Protein AF-0000000085160149 (afdb_homodimer)

Organism: Gracilinema caldarium (strain ATCC 51460 / DSM 7334 / H1) (NCBI:txid744872)

Foldseek 3Di:
DAEPVPDDPVVVLPQDQLQEAEEEEEEAQDDFFPWFHSCLLVVLLVLLLVLLVVVLCVVPVSHHYYYYPYHREFADQQDDDPGTDYDFLQVLLVVLLVVLQVQLVSPRQHYEYRYSYLDQLRQLSVLVSQVVSCVPRNNRYAYQCLQVPNVVNFDPPFDDDDPVLVVCCVVFVQFRGSAQQSLLLCCQPPVVRGRDDLLPDDAQGDDPVQVVPSVRVNVSCVPGNGHTHSNNHHNVVSVRSSNRSSRSSSVLSVCSSVVHDNPSRSHRPCSVPVVSNVSD/DAEPVPDDPVVVLPQDQLQEAEEEEEEAQDDFFQWFHSCLLVVLLVLLLVLLVVVLCVVPVSHHYYYYPYHREFADQQDDDPGTDYDFLQVLLVVLLVVLQVQLVSPHQHYEYRYSYLDQLRQLSNLVSQVVSCVPRNNRYAYQCLQCPNVVNFDPPFDDDDPVLVVCCVVFVQFRGSAQQSLLLCCQPPVVRGRDDLLPDDAQGDDPVQVVPSVRVNVSCNPGNGHTHSNNHHNVVSVRSSNRSSRRSSVLSVCSSVVHDNPSRSHRPCSVPVVSNVSD

InterPro domains:
  IPR003785 Creatininase/formamide hydrolase [PF02633] (6-249)
  IPR003785 Creatininase/formamide hydrolase [PTHR35005] (4-260)
  IPR024087 Creatininase-like superfamily [G3DSA:3.40.50.10310] (2-260)
  IPR024087 Creatininase-like superfamily [SSF102215] (4-256)

Solvent-accessible surface area (backbone atoms only — not comparable to full-atom values): 28021 Å² total; per-residue (Å²): 128,44,52,49,48,60,36,24,28,61,63,56,64,68,49,56,43,89,38,35,34,39,38,36,31,33,14,29,35,30,61,24,20,64,31,31,18,15,24,49,31,41,52,49,22,50,50,31,50,52,50,14,46,54,54,44,41,71,77,37,72,79,48,43,43,28,41,45,74,57,37,62,52,18,28,69,78,80,74,93,50,52,67,29,32,45,36,58,27,48,58,35,19,54,53,51,32,27,46,52,48,40,44,42,77,70,58,43,42,36,36,39,37,36,50,42,42,86,42,64,59,30,39,46,11,51,32,48,25,29,50,57,49,22,75,74,72,40,87,26,45,46,35,37,40,29,6,37,64,74,53,62,51,57,56,90,86,43,81,79,75,54,70,66,58,52,50,48,51,64,74,54,60,46,47,79,35,48,6,22,67,56,46,4,34,41,39,48,75,42,52,86,40,56,68,46,66,44,79,74,47,70,74,33,81,55,51,77,73,42,66,72,36,61,71,53,48,49,61,68,19,65,86,53,44,31,29,13,38,36,59,71,39,36,40,69,59,8,43,52,51,48,48,50,54,10,49,35,51,30,51,52,49,52,39,50,71,68,67,46,92,54,70,75,32,49,46,34,76,61,61,79,43,62,68,58,58,70,64,53,127,41,51,48,47,60,38,24,28,63,62,56,65,70,48,56,43,88,37,35,34,38,38,37,32,32,16,32,36,30,62,24,20,64,32,31,19,14,24,49,31,40,52,50,21,50,50,31,50,52,51,14,47,53,54,44,40,70,77,37,72,79,48,44,44,30,41,46,73,56,37,62,53,19,27,71,78,81,74,93,51,54,67,30,33,44,36,57,28,49,58,37,20,53,53,50,32,29,47,51,47,40,43,42,78,69,59,42,44,35,37,38,37,37,51,42,43,86,41,64,61,29,38,47,12,52,30,47,24,28,49,59,49,22,76,74,72,40,87,26,46,46,34,38,41,30,6,38,65,75,52,62,50,57,57,90,86,43,80,80,74,53,70,66,57,51,50,47,52,64,73,55,60,48,48,79,33,49,5,21,66,54,45,4,34,40,41,48,76,43,52,86,38,56,68,47,67,46,78,74,47,71,73,33,80,56,52,79,73,42,64,73,37,62,71,53,48,49,60,68,19,65,88,53,43,32,28,13,38,36,59,70,40,38,39,69,58,8,44,52,51,47,49,50,54,9,50,37,50,30,53,52,49,53,38,51,71,69,68,46,93,53,72,76,31,47,45,35,75,62,59,79,42,63,68,57,57,70,66,53

Sequence (560 aa):
MINLLDISWCELEKMPRSETVFFQVIAPVEEHSHHLPLGTDIFLGETWAKKAINILEKNKPNLNCIMMPILPVAAGSMKGFPGCLYQRAKDVRKVLYSVLQNLAQFGFQNIIVVASHGDPMHQICVEKACEMINSKYGDVAISPLGSIVFSGKRPKNGANLSSELEILLKKYKFDFHAGWVETSMIMAEKQELIKSDILSMPDIEVTDREMINPSVYLKKTAEWGHLGYPKLSNPELGNELNNITSSDLAIVVEEFIEKKDCDMYKHHFLWKIPIFRILTMINLLDISWCELEKMPRSETVFFQVIAPVEEHSHHLPLGTDIFLGETWAKKAINILEKNKPNLNCIMMPILPVAAGSMKGFPGCLYQRAKDVRKVLYSVLQNLAQFGFQNIIVVASHGDPMHQICVEKACEMINSKYGDVAISPLGSIVFSGKRPKNGANLSSELEILLKKYKFDFHAGWVETSMIMAEKQELIKSDILSMPDIEVTDREMINPSVYLKKTAEWGHLGYPKLSNPELGNELNNITSSDLAIVVEEFIEKKDCDMYKHHFLWKIPIFRILT

Secondary structure (DSSP, 8-state):
-EEGGGS-HHHHHTS-GGGEEEEEEE--B---TTTS-TTHHHHHHHHHHHHHHHHHHHH-TT-EEEEPPPB--------SSTT-B---HHHHHHHHHHHHHHHHTTT---EEEEE----HHHHHHHHHHHHHHHHHHSS-EE-THHHHTTS----TTSPPPPHHHHHHHHHT----BSSHHHHHHHHHHHGGG--S-GGGSPPB---TTGGG-HHHHHHHHTTT--BB-GGG--HHHHHHHHHHHHHHHHHHHHHHHTT---GGGS--GGGGSHHHHHT-/-EEGGGS-HHHHHHS-GGGEEEEEEE--B--BTTTB-TTHHHHHHHHHHHHHHHHHHHH-TT-EEEEPPPB--------SSTT-B---HHHHHHHHHHHHHHHHTTT---EEEEE----HHHHHHHHHHHHHHHHHHSS-EE-THHHHTTS----TTSPPPPHHHHHHHHHT----BSSHHHHHHHHHHHGGG--S-GGGSPPB---TTGGG-HHHHHHHHTTT--BB-GGG--HHHHHHHHHHHHHHHHHHHHHHHTT---GGGS--GGGGSHHHHHT-

Radius of gyration: 23.59 Å; Cα contacts (8 Å, |Δi|>4): 1223; chains: 2; bounding box: 51×70×54 Å

pLDDT: mean 96.77, std 3.07, range [82.5, 99.0]

Nearest PDB structures (foldseek):
  3a6j-assembly1_D  TM=7.625E-01  e=1.141E-11  Pseudomonas putida
  3a6f-assembly1_D  TM=7.424E-01  e=1.141E-11  Pseudomonas putida
  3a6g-assembly1_C  TM=7.544E-01  e=1.908E-11  Pseudomonas putida
  3a6g-assembly1_B  TM=7.548E-01  e=5.651E-11  Pseudomonas putida
  3a6g-assembly1_E  TM=7.393E-01  e=6.335E-11  Pseudomonas putida

Structure (mmCIF, N/CA/C/O backbone):
data_AF-0000000085160149-model_v1
#
loop_
_entity.id
_entity.type
_entity.pdbx_description
1 polymer Creatininase
#
loop_
_atom_site.group_PDB
_atom_site.id
_atom_site.type_symbol
_atom_site.label_atom_id
_atom_site.label_alt_id
_atom_site.label_comp_id
_atom_site.label_asym_id
_atom_site.label_entity_id
_atom_site.label_seq_id
_atom_site.pdbx_PDB_ins_code
_atom_site.Cartn_x
_atom_site.Cartn_y
_atom_site.Cartn_z
_atom_site.occupancy
_atom_site.B_iso_or_equiv
_atom_site.auth_seq_id
_atom_site.auth_comp_id
_atom_site.auth_asym_id
_atom_site.auth_atom_id
_atom_site.pdbx_PDB_model_num
ATOM 1 N N . MET A 1 1 ? -11.648 -0.242 16.312 1 97.19 1 MET A N 1
ATOM 2 C CA . MET A 1 1 ? -11.141 -0.025 14.953 1 97.19 1 MET A CA 1
ATOM 3 C C . MET A 1 1 ? -11.18 -1.316 14.141 1 97.19 1 MET A C 1
ATOM 5 O O . MET A 1 1 ? -10.727 -2.361 14.609 1 97.19 1 MET A O 1
ATOM 9 N N . ILE A 1 2 ? -11.758 -1.25 13 1 98.44 2 ILE A N 1
ATOM 10 C CA . ILE A 1 2 ? -11.867 -2.387 12.094 1 98.44 2 ILE A CA 1
ATOM 11 C C . ILE A 1 2 ? -10.773 -2.311 11.039 1 98.44 2 ILE A C 1
ATOM 13 O O . ILE A 1 2 ? -10.508 -1.242 10.477 1 98.44 2 ILE A O 1
ATOM 17 N N . ASN A 1 3 ? -10.055 -3.357 10.828 1 98.75 3 ASN A N 1
ATOM 18 C CA . ASN A 1 3 ? -9.141 -3.475 9.695 1 98.75 3 ASN A CA 1
ATOM 19 C C . ASN A 1 3 ? -9.852 -4.012 8.461 1 98.75 3 ASN A C 1
ATOM 21 O O . ASN A 1 3 ? -10.367 -5.133 8.469 1 98.75 3 ASN A O 1
ATOM 25 N N . LEU A 1 4 ? -9.828 -3.246 7.41 1 98.94 4 LEU A N 1
ATOM 26 C CA . LEU A 1 4 ? -10.562 -3.629 6.215 1 98.94 4 LEU A CA 1
ATOM 27 C C . LEU A 1 4 ? -10.133 -5.008 5.727 1 98.94 4 LEU A C 1
ATOM 29 O O . LEU A 1 4 ? -10.969 -5.797 5.273 1 98.94 4 LEU A O 1
ATOM 33 N N . LEU A 1 5 ? -8.875 -5.309 5.824 1 98.88 5 LEU A N 1
ATOM 34 C CA . LEU A 1 5 ? -8.328 -6.551 5.285 1 98.88 5 LEU A CA 1
ATOM 35 C C . LEU A 1 5 ? -8.891 -7.758 6.027 1 98.88 5 LEU A C 1
ATOM 37 O O . LEU A 1 5 ? -8.867 -8.875 5.508 1 98.88 5 LEU A O 1
ATOM 41 N N . ASP A 1 6 ? -9.453 -7.543 7.211 1 98.75 6 ASP A N 1
ATOM 42 C CA . ASP A 1 6 ? -9.789 -8.664 8.086 1 98.75 6 ASP A CA 1
ATOM 43 C C . ASP A 1 6 ? -11.266 -9.023 7.98 1 98.75 6 ASP A C 1
ATOM 45 O O . ASP A 1 6 ? -11.711 -10.016 8.547 1 98.75 6 ASP A O 1
ATOM 49 N N . ILE A 1 7 ? -12.016 -8.234 7.277 1 98.62 7 ILE A N 1
ATOM 50 C CA . ILE A 1 7 ? -13.453 -8.5 7.215 1 98.62 7 ILE A CA 1
ATOM 51 C C . ILE A 1 7 ? -13.828 -8.984 5.816 1 98.62 7 ILE A C 1
ATOM 53 O O . ILE A 1 7 ? -13.031 -8.875 4.883 1 98.62 7 ILE A O 1
ATOM 57 N N . SER A 1 8 ? -14.977 -9.602 5.684 1 98.31 8 SER A N 1
ATOM 58 C CA . SER A 1 8 ? -15.5 -10.023 4.391 1 98.31 8 SER A CA 1
ATOM 59 C C . SER A 1 8 ? -16.344 -8.922 3.75 1 98.31 8 SER A C 1
ATOM 61 O O . SER A 1 8 ? -16.75 -7.969 4.422 1 98.31 8 SER A O 1
ATOM 63 N N . TRP A 1 9 ? -16.578 -9.094 2.49 1 98.12 9 TRP A N 1
ATOM 64 C CA . TRP A 1 9 ? -17.438 -8.125 1.819 1 98.12 9 TRP A CA 1
ATOM 65 C C . TRP A 1 9 ? -18.859 -8.156 2.393 1 98.12 9 TRP A C 1
ATOM 67 O O . TRP A 1 9 ? -19.547 -7.137 2.424 1 98.12 9 TRP A O 1
ATOM 77 N N . CYS A 1 10 ? -19.328 -9.312 2.906 1 97.56 10 CYS A N 1
ATOM 78 C CA . CYS A 1 10 ? -20.656 -9.445 3.521 1 97.56 10 CYS A CA 1
ATOM 79 C C . CYS A 1 10 ? -20.75 -8.594 4.785 1 97.56 10 CYS A C 1
ATOM 81 O O . CYS A 1 10 ? -21.766 -7.93 5.012 1 97.56 10 CYS A O 1
ATOM 83 N N . GLU A 1 11 ? -19.688 -8.664 5.586 1 98.25 11 GLU A N 1
ATOM 84 C CA . GLU A 1 11 ? -19.656 -7.844 6.793 1 98.25 11 GLU A CA 1
ATOM 85 C C . GLU A 1 11 ? -19.703 -6.355 6.453 1 98.25 11 GLU A C 1
ATOM 87 O O . GLU A 1 11 ? -20.422 -5.59 7.09 1 98.25 11 GLU A O 1
ATOM 92 N N . LEU A 1 12 ? -18.922 -5.953 5.453 1 98.62 12 LEU A N 1
ATOM 93 C CA . LEU A 1 12 ? -18.906 -4.555 5.035 1 98.62 12 LEU A CA 1
ATOM 94 C C . LEU A 1 12 ? -20.266 -4.129 4.496 1 98.62 12 LEU A C 1
ATOM 96 O O . LEU A 1 12 ? -20.734 -3.027 4.797 1 98.62 12 LEU A O 1
ATOM 100 N N . GLU A 1 13 ? -20.891 -4.98 3.74 1 97.94 13 GLU A N 1
ATOM 101 C CA . GLU A 1 13 ? -22.172 -4.699 3.125 1 97.94 13 GLU A CA 1
ATOM 102 C C . GLU A 1 13 ? -23.25 -4.406 4.18 1 97.94 13 GLU A C 1
ATOM 104 O O . GLU A 1 13 ? -24.141 -3.584 3.959 1 97.94 13 GLU A O 1
ATOM 109 N N . LYS A 1 14 ? -23.125 -4.98 5.293 1 97.81 14 LYS A N 1
ATOM 110 C CA . LYS A 1 14 ? -24.141 -4.879 6.344 1 97.81 14 LYS A CA 1
ATOM 111 C C . LYS A 1 14 ? -23.969 -3.594 7.148 1 97.81 14 LYS A C 1
ATOM 113 O O . LYS A 1 14 ? -24.859 -3.209 7.91 1 97.81 14 LYS A O 1
ATOM 118 N N . MET A 1 15 ? -22.859 -2.965 7.004 1 98.31 15 MET A N 1
ATOM 119 C CA . MET A 1 15 ? -22.609 -1.769 7.801 1 98.31 15 MET A CA 1
ATOM 120 C C . MET A 1 15 ? -23.406 -0.581 7.277 1 98.31 15 MET A C 1
ATOM 122 O O . MET A 1 15 ? -23.391 -0.301 6.078 1 98.31 15 MET A O 1
ATOM 126 N N . PRO A 1 16 ? -24.047 0.133 8.203 1 98.31 16 PRO A N 1
ATOM 127 C CA . PRO A 1 16 ? -24.75 1.331 7.758 1 98.31 16 PRO A CA 1
ATOM 128 C C . PRO A 1 16 ? -23.828 2.377 7.141 1 98.31 16 PRO A C 1
ATOM 130 O O . PRO A 1 16 ? -22.812 2.738 7.742 1 98.31 16 PRO A O 1
ATOM 133 N N . ARG A 1 17 ? -24.141 2.842 6.008 1 97.75 17 ARG A N 1
ATOM 134 C CA . ARG A 1 17 ? -23.297 3.76 5.254 1 97.75 17 ARG A CA 1
ATOM 135 C C . ARG A 1 17 ? -23.047 5.043 6.039 1 97.75 17 ARG A C 1
ATOM 137 O O . ARG A 1 17 ? -21.922 5.551 6.059 1 97.75 17 ARG A O 1
ATOM 144 N N . SER A 1 18 ? -24.016 5.512 6.758 1 96.12 18 SER A N 1
ATOM 145 C CA . SER A 1 18 ? -23.922 6.773 7.484 1 96.12 18 SER A CA 1
ATOM 146 C C . SER A 1 18 ? -23.031 6.637 8.711 1 96.12 18 SER A C 1
ATOM 148 O O . SER A 1 18 ? -22.531 7.637 9.242 1 96.12 18 SER A O 1
ATOM 150 N N . GLU A 1 19 ? -22.781 5.398 9.125 1 97.62 19 GLU A N 1
ATOM 151 C CA . GLU A 1 19 ? -22.016 5.156 10.352 1 97.62 19 GLU A CA 1
ATOM 152 C C . GLU A 1 19 ? -20.688 4.488 10.047 1 97.62 19 GLU A C 1
ATOM 154 O O . GLU A 1 19 ? -20 4.016 10.953 1 97.62 19 GLU A O 1
ATOM 159 N N . THR A 1 20 ? -20.359 4.367 8.805 1 98.75 20 THR A N 1
ATOM 160 C CA . THR A 1 20 ? -19.109 3.744 8.398 1 98.75 20 THR A CA 1
ATOM 161 C C . THR A 1 20 ? -18.125 4.793 7.879 1 98.75 20 THR A C 1
ATOM 163 O O . THR A 1 20 ? -18.453 5.562 6.973 1 98.75 20 THR A O 1
ATOM 166 N N . VAL A 1 21 ? -16.969 4.898 8.492 1 98.94 21 VAL A N 1
ATOM 167 C CA . VAL A 1 21 ? -15.945 5.879 8.133 1 98.94 21 VAL A CA 1
ATOM 168 C C . VAL A 1 21 ? -14.648 5.168 7.77 1 98.94 21 VAL A C 1
ATOM 170 O O . VAL A 1 21 ? -14.148 4.34 8.539 1 98.94 21 VAL A O 1
ATOM 173 N N . PHE A 1 22 ? -14.156 5.438 6.605 1 98.94 22 PHE A N 1
ATOM 174 C CA . PHE A 1 22 ? -12.898 4.848 6.148 1 98.94 22 PHE A CA 1
ATOM 175 C C . PHE A 1 22 ? -11.742 5.805 6.379 1 98.94 22 PHE A C 1
ATOM 177 O O . PHE A 1 22 ? -11.875 7.016 6.168 1 98.94 22 PHE A O 1
ATOM 184 N N . PHE A 1 23 ? -10.617 5.289 6.785 1 98.94 23 PHE A N 1
ATOM 185 C CA . PHE A 1 23 ? -9.367 6.031 6.914 1 98.94 23 PHE A CA 1
ATOM 186 C C . PHE A 1 23 ? -8.305 5.469 5.973 1 98.94 23 PHE A C 1
ATOM 188 O O . PHE A 1 23 ? -7.848 4.336 6.145 1 98.94 23 PHE A O 1
ATOM 195 N N . GLN A 1 24 ? -7.914 6.238 4.988 1 98.94 24 GLN A N 1
ATOM 196 C CA . GLN A 1 24 ? -6.891 5.871 4.016 1 98.94 24 GLN A CA 1
ATOM 197 C C . GLN A 1 24 ? -5.613 6.672 4.238 1 98.94 24 GLN A C 1
ATOM 199 O O . GLN A 1 24 ? -5.523 7.836 3.836 1 98.94 24 GLN A O 1
ATOM 204 N N . VAL A 1 25 ? -4.66 6.043 4.828 1 98.94 25 VAL A N 1
ATOM 205 C CA . VAL A 1 25 ? -3.34 6.656 4.918 1 98.94 25 VAL A CA 1
ATOM 206 C C . VAL A 1 25 ? -2.625 6.555 3.574 1 98.94 25 VAL A C 1
ATOM 208 O O . VAL A 1 25 ? -2.609 5.488 2.953 1 98.94 25 VAL A O 1
ATOM 211 N N . ILE A 1 26 ? -2.1 7.637 3.059 1 98.94 26 ILE A N 1
ATOM 212 C CA . ILE A 1 26 ? -1.335 7.684 1.817 1 98.94 26 ILE A CA 1
ATOM 213 C C . ILE A 1 26 ? -0.066 8.508 2.023 1 98.94 26 ILE A C 1
ATOM 215 O O . ILE A 1 26 ? -0.135 9.688 2.383 1 98.94 26 ILE A O 1
ATOM 219 N N . ALA A 1 27 ? 1.054 7.891 1.924 1 98.88 27 ALA A N 1
ATOM 220 C CA . ALA A 1 27 ? 2.348 8.5 2.227 1 98.88 27 ALA A CA 1
ATOM 221 C C . ALA A 1 27 ? 3.482 7.742 1.544 1 98.88 27 ALA A C 1
ATOM 223 O O . ALA A 1 27 ? 3.334 6.57 1.195 1 98.88 27 ALA A O 1
ATOM 224 N N . PRO A 1 28 ? 4.629 8.383 1.339 1 98.75 28 PRO A N 1
ATOM 225 C CA . PRO A 1 28 ? 5.754 7.738 0.667 1 98.75 28 PRO A CA 1
ATOM 226 C C . PRO A 1 28 ? 6.645 6.953 1.631 1 98.75 28 PRO A C 1
ATOM 228 O O . PRO A 1 28 ? 6.566 7.152 2.846 1 98.75 28 PRO A O 1
ATOM 231 N N . VAL A 1 29 ? 7.363 6.016 1.061 1 98.81 29 VAL A N 1
ATOM 232 C CA . VAL A 1 29 ? 8.664 5.637 1.614 1 98.81 29 VAL A CA 1
ATOM 233 C C . VAL A 1 29 ? 9.703 6.699 1.268 1 98.81 29 VAL A C 1
ATOM 235 O O . VAL A 1 29 ? 9.93 6.988 0.092 1 98.81 29 VAL A O 1
ATOM 238 N N . GLU A 1 30 ? 10.32 7.297 2.285 1 98.75 30 GLU A N 1
ATOM 239 C CA . GLU A 1 30 ? 11.172 8.453 2.014 1 98.75 30 GLU A CA 1
ATOM 240 C C . GLU A 1 30 ? 12.273 8.586 3.059 1 98.75 30 GLU A C 1
ATOM 242 O O . GLU A 1 30 ? 12.07 8.266 4.23 1 98.75 30 GLU A O 1
ATOM 247 N N . GLU A 1 31 ? 13.359 9.102 2.586 1 98.25 31 GLU A N 1
ATOM 248 C CA . GLU A 1 31 ? 14.461 9.391 3.502 1 98.25 31 GLU A CA 1
ATOM 249 C C . GLU A 1 31 ? 14.078 10.484 4.496 1 98.25 31 GLU A C 1
ATOM 251 O O . GLU A 1 31 ? 13.336 11.414 4.152 1 98.25 31 GLU A O 1
ATOM 256 N N . HIS A 1 32 ? 14.547 10.406 5.707 1 98.19 32 HIS A N 1
ATOM 257 C CA . HIS A 1 32 ? 14.383 11.406 6.75 1 98.19 32 HIS A CA 1
ATOM 258 C C . HIS A 1 32 ? 15.648 11.547 7.594 1 98.19 32 HIS A C 1
ATOM 260 O O . HIS A 1 32 ? 15.617 11.305 8.805 1 98.19 32 HIS A O 1
ATOM 266 N N . SER A 1 33 ? 16.688 12.016 6.926 1 97.81 33 SER A N 1
ATOM 267 C CA . SER A 1 33 ? 17.984 12.211 7.547 1 97.81 33 SER A CA 1
ATOM 268 C C . SER A 1 33 ? 18.609 10.883 7.953 1 97.81 33 SER A C 1
ATOM 270 O O . SER A 1 33 ? 18.156 9.82 7.531 1 97.81 33 SER A O 1
ATOM 272 N N . HIS A 1 34 ? 19.719 10.93 8.688 1 97.81 34 HIS A N 1
ATOM 273 C CA . HIS A 1 34 ? 20.453 9.734 9.086 1 97.81 34 HIS A CA 1
ATOM 274 C C . HIS A 1 34 ? 19.734 9 10.219 1 97.81 34 HIS A C 1
ATOM 276 O O . HIS A 1 34 ? 19.938 7.801 10.406 1 97.81 34 HIS A O 1
ATOM 282 N N . HIS A 1 35 ? 18.859 9.711 10.898 1 98.25 35 HIS A N 1
ATOM 283 C CA . HIS A 1 35 ? 18.438 9.188 12.195 1 98.25 35 HIS A CA 1
ATOM 284 C C . HIS A 1 35 ? 17.016 8.648 12.141 1 98.25 35 HIS A C 1
ATOM 286 O O . HIS A 1 35 ? 16.578 7.949 13.055 1 98.25 35 HIS A O 1
ATOM 292 N N . LEU A 1 36 ? 16.266 8.914 11.156 1 98.62 36 LEU A N 1
ATOM 293 C CA . LEU A 1 36 ? 14.891 8.43 11.086 1 98.62 36 LEU A CA 1
ATOM 294 C C . LEU A 1 36 ? 14.75 7.352 10.016 1 98.62 36 LEU A C 1
ATOM 296 O O . LEU A 1 36 ? 15.516 7.324 9.055 1 98.62 36 LEU A O 1
ATOM 300 N N . PRO A 1 37 ? 13.812 6.516 10.164 1 98.75 37 PRO A N 1
ATOM 301 C CA . PRO A 1 37 ? 13.609 5.438 9.195 1 98.75 37 PRO A CA 1
ATOM 302 C C . PRO A 1 37 ? 12.898 5.91 7.93 1 98.75 37 PRO A C 1
ATOM 304 O O . PRO A 1 37 ? 12.258 6.965 7.934 1 98.75 37 PRO A O 1
ATOM 307 N N . LEU A 1 38 ? 12.93 5.086 6.914 1 98.81 38 LEU A N 1
ATOM 308 C CA . LEU A 1 38 ? 12.32 5.355 5.621 1 98.81 38 LEU A CA 1
ATOM 309 C C . LEU A 1 38 ? 10.797 5.383 5.734 1 98.81 38 LEU A C 1
ATOM 311 O O . LEU A 1 38 ? 10.117 5.941 4.871 1 98.81 38 LEU A O 1
ATOM 315 N N . GLY A 1 39 ? 10.219 4.82 6.766 1 98.88 39 GLY A N 1
ATOM 316 C CA . GLY A 1 39 ? 8.781 4.719 6.93 1 98.88 39 GLY A CA 1
ATOM 317 C C . GLY A 1 39 ? 8.188 5.875 7.719 1 98.88 39 GLY A C 1
ATOM 318 O O . GLY A 1 39 ? 7.016 5.832 8.102 1 98.88 39 GLY A O 1
ATOM 319 N N . THR A 1 40 ? 8.914 6.965 7.957 1 98.88 40 THR A N 1
ATOM 320 C CA . THR A 1 40 ? 8.539 8.039 8.867 1 98.88 40 THR A CA 1
ATOM 321 C C . THR A 1 40 ? 7.156 8.586 8.523 1 98.88 40 THR A C 1
ATOM 323 O O . THR A 1 40 ? 6.262 8.609 9.367 1 98.88 40 THR A O 1
ATOM 326 N N . ASP A 1 41 ? 6.938 8.953 7.289 1 98.88 41 ASP A N 1
ATOM 327 C CA . ASP A 1 41 ? 5.66 9.539 6.895 1 98.88 41 ASP A CA 1
ATOM 328 C C . ASP A 1 41 ? 4.516 8.547 7.09 1 98.88 41 ASP A C 1
ATOM 330 O O . ASP A 1 41 ? 3.428 8.93 7.527 1 98.88 41 ASP A O 1
ATOM 334 N N . ILE A 1 42 ? 4.773 7.332 6.773 1 98.94 42 ILE A N 1
ATOM 335 C CA . ILE A 1 42 ? 3.764 6.285 6.891 1 98.94 42 ILE A CA 1
ATOM 336 C C . ILE A 1 42 ? 3.43 6.051 8.359 1 98.94 42 ILE A C 1
ATOM 338 O O . ILE A 1 42 ? 2.256 5.988 8.734 1 98.94 42 ILE A O 1
ATOM 342 N N . PHE A 1 43 ? 4.453 5.984 9.195 1 98.88 43 PHE A N 1
ATOM 343 C CA . PHE A 1 43 ? 4.254 5.754 10.625 1 98.88 43 PHE A CA 1
ATOM 344 C C . PHE A 1 43 ? 3.445 6.887 11.242 1 98.88 43 PHE A C 1
ATOM 346 O O . PHE A 1 43 ? 2.557 6.645 12.062 1 98.88 43 PHE A O 1
ATOM 353 N N . LEU A 1 44 ? 3.762 8.047 10.852 1 98.88 44 LEU A N 1
ATOM 354 C CA . LEU A 1 44 ? 3.031 9.195 11.391 1 98.88 44 LEU A CA 1
ATOM 355 C C . LEU A 1 44 ? 1.566 9.148 10.969 1 98.88 44 LEU A C 1
ATOM 357 O O . LEU A 1 44 ? 0.673 9.344 11.797 1 98.88 44 LEU A O 1
ATOM 361 N N . GLY A 1 45 ? 1.328 8.906 9.688 1 98.94 45 GLY A N 1
ATOM 362 C CA . GLY A 1 45 ? -0.042 8.789 9.219 1 98.94 45 GLY A CA 1
ATOM 363 C C . GLY A 1 45 ? -0.84 7.73 9.953 1 98.94 45 GLY A C 1
ATOM 364 O O . GLY A 1 45 ? -1.99 7.965 10.328 1 98.94 45 GLY A O 1
ATOM 365 N N . GLU A 1 46 ? -0.246 6.59 10.156 1 98.88 46 GLU A N 1
ATOM 366 C CA . GLU A 1 46 ? -0.905 5.512 10.883 1 98.88 46 GLU A CA 1
ATOM 367 C C . GLU A 1 46 ? -1.206 5.926 12.32 1 98.88 46 GLU A C 1
ATOM 369 O O . GLU A 1 46 ? -2.295 5.66 12.836 1 98.88 46 GLU A O 1
ATOM 374 N N . THR A 1 47 ? -0.226 6.535 12.922 1 98.88 47 THR A N 1
ATOM 375 C CA . THR A 1 47 ? -0.391 6.992 14.297 1 98.88 47 THR A CA 1
ATOM 376 C C . THR A 1 47 ? -1.564 7.961 14.414 1 98.88 47 THR A C 1
ATOM 378 O O . THR A 1 47 ? -2.438 7.789 15.266 1 98.88 47 THR A O 1
ATOM 381 N N . TRP A 1 48 ? -1.603 8.922 13.555 1 98.94 48 TRP A N 1
ATOM 382 C CA . TRP A 1 48 ? -2.639 9.953 13.609 1 98.94 48 TRP A CA 1
ATOM 383 C C . TRP A 1 48 ? -4.012 9.352 13.328 1 98.94 48 TRP A C 1
ATOM 385 O O . TRP A 1 48 ? -4.988 9.672 14.008 1 98.94 48 TRP A O 1
ATOM 395 N N . ALA A 1 49 ? -4.09 8.5 12.344 1 98.94 49 ALA A N 1
ATOM 396 C CA . ALA A 1 49 ? -5.355 7.855 12.008 1 98.94 49 ALA A CA 1
ATOM 397 C C . ALA A 1 49 ? -5.863 7.004 13.172 1 98.94 49 ALA A C 1
ATOM 399 O O . ALA A 1 49 ? -7.023 7.113 13.57 1 98.94 49 ALA A O 1
ATOM 400 N N . LYS A 1 50 ? -4.992 6.176 13.734 1 98.88 50 LYS A N 1
ATOM 401 C CA . LYS A 1 50 ? -5.387 5.273 14.812 1 98.88 50 LYS A CA 1
ATOM 402 C C . LYS A 1 50 ? -5.832 6.047 16.047 1 98.88 50 LYS A C 1
ATOM 404 O O . LYS A 1 50 ? -6.852 5.715 16.656 1 98.88 50 LYS A O 1
ATOM 409 N N . LYS A 1 51 ? -5.078 7.059 16.391 1 98.81 51 LYS A N 1
ATOM 410 C CA . LYS A 1 51 ? -5.449 7.871 17.547 1 98.81 51 LYS A CA 1
ATOM 411 C C . LYS A 1 51 ? -6.758 8.617 17.312 1 98.81 51 LYS A C 1
ATOM 413 O O . LYS A 1 51 ? -7.594 8.727 18.203 1 98.81 51 LYS A O 1
ATOM 418 N N . ALA A 1 52 ? -6.934 9.133 16.078 1 98.94 52 ALA A N 1
ATOM 419 C CA . ALA A 1 52 ? -8.188 9.805 15.742 1 98.94 52 ALA A CA 1
ATOM 420 C C . ALA A 1 52 ? -9.367 8.836 15.828 1 98.94 52 ALA A C 1
ATOM 422 O O . ALA A 1 52 ? -10.43 9.18 16.344 1 98.94 52 ALA A O 1
ATOM 423 N N . ILE A 1 53 ? -9.188 7.641 15.336 1 98.88 53 ILE A N 1
ATOM 424 C CA . ILE A 1 53 ? -10.227 6.613 15.367 1 98.88 53 ILE A CA 1
ATOM 425 C C . ILE A 1 53 ? -10.609 6.312 16.812 1 98.88 53 ILE A C 1
ATOM 427 O O . ILE A 1 53 ? -11.789 6.219 17.141 1 98.88 53 ILE A O 1
ATOM 431 N N . ASN A 1 54 ? -9.617 6.188 17.656 1 98.69 54 ASN A N 1
ATOM 432 C CA . ASN A 1 54 ? -9.883 5.934 19.078 1 98.69 54 ASN A CA 1
ATOM 433 C C . ASN A 1 54 ? -10.742 7.031 19.688 1 98.69 54 ASN A C 1
ATOM 435 O O . ASN A 1 54 ? -11.664 6.746 20.453 1 98.69 54 ASN A O 1
ATOM 439 N N . ILE A 1 55 ? -10.43 8.234 19.375 1 98.56 55 ILE A N 1
ATOM 440 C CA . ILE A 1 55 ? -11.188 9.375 19.875 1 98.56 55 ILE A CA 1
ATOM 441 C C . ILE A 1 55 ? -12.617 9.312 19.359 1 98.56 55 ILE A C 1
ATOM 443 O O . ILE A 1 55 ? -13.57 9.477 20.125 1 98.56 55 ILE A O 1
ATOM 447 N N . LEU A 1 56 ? -12.773 9.047 18.078 1 98.75 56 LEU A N 1
ATOM 448 C CA . LEU A 1 56 ? -14.078 9.031 17.438 1 98.75 56 LEU A CA 1
ATOM 449 C C . LEU A 1 56 ? -14.953 7.926 18.016 1 98.75 56 LEU A C 1
ATOM 451 O O . LEU A 1 56 ? -16.141 8.148 18.297 1 98.75 56 LEU A O 1
ATOM 455 N N . GLU A 1 57 ? -14.375 6.77 18.219 1 98 57 GLU A N 1
ATOM 456 C CA . GLU A 1 57 ? -15.141 5.629 18.703 1 98 57 GLU A CA 1
ATOM 457 C C . GLU A 1 57 ? -15.555 5.824 20.156 1 98 57 GLU A C 1
ATOM 459 O O . GLU A 1 57 ? -16.594 5.328 20.594 1 98 57 GLU A O 1
ATOM 464 N N . LYS A 1 58 ? -14.773 6.555 20.922 1 98 58 LYS A N 1
ATOM 465 C CA . LYS A 1 58 ? -15.156 6.922 22.281 1 98 58 LYS A CA 1
ATOM 466 C C . LYS A 1 58 ? -16.328 7.906 22.281 1 98 58 LYS A C 1
ATOM 468 O O . LYS A 1 58 ? -17.25 7.777 23.078 1 98 58 LYS A O 1
ATOM 473 N N . ASN A 1 59 ? -16.266 8.844 21.375 1 97.5 59 ASN A N 1
ATOM 474 C CA . ASN A 1 59 ? -17.281 9.898 21.297 1 97.5 59 ASN A CA 1
ATOM 475 C C . ASN A 1 59 ? -18.562 9.383 20.656 1 97.5 59 ASN A C 1
ATOM 477 O O . ASN A 1 59 ? -19.656 9.844 21 1 97.5 59 ASN A O 1
ATOM 481 N N . LYS A 1 60 ? -18.438 8.492 19.703 1 97.31 60 LYS A N 1
ATOM 482 C CA . LYS A 1 60 ? -19.562 7.922 18.953 1 97.31 60 LYS A CA 1
ATOM 483 C C . LYS A 1 60 ? -19.406 6.41 18.812 1 97.31 60 LYS A C 1
ATOM 485 O O . LYS A 1 60 ? -19.047 5.914 17.75 1 97.31 60 LYS A O 1
ATOM 490 N N . PRO A 1 61 ? -19.922 5.68 19.75 1 96.06 61 PRO A N 1
ATOM 491 C CA . PRO A 1 61 ? -19.672 4.242 19.828 1 96.06 61 PRO A CA 1
ATOM 492 C C . PRO A 1 61 ? -20.328 3.465 18.688 1 96.06 61 PRO A C 1
ATOM 494 O O . PRO A 1 61 ? -19.953 2.32 18.422 1 96.06 61 PRO A O 1
ATOM 497 N N . ASN A 1 62 ? -21.266 4.062 17.953 1 96.06 62 ASN A N 1
ATOM 498 C CA . ASN A 1 62 ? -21.953 3.367 16.875 1 96.06 62 ASN A CA 1
ATOM 499 C C . ASN A 1 62 ? -21.203 3.471 15.555 1 96.06 62 ASN A C 1
ATOM 501 O O . ASN A 1 62 ? -21.562 2.818 14.578 1 96.06 62 ASN A O 1
ATOM 505 N N . LEU A 1 63 ? -20.125 4.238 15.555 1 97.62 63 LEU A N 1
ATOM 506 C CA . LEU A 1 63 ? -19.359 4.434 14.328 1 97.62 63 LEU A CA 1
ATOM 507 C C . LEU A 1 63 ? -18.516 3.207 14.008 1 97.62 63 LEU A C 1
ATOM 509 O O . LEU A 1 63 ? -17.875 2.645 14.906 1 97.62 63 LEU A O 1
ATOM 513 N N . ASN A 1 64 ? -18.562 2.73 12.805 1 98.25 64 ASN A N 1
ATOM 514 C CA . ASN A 1 64 ? -17.609 1.769 12.266 1 98.25 64 ASN A CA 1
ATOM 515 C C . ASN A 1 64 ? -16.422 2.467 11.594 1 98.25 64 ASN A C 1
ATOM 517 O O . ASN A 1 64 ? -16.516 2.881 10.438 1 98.25 64 ASN A O 1
ATOM 521 N N . CYS A 1 65 ? -15.398 2.629 12.328 1 98.88 65 CYS A N 1
ATOM 522 C CA . CYS A 1 65 ? -14.188 3.201 11.742 1 98.88 65 CYS A CA 1
ATOM 523 C C . CYS A 1 65 ? -13.305 2.115 11.141 1 98.88 65 CYS A C 1
ATOM 525 O O . CYS A 1 65 ? -12.875 1.196 11.844 1 98.88 65 CYS A O 1
ATOM 527 N N . ILE A 1 66 ? -13.047 2.195 9.867 1 98.94 66 ILE A N 1
ATOM 528 C CA . ILE A 1 66 ? -12.328 1.169 9.117 1 98.94 66 ILE A CA 1
ATOM 529 C C . ILE A 1 66 ? -10.969 1.71 8.68 1 98.94 66 ILE A C 1
ATOM 531 O O . ILE A 1 66 ? -10.891 2.732 7.992 1 98.94 66 ILE A O 1
ATOM 535 N N . MET A 1 67 ? -9.938 1.081 9.109 1 98.94 67 MET A N 1
ATOM 536 C CA . MET A 1 67 ? -8.602 1.357 8.602 1 98.94 67 MET A CA 1
ATOM 537 C C . MET A 1 67 ? -8.352 0.625 7.289 1 98.94 67 MET A C 1
ATOM 539 O O . MET A 1 67 ? -8.406 -0.605 7.238 1 98.94 67 MET A O 1
ATOM 543 N N . MET A 1 68 ? -8.094 1.386 6.285 1 98.81 68 MET A N 1
ATOM 544 C CA . MET A 1 68 ? -7.703 0.846 4.984 1 98.81 68 MET A CA 1
ATOM 545 C C . MET A 1 68 ? -6.23 0.45 4.977 1 98.81 68 MET A C 1
ATOM 547 O O . MET A 1 68 ? -5.449 0.928 5.801 1 98.81 68 MET A O 1
ATOM 551 N N . PRO A 1 69 ? -5.84 -0.526 4.094 1 98.81 69 PRO A N 1
ATOM 552 C CA . PRO A 1 69 ? -4.391 -0.71 3.971 1 98.81 69 PRO A CA 1
ATOM 553 C C . PRO A 1 69 ? -3.666 0.571 3.564 1 98.81 69 PRO A C 1
ATOM 555 O O . PRO A 1 69 ? -4.191 1.356 2.77 1 98.81 69 PRO A O 1
ATOM 558 N N . ILE A 1 70 ? -2.473 0.755 4.086 1 98.75 70 ILE A N 1
ATOM 559 C CA . ILE A 1 70 ? -1.667 1.916 3.727 1 98.75 70 ILE A CA 1
ATOM 560 C C . ILE A 1 70 ? -1.447 1.944 2.217 1 98.75 70 ILE A C 1
ATOM 562 O O . ILE A 1 70 ? -1.237 0.901 1.594 1 98.75 70 ILE A O 1
ATOM 566 N N . LEU A 1 71 ? -1.586 3.055 1.672 1 98.81 71 LEU A N 1
ATOM 567 C CA . LEU A 1 71 ? -1.22 3.27 0.276 1 98.81 71 LEU A CA 1
ATOM 568 C C . LEU A 1 71 ? 0.14 3.951 0.17 1 98.81 71 LEU A C 1
ATOM 570 O O . LEU A 1 71 ? 0.232 5.18 0.243 1 98.81 71 LEU A O 1
ATOM 574 N N . PRO A 1 72 ? 1.239 3.16 -0.018 1 98.81 72 PRO A N 1
ATOM 575 C CA . PRO A 1 72 ? 2.582 3.744 -0.069 1 98.81 72 PRO A CA 1
ATOM 576 C C . PRO A 1 72 ? 2.918 4.332 -1.438 1 98.81 72 PRO A C 1
ATOM 578 O O . PRO A 1 72 ? 3.941 3.98 -2.029 1 98.81 72 PRO A O 1
ATOM 581 N N . VAL A 1 73 ? 2.084 5.246 -1.915 1 98.69 73 VAL A N 1
ATOM 582 C CA . VAL A 1 73 ? 2.184 5.945 -3.193 1 98.69 73 VAL A CA 1
ATOM 583 C C . VAL A 1 73 ? 2.137 7.453 -2.967 1 98.69 73 VAL A C 1
ATOM 585 O O . VAL A 1 73 ? 1.222 7.961 -2.312 1 98.69 73 VAL A O 1
ATOM 588 N N . ALA A 1 74 ? 3.127 8.117 -3.477 1 98.75 74 ALA A N 1
ATOM 589 C CA . ALA A 1 74 ? 3.168 9.555 -3.197 1 98.75 74 ALA A CA 1
ATOM 590 C C . ALA A 1 74 ? 4.062 10.281 -4.195 1 98.75 74 ALA A C 1
ATOM 592 O O . ALA A 1 74 ? 5.004 9.695 -4.738 1 98.75 74 ALA A O 1
ATOM 593 N N . ALA A 1 75 ? 3.734 11.531 -4.383 1 97.81 75 ALA A N 1
ATOM 594 C CA . ALA A 1 75 ? 4.672 12.445 -5.023 1 97.81 75 ALA A CA 1
ATOM 595 C C . ALA A 1 75 ? 5.688 12.984 -4.02 1 97.81 75 ALA A C 1
ATOM 597 O O . ALA A 1 75 ? 5.391 13.086 -2.826 1 97.81 75 ALA A O 1
ATOM 598 N N . GLY A 1 76 ? 6.855 13.227 -4.465 1 94.56 76 GLY A N 1
ATOM 599 C CA . GLY A 1 76 ? 7.898 13.75 -3.598 1 94.56 76 GLY A CA 1
ATOM 600 C C . GLY A 1 76 ? 9.023 14.438 -4.359 1 94.56 76 GLY A C 1
ATOM 601 O O . GLY A 1 76 ? 9.109 14.32 -5.586 1 94.56 76 GLY A O 1
ATOM 602 N N . SER A 1 77 ? 9.852 15.094 -3.59 1 89.69 77 SER A N 1
ATOM 603 C CA . SER A 1 77 ? 10.859 15.93 -4.242 1 89.69 77 SER A CA 1
ATOM 604 C C . SER A 1 77 ? 12.234 15.711 -3.629 1 89.69 77 SER A C 1
ATOM 606 O O . SER A 1 77 ? 13.227 16.281 -4.09 1 89.69 77 SER A O 1
ATOM 608 N N . MET A 1 78 ? 12.289 14.945 -2.584 1 89.06 78 MET A N 1
ATOM 609 C CA . MET A 1 78 ? 13.586 14.695 -1.958 1 89.06 78 MET A CA 1
ATOM 610 C C . MET A 1 78 ? 14.359 13.625 -2.719 1 89.06 78 MET A C 1
ATOM 612 O O . MET A 1 78 ? 14.391 12.469 -2.307 1 89.06 78 MET A O 1
ATOM 616 N N . LYS A 1 79 ? 15.07 14.07 -3.697 1 87.31 79 LYS A N 1
ATOM 617 C CA . LYS A 1 79 ? 15.742 13.148 -4.605 1 87.31 79 LYS A CA 1
ATOM 618 C C . LYS A 1 79 ? 17.203 12.93 -4.191 1 87.31 79 LYS A C 1
ATOM 620 O O . LYS A 1 79 ? 17.75 13.711 -3.416 1 87.31 79 LYS A O 1
ATOM 625 N N . GLY A 1 80 ? 17.719 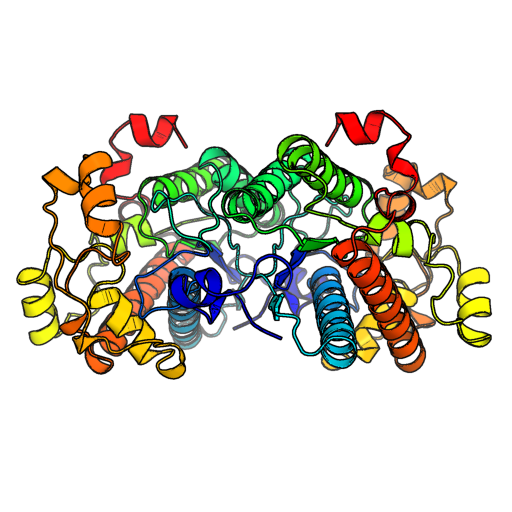11.82 -4.645 1 91.62 80 GLY A N 1
ATOM 626 C CA . GLY A 1 80 ? 19.156 11.586 -4.48 1 91.62 80 GLY A CA 1
ATOM 627 C C . GLY A 1 80 ? 19.469 10.648 -3.328 1 91.62 80 GLY A C 1
ATOM 628 O O . GLY A 1 80 ? 20.641 10.461 -2.979 1 91.62 80 GLY A O 1
ATOM 629 N N . PHE A 1 81 ? 18.469 10.102 -2.748 1 96 81 PHE A N 1
ATOM 630 C CA . PHE A 1 81 ? 18.672 9.188 -1.623 1 96 81 PHE A CA 1
ATOM 631 C C . PHE A 1 81 ? 18.062 7.824 -1.922 1 96 81 PHE A C 1
ATOM 633 O O . PHE A 1 81 ? 16.922 7.727 -2.369 1 96 81 PHE A O 1
ATOM 640 N N . PRO A 1 82 ? 18.859 6.754 -1.703 1 97.19 82 PRO A N 1
ATOM 641 C CA . PRO A 1 82 ? 18.25 5.438 -1.898 1 97.19 82 PRO A CA 1
ATOM 642 C C . PRO A 1 82 ? 17.094 5.176 -0.93 1 97.19 82 PRO A C 1
ATOM 644 O O . PRO A 1 82 ? 17.156 5.578 0.235 1 97.19 82 PRO A O 1
ATOM 647 N N . GLY A 1 83 ? 16.062 4.566 -1.429 1 96.94 83 GLY A N 1
ATOM 648 C CA . GLY A 1 83 ? 14.945 4.168 -0.587 1 96.94 83 GLY A CA 1
ATOM 649 C C . GLY A 1 83 ? 13.727 5.059 -0.744 1 96.94 83 GLY A C 1
ATOM 650 O O . GLY A 1 83 ? 12.625 4.691 -0.335 1 96.94 83 GLY A O 1
ATOM 651 N N . CYS A 1 84 ? 13.953 6.25 -1.298 1 98.06 84 CYS A N 1
ATOM 652 C CA . CYS A 1 84 ? 12.797 7.082 -1.616 1 98.06 84 CYS A CA 1
ATOM 653 C C . CYS A 1 84 ? 12.008 6.492 -2.779 1 98.06 84 CYS A C 1
ATOM 655 O O . CYS A 1 84 ? 12.57 6.242 -3.85 1 98.06 84 CYS A O 1
ATOM 657 N N . LEU A 1 85 ? 10.781 6.285 -2.568 1 98.44 85 LEU A N 1
ATOM 658 C CA . LEU A 1 85 ? 9.898 5.75 -3.596 1 98.44 85 LEU A CA 1
ATOM 659 C C . LEU A 1 85 ? 8.789 6.746 -3.926 1 98.44 85 LEU A C 1
ATOM 661 O O . LEU A 1 85 ? 7.812 6.859 -3.182 1 98.44 85 LEU A O 1
ATOM 665 N N . TYR A 1 86 ? 8.953 7.441 -5.105 1 98.06 86 TYR A N 1
ATOM 666 C CA . TYR A 1 86 ? 7.98 8.453 -5.512 1 98.06 86 TYR A CA 1
ATOM 667 C C . TYR A 1 86 ? 7.305 8.062 -6.824 1 98.06 86 TYR A C 1
ATOM 669 O O . TYR A 1 86 ? 7.875 7.312 -7.621 1 98.06 86 TYR A O 1
ATOM 677 N N . GLN A 1 87 ? 6.148 8.492 -6.996 1 98.12 87 GLN A N 1
ATOM 678 C CA . GLN A 1 87 ? 5.402 8.43 -8.25 1 98.12 87 GLN A CA 1
ATOM 679 C C . GLN A 1 87 ? 5.078 9.828 -8.766 1 98.12 87 GLN A C 1
ATOM 681 O O . GLN A 1 87 ? 5.188 10.805 -8.031 1 98.12 87 GLN A O 1
ATOM 686 N N . ARG A 1 88 ? 4.766 9.859 -10.062 1 97.69 88 ARG A N 1
ATOM 687 C CA . ARG A 1 88 ? 4.246 11.117 -10.586 1 97.69 88 ARG A CA 1
ATOM 688 C C . ARG A 1 88 ? 2.936 11.5 -9.898 1 97.69 88 ARG A C 1
ATOM 690 O O . ARG A 1 88 ? 2.096 10.633 -9.641 1 97.69 88 ARG A O 1
ATOM 697 N N . ALA A 1 89 ? 2.752 12.852 -9.641 1 98.31 89 ALA A N 1
ATOM 698 C CA . ALA A 1 89 ? 1.566 13.344 -8.945 1 98.31 89 ALA A CA 1
ATOM 699 C C . ALA A 1 89 ? 0.29 12.883 -9.648 1 98.31 89 ALA A C 1
ATOM 701 O O . ALA A 1 89 ? -0.669 12.469 -8.992 1 98.31 89 ALA A O 1
ATOM 702 N N . LYS A 1 90 ? 0.245 12.93 -10.961 1 98.12 90 LYS A N 1
ATOM 703 C CA . LYS A 1 90 ? -0.935 12.531 -11.727 1 98.12 90 LYS A CA 1
ATOM 704 C C . LYS A 1 90 ? -1.266 11.062 -11.5 1 98.12 90 LYS A C 1
ATOM 706 O O . LYS A 1 90 ? -2.438 10.68 -11.438 1 98.12 90 LYS A O 1
ATOM 711 N N . ASP A 1 91 ? -0.219 10.211 -11.422 1 98.44 91 ASP A N 1
ATOM 712 C CA . ASP A 1 91 ? -0.436 8.789 -11.188 1 98.44 91 ASP A CA 1
ATOM 713 C C . ASP A 1 91 ? -0.924 8.531 -9.766 1 98.44 91 ASP A C 1
ATOM 715 O O . ASP A 1 91 ? -1.775 7.668 -9.539 1 98.44 91 ASP A O 1
ATOM 719 N N . VAL A 1 92 ? -0.387 9.297 -8.781 1 98.81 92 VAL A N 1
ATOM 720 C CA . VAL A 1 92 ? -0.869 9.227 -7.406 1 98.81 92 VAL A CA 1
ATOM 721 C C . VAL A 1 92 ? -2.361 9.547 -7.367 1 98.81 92 VAL A C 1
ATOM 723 O O . VAL A 1 92 ? -3.146 8.812 -6.77 1 98.81 92 VAL A O 1
ATOM 726 N N . ARG A 1 93 ? -2.717 10.609 -8.008 1 98.81 93 ARG A N 1
ATOM 727 C CA . ARG A 1 93 ? -4.109 11.039 -8.055 1 98.81 93 ARG A CA 1
ATOM 728 C C . ARG A 1 93 ? -5 9.945 -8.633 1 98.81 93 ARG A C 1
ATOM 730 O O . ARG A 1 93 ? -6.066 9.656 -8.094 1 98.81 93 ARG A O 1
ATOM 737 N N . LYS A 1 94 ? -4.578 9.328 -9.734 1 98.69 94 LYS A N 1
ATOM 738 C CA . LYS A 1 94 ? -5.383 8.32 -10.414 1 98.69 94 LYS A CA 1
ATOM 739 C C . LYS A 1 94 ? -5.609 7.102 -9.516 1 98.69 94 LYS A C 1
ATOM 741 O O . LYS A 1 94 ? -6.711 6.555 -9.469 1 98.69 94 LYS A O 1
ATOM 746 N N . VAL A 1 95 ? -4.59 6.727 -8.82 1 98.75 95 VAL A N 1
ATOM 747 C CA . VAL A 1 95 ? -4.684 5.559 -7.949 1 98.75 95 VAL A CA 1
ATOM 748 C C . VAL A 1 95 ? -5.633 5.852 -6.789 1 98.75 95 VAL A C 1
ATOM 750 O O . VAL A 1 95 ? -6.52 5.047 -6.488 1 98.75 95 VAL A O 1
ATOM 753 N N . LEU A 1 96 ? -5.438 6.992 -6.191 1 98.88 96 LEU A N 1
ATOM 754 C CA . LEU A 1 96 ? -6.324 7.336 -5.082 1 98.88 96 LEU A CA 1
ATOM 755 C C . LEU A 1 96 ? -7.758 7.508 -5.57 1 98.88 96 LEU A C 1
ATOM 757 O O . LEU A 1 96 ? -8.703 7.07 -4.906 1 98.88 96 LEU A O 1
ATOM 761 N N . TYR A 1 97 ? -7.926 8.164 -6.707 1 98.88 97 TYR A N 1
ATOM 762 C CA . TYR A 1 97 ? -9.258 8.344 -7.273 1 98.88 97 TYR A CA 1
ATOM 763 C C . TYR A 1 97 ? -9.977 7 -7.402 1 98.88 97 TYR A C 1
ATOM 765 O O . TYR A 1 97 ? -11.156 6.887 -7.07 1 98.88 97 TYR A O 1
ATOM 773 N N . SER A 1 98 ? -9.266 6.031 -7.883 1 98.69 98 SER A N 1
ATOM 774 C CA . SER A 1 98 ? -9.859 4.707 -8.047 1 98.69 98 SER A CA 1
ATOM 775 C C . SER A 1 98 ? -10.305 4.125 -6.711 1 98.69 98 SER A C 1
ATOM 777 O O . SER A 1 98 ? -11.367 3.512 -6.617 1 98.69 98 SER A O 1
ATOM 779 N N . VAL A 1 99 ? -9.477 4.258 -5.672 1 98.69 99 VAL A N 1
ATOM 780 C CA . VAL A 1 99 ? -9.836 3.775 -4.34 1 98.69 99 VAL A CA 1
ATOM 781 C C . VAL A 1 99 ? -11.125 4.438 -3.875 1 98.69 99 VAL A C 1
ATOM 783 O O . VAL A 1 99 ? -12.062 3.756 -3.451 1 98.69 99 VAL A O 1
ATOM 786 N N . LEU A 1 100 ? -11.188 5.754 -4.039 1 98.88 100 LEU A N 1
ATOM 787 C CA . LEU A 1 100 ? -12.344 6.52 -3.596 1 98.88 100 LEU A CA 1
ATOM 788 C C . LEU A 1 100 ? -13.586 6.141 -4.398 1 98.88 100 LEU A C 1
ATOM 790 O O . LEU A 1 100 ? -14.672 5.969 -3.83 1 98.88 100 LEU A O 1
ATOM 794 N N . GLN A 1 101 ? -13.406 5.98 -5.66 1 98.62 101 GLN A N 1
ATOM 795 C CA . GLN A 1 101 ? -14.523 5.648 -6.539 1 98.62 101 GLN A CA 1
ATOM 796 C C . GLN A 1 101 ? -15.094 4.273 -6.211 1 98.62 101 GLN A C 1
ATOM 798 O O . GLN A 1 101 ? -16.312 4.078 -6.23 1 98.62 101 GLN A O 1
ATOM 803 N N . ASN A 1 102 ? -14.211 3.334 -5.918 1 98.44 102 ASN A N 1
ATOM 804 C CA . ASN A 1 102 ? -14.641 1.979 -5.582 1 98.44 102 ASN A CA 1
ATOM 805 C C . ASN A 1 102 ? -15.516 1.962 -4.336 1 98.44 102 ASN A C 1
ATOM 807 O O . ASN A 1 102 ? -16.438 1.144 -4.227 1 98.44 102 ASN A O 1
ATOM 811 N N . LEU A 1 103 ? -15.266 2.852 -3.395 1 98.69 103 LEU A N 1
ATOM 812 C CA . LEU A 1 103 ? -16.062 2.928 -2.176 1 98.69 103 LEU A CA 1
ATOM 813 C C . LEU A 1 103 ? -17.344 3.711 -2.414 1 98.69 103 LEU A C 1
ATOM 815 O O . LEU A 1 103 ? -18.438 3.264 -2.031 1 98.69 103 LEU A O 1
ATOM 819 N N . ALA A 1 104 ? -17.25 4.828 -3.121 1 98.62 104 ALA A N 1
ATOM 820 C CA . ALA A 1 104 ? -18.375 5.723 -3.334 1 98.62 104 ALA A CA 1
ATOM 821 C C . ALA A 1 104 ? -19.469 5.039 -4.16 1 98.62 104 ALA A C 1
ATOM 823 O O . ALA A 1 104 ? -20.656 5.262 -3.934 1 98.62 104 ALA A O 1
ATOM 824 N N . GLN A 1 105 ? -19.094 4.215 -5.094 1 97.56 105 GLN A N 1
ATOM 825 C CA . GLN A 1 105 ? -20.062 3.572 -5.98 1 97.56 105 GLN A CA 1
ATOM 826 C C . GLN A 1 105 ? -20.969 2.625 -5.207 1 97.56 105 GLN A C 1
ATOM 828 O O . GLN A 1 105 ? -22.062 2.303 -5.664 1 97.56 105 GLN A O 1
ATOM 833 N N . PHE A 1 106 ? -20.562 2.227 -4.008 1 97.81 106 PHE A N 1
ATOM 834 C CA . PHE A 1 106 ? -21.359 1.333 -3.188 1 97.81 106 PHE A CA 1
ATOM 835 C C . PHE A 1 106 ? -22.094 2.111 -2.096 1 97.81 106 PHE A C 1
ATOM 837 O O . PHE A 1 106 ? -22.547 1.526 -1.114 1 97.81 106 PHE A O 1
ATOM 844 N N . GLY A 1 107 ? -22 3.402 -2.178 1 98.19 107 GLY A N 1
ATOM 845 C CA . GLY A 1 107 ? -22.828 4.242 -1.328 1 98.19 107 GLY A CA 1
ATOM 846 C C . GLY A 1 107 ? -22.109 4.715 -0.076 1 98.19 107 GLY A C 1
ATOM 847 O O . GLY A 1 107 ? -22.719 5.367 0.779 1 98.19 107 GLY A O 1
ATOM 848 N N . PHE A 1 108 ? -20.844 4.395 0.075 1 98.62 108 PHE A N 1
ATOM 849 C CA . PHE A 1 108 ? -20.109 4.898 1.23 1 98.62 108 PHE A CA 1
ATOM 850 C C . PHE A 1 108 ? -19.828 6.391 1.088 1 98.62 108 PHE A C 1
ATOM 852 O O . PHE A 1 108 ? -19.516 6.867 -0.004 1 98.62 108 PHE A O 1
ATOM 859 N N . GLN A 1 109 ? -19.922 7.105 2.238 1 98.38 109 GLN A N 1
ATOM 860 C CA . GLN A 1 109 ? -19.984 8.555 2.098 1 98.38 109 GLN A CA 1
ATOM 861 C C . GLN A 1 109 ? -18.984 9.242 3.039 1 98.38 109 GLN A C 1
ATOM 863 O O . GLN A 1 109 ? -18.969 10.469 3.135 1 98.38 109 GLN A O 1
ATOM 868 N N . ASN A 1 110 ? -18.297 8.523 3.846 1 98.81 110 ASN A N 1
ATOM 869 C CA . ASN A 1 110 ? -17.344 9.07 4.805 1 98.81 110 ASN A CA 1
ATOM 870 C C . ASN A 1 110 ? -15.953 8.477 4.621 1 98.81 110 ASN A C 1
ATOM 872 O O . ASN A 1 110 ? -15.586 7.516 5.305 1 98.81 110 ASN A O 1
ATOM 876 N N . ILE A 1 111 ? -15.172 9.086 3.709 1 98.94 111 ILE A N 1
ATOM 877 C CA . ILE A 1 111 ? -13.82 8.602 3.418 1 98.94 111 ILE A CA 1
ATOM 878 C C . ILE A 1 111 ? -12.797 9.664 3.791 1 98.94 111 ILE A C 1
ATOM 880 O O . ILE A 1 111 ? -12.758 10.734 3.182 1 98.94 111 ILE A O 1
ATOM 884 N N . ILE A 1 112 ? -12 9.383 4.762 1 98.94 112 ILE A N 1
ATOM 885 C CA . ILE A 1 112 ? -10.992 10.297 5.273 1 98.94 112 ILE A CA 1
ATOM 886 C C . ILE A 1 112 ? -9.617 9.898 4.742 1 98.94 112 ILE A C 1
ATOM 888 O O . ILE A 1 112 ? -9.117 8.812 5.043 1 98.94 112 ILE A O 1
ATOM 892 N N . VAL A 1 113 ? -9.062 10.773 3.943 1 99 113 VAL A N 1
ATOM 893 C CA . VAL A 1 113 ? -7.711 10.539 3.445 1 99 113 VAL A CA 1
ATOM 894 C C . VAL A 1 113 ? -6.695 11.195 4.379 1 99 113 VAL A C 1
ATOM 896 O O . VAL A 1 113 ? -6.793 12.391 4.668 1 99 113 VAL A O 1
ATOM 899 N N . VAL A 1 114 ? -5.789 10.414 4.863 1 98.94 114 VAL A N 1
ATOM 900 C CA . VAL A 1 114 ? -4.73 10.875 5.758 1 98.94 114 VAL A CA 1
ATOM 901 C C . VAL A 1 114 ? -3.412 10.969 4.992 1 98.94 114 VAL A C 1
ATOM 903 O O . VAL A 1 114 ? -2.607 10.031 5.016 1 98.94 114 VAL A O 1
ATOM 906 N N . ALA A 1 115 ? -3.209 12.078 4.359 1 98.88 115 ALA A N 1
ATOM 907 C CA . ALA A 1 115 ? -1.988 12.352 3.607 1 98.88 115 ALA A CA 1
ATOM 908 C C . ALA A 1 115 ? -0.897 12.906 4.516 1 98.88 115 ALA A C 1
ATOM 910 O O . ALA A 1 115 ? -0.747 14.125 4.645 1 98.88 115 ALA A O 1
ATOM 911 N N . SER A 1 116 ? -0.065 12.039 5.008 1 98.81 116 SER A N 1
ATOM 912 C CA . SER A 1 116 ? 0.857 12.398 6.082 1 98.81 116 SER A CA 1
ATOM 913 C C . SER A 1 116 ? 2.236 12.75 5.535 1 98.81 116 SER A C 1
ATOM 915 O O . SER A 1 116 ? 3.246 12.57 6.215 1 98.81 116 SER A O 1
ATOM 917 N N . HIS A 1 117 ? 2.289 13.148 4.332 1 98.19 117 HIS A N 1
ATOM 918 C CA . HIS A 1 117 ? 3.494 13.625 3.662 1 98.19 117 HIS A CA 1
ATOM 919 C C . HIS A 1 117 ? 3.406 15.117 3.369 1 98.19 117 HIS A C 1
ATOM 921 O O . HIS A 1 117 ? 2.404 15.594 2.826 1 98.19 117 HIS A O 1
ATOM 927 N N . GLY A 1 118 ? 4.387 15.906 3.662 1 96.31 118 GLY A N 1
ATOM 928 C CA . GLY A 1 118 ? 4.293 17.359 3.65 1 96.31 118 GLY A CA 1
ATOM 929 C C . GLY A 1 118 ? 4.547 17.953 2.283 1 96.31 118 GLY A C 1
ATOM 930 O O . GLY A 1 118 ? 4.379 19.172 2.09 1 96.31 118 GLY A O 1
ATOM 931 N N . ASP A 1 119 ? 4.887 17.172 1.283 1 95.75 119 ASP A N 1
ATOM 932 C CA . ASP A 1 119 ? 5.141 17.703 -0.053 1 95.75 119 ASP A CA 1
ATOM 933 C C . ASP A 1 119 ? 3.883 18.344 -0.642 1 95.75 119 ASP A C 1
ATOM 935 O O . ASP A 1 119 ? 2.826 17.703 -0.689 1 95.75 119 ASP A O 1
ATOM 939 N N . PRO A 1 120 ? 4.016 19.578 -1.086 1 95.19 120 PRO A N 1
ATOM 940 C CA . PRO A 1 120 ? 2.822 20.266 -1.584 1 95.19 120 PRO A CA 1
ATOM 941 C C . PRO A 1 120 ? 2.189 19.562 -2.781 1 95.19 120 PRO A C 1
ATOM 943 O O . PRO A 1 120 ? 0.962 19.5 -2.891 1 95.19 120 PRO A O 1
ATOM 946 N N . MET A 1 121 ? 3.016 19.078 -3.654 1 96 121 MET A N 1
ATOM 947 C CA . MET A 1 121 ? 2.477 18.391 -4.82 1 96 121 MET A CA 1
ATOM 948 C C . MET A 1 121 ? 1.698 17.141 -4.406 1 96 121 MET A C 1
ATOM 950 O O . MET A 1 121 ? 0.671 16.812 -5.004 1 96 121 MET A O 1
ATOM 954 N N . HIS A 1 122 ? 2.189 16.453 -3.439 1 98.25 122 HIS A N 1
ATOM 955 C CA . HIS A 1 122 ? 1.478 15.305 -2.91 1 98.25 122 HIS A CA 1
ATOM 956 C C . HIS A 1 122 ? 0.141 15.711 -2.299 1 98.25 122 HIS A C 1
ATOM 958 O O . HIS A 1 122 ? -0.892 15.109 -2.596 1 98.25 122 HIS A O 1
ATOM 964 N N . GLN A 1 123 ? 0.17 16.719 -1.483 1 98.5 123 GLN A N 1
ATOM 965 C CA . GLN A 1 123 ? -1.06 17.172 -0.849 1 98.5 123 GLN A CA 1
ATOM 966 C C . GLN A 1 123 ? -2.105 17.562 -1.891 1 98.5 123 GLN A C 1
ATOM 968 O O . GLN A 1 123 ? -3.26 17.141 -1.807 1 98.5 123 GLN A O 1
ATOM 973 N N . ILE A 1 124 ? -1.692 18.281 -2.865 1 98.5 124 ILE A N 1
ATOM 974 C CA . ILE A 1 124 ? -2.629 18.859 -3.82 1 98.5 124 ILE A CA 1
ATOM 975 C C . ILE A 1 124 ? -3.174 17.766 -4.738 1 98.5 124 ILE A C 1
ATOM 977 O O . ILE A 1 124 ? -4.359 17.781 -5.082 1 98.5 124 ILE A O 1
ATOM 981 N N . CYS A 1 125 ? -2.361 16.812 -5.145 1 98.62 125 CYS A N 1
ATOM 982 C CA . CYS A 1 125 ? -2.877 15.75 -6.008 1 98.62 125 CYS A CA 1
ATOM 983 C C . CYS A 1 125 ? -3.877 14.875 -5.258 1 98.62 125 CYS A C 1
ATOM 985 O O . CYS A 1 125 ? -4.848 14.398 -5.844 1 98.62 125 CYS A O 1
ATOM 987 N N . VAL A 1 126 ? -3.652 14.68 -3.963 1 98.88 126 VAL A N 1
ATOM 988 C CA . VAL A 1 126 ? -4.574 13.922 -3.117 1 98.88 126 VAL A CA 1
ATOM 989 C C . VAL A 1 126 ? -5.887 14.688 -2.977 1 98.88 126 VAL A C 1
ATOM 991 O O . VAL A 1 126 ? -6.969 14.117 -3.125 1 98.88 126 VAL A O 1
ATOM 994 N N . GLU A 1 127 ? -5.809 15.953 -2.742 1 98.88 127 GLU A N 1
ATOM 995 C CA . GLU A 1 127 ? -6.984 16.812 -2.621 1 98.88 127 GLU A CA 1
ATOM 996 C C . GLU A 1 127 ? -7.77 16.859 -3.93 1 98.88 127 GLU A C 1
ATOM 998 O O . GLU A 1 127 ? -9 16.875 -3.92 1 98.88 127 GLU A O 1
ATOM 1003 N N . LYS A 1 128 ? -7.062 16.891 -5.008 1 98.75 128 LYS A N 1
ATOM 1004 C CA . LYS A 1 128 ? -7.711 16.875 -6.316 1 98.75 128 LYS A CA 1
ATOM 1005 C C . LYS A 1 128 ? -8.5 15.594 -6.535 1 98.75 128 LYS A C 1
ATOM 1007 O O . LYS A 1 128 ? -9.594 15.617 -7.094 1 98.75 128 LYS A O 1
ATOM 1012 N N . ALA A 1 129 ? -7.953 14.445 -6.133 1 98.88 129 ALA A N 1
ATOM 1013 C CA . ALA A 1 129 ? -8.695 13.188 -6.211 1 98.88 129 ALA A CA 1
ATOM 1014 C C . ALA A 1 129 ? -10.008 13.281 -5.43 1 98.88 129 ALA A C 1
ATOM 1016 O O . ALA A 1 129 ? -11.055 12.836 -5.906 1 98.88 129 ALA A O 1
ATOM 1017 N N . CYS A 1 130 ? -9.93 13.883 -4.242 1 98.81 130 CYS A N 1
ATOM 1018 C CA . CYS A 1 130 ? -11.125 14.055 -3.43 1 98.81 130 CYS A CA 1
ATOM 1019 C C . CYS A 1 130 ? -12.141 14.953 -4.129 1 98.81 130 CYS A C 1
ATOM 1021 O O . CYS A 1 130 ? -13.328 14.641 -4.172 1 98.81 130 CYS A O 1
ATOM 1023 N N . GLU A 1 131 ? -11.641 16.031 -4.727 1 98.38 131 GLU A N 1
ATOM 1024 C CA . GLU A 1 131 ? -12.539 16.938 -5.441 1 98.38 131 GLU A CA 1
ATOM 1025 C C . GLU A 1 131 ? -13.234 16.234 -6.598 1 98.38 131 GLU A C 1
ATOM 1027 O O . GLU A 1 131 ? -14.438 16.422 -6.812 1 98.38 131 GLU A O 1
ATOM 1032 N N . MET A 1 132 ? -12.469 15.508 -7.324 1 98.5 132 MET A N 1
ATOM 1033 C CA . MET A 1 132 ? -13.016 14.805 -8.484 1 98.5 132 MET A CA 1
ATOM 1034 C C . MET A 1 132 ? -14.094 13.82 -8.062 1 98.5 132 MET A C 1
ATOM 1036 O O . MET A 1 132 ? -15.156 13.742 -8.688 1 98.5 132 MET A O 1
ATOM 1040 N N . ILE A 1 133 ? -13.898 13.094 -7.012 1 98.75 133 ILE A N 1
ATOM 1041 C CA . ILE A 1 133 ? -14.875 12.117 -6.531 1 98.75 133 ILE A CA 1
ATOM 1042 C C . ILE A 1 133 ? -16.094 12.844 -5.984 1 98.75 133 ILE A C 1
ATOM 1044 O O . ILE A 1 133 ? -17.234 12.414 -6.215 1 98.75 133 ILE A O 1
ATOM 1048 N N . ASN A 1 134 ? -15.875 13.922 -5.246 1 98.5 134 ASN A N 1
ATOM 1049 C CA . ASN A 1 134 ? -16.969 14.688 -4.641 1 98.5 134 ASN A CA 1
ATOM 1050 C C . ASN A 1 134 ? -17.844 15.328 -5.699 1 98.5 134 ASN A C 1
ATOM 1052 O O . ASN A 1 134 ? -19.062 15.477 -5.5 1 98.5 134 ASN A O 1
ATOM 1056 N N . SER A 1 135 ? -17.266 15.727 -6.824 1 98.38 135 SER A N 1
ATOM 1057 C CA . SER A 1 135 ? -18.047 16.312 -7.918 1 98.38 135 SER A CA 1
ATOM 1058 C C . SER A 1 135 ? -19.047 15.297 -8.477 1 98.38 135 SER A C 1
ATOM 1060 O O . SER A 1 135 ? -20.109 15.68 -8.961 1 98.38 135 SER A O 1
ATOM 1062 N N . LYS A 1 136 ? -18.734 14.078 -8.312 1 98.25 136 LYS A N 1
ATOM 1063 C CA . LYS A 1 136 ? -19.562 13.023 -8.898 1 98.25 136 LYS A CA 1
ATOM 1064 C C . LYS A 1 136 ? -20.531 12.445 -7.871 1 98.25 136 LYS A C 1
ATOM 1066 O O . LYS A 1 136 ? -21.656 12.07 -8.203 1 98.25 136 LYS A O 1
ATOM 1071 N N . TYR A 1 137 ? -20.125 12.383 -6.613 1 98.06 137 TYR A N 1
ATOM 1072 C CA . TYR A 1 137 ? -20.875 11.594 -5.652 1 98.06 137 TYR A CA 1
ATOM 1073 C C . TYR A 1 137 ? -21.344 12.445 -4.48 1 98.06 137 TYR A C 1
ATOM 1075 O O . TYR A 1 137 ? -22.031 11.961 -3.576 1 98.06 137 TYR A O 1
ATOM 1083 N N . GLY A 1 138 ? -21.016 13.758 -4.531 1 96.69 138 GLY A N 1
ATOM 1084 C CA . GLY A 1 138 ? -21.219 14.594 -3.359 1 96.69 138 GLY A CA 1
ATOM 1085 C C . GLY A 1 138 ? -20.047 14.57 -2.402 1 96.69 138 GLY A C 1
ATOM 1086 O O . GLY A 1 138 ? -19.031 13.914 -2.67 1 96.69 138 GLY A O 1
ATOM 1087 N N . ASP A 1 139 ? -20.078 15.281 -1.308 1 97.31 139 ASP A N 1
ATOM 1088 C CA . ASP A 1 139 ? -18.969 15.398 -0.357 1 97.31 139 ASP A CA 1
ATOM 1089 C C . ASP A 1 139 ? -18.781 14.102 0.425 1 97.31 139 ASP A C 1
ATOM 1091 O O . ASP A 1 139 ? -19.156 14.016 1.594 1 97.31 139 ASP A O 1
ATOM 1095 N N . VAL A 1 140 ? -18.094 13.156 -0.249 1 98.56 140 VAL A N 1
ATOM 1096 C CA . VAL A 1 140 ? -17.969 11.828 0.351 1 98.56 140 VAL A CA 1
ATOM 1097 C C . VAL A 1 140 ? -16.531 11.609 0.828 1 98.56 140 VAL A C 1
ATOM 1099 O O . VAL A 1 140 ? -16.266 10.68 1.594 1 98.56 140 VAL A O 1
ATOM 1102 N N . ALA A 1 141 ? -15.578 12.453 0.386 1 98.88 141 ALA A N 1
ATOM 1103 C CA . ALA A 1 141 ? -14.172 12.273 0.743 1 98.88 141 ALA A CA 1
ATOM 1104 C C . ALA A 1 141 ? -13.531 13.602 1.132 1 98.88 141 ALA A C 1
ATOM 1106 O O . ALA A 1 141 ? -13.883 14.648 0.582 1 98.88 141 ALA A O 1
ATOM 1107 N N . ILE A 1 142 ? -12.578 13.555 2.053 1 98.94 142 ILE A N 1
ATOM 1108 C CA . ILE A 1 142 ? -11.852 14.75 2.451 1 98.94 142 ILE A CA 1
ATOM 1109 C C . ILE A 1 142 ? -10.422 14.375 2.852 1 98.94 142 ILE A C 1
ATOM 1111 O O . ILE A 1 142 ? -10.195 13.312 3.438 1 98.94 142 ILE A O 1
ATOM 1115 N N . SER A 1 143 ? -9.469 15.141 2.498 1 98.94 143 SER A N 1
ATOM 1116 C CA . SER A 1 143 ? -8.07 15.07 2.922 1 98.94 143 SER A CA 1
ATOM 1117 C C . SER A 1 143 ? -7.668 16.312 3.703 1 98.94 143 SER A C 1
ATOM 1119 O O . SER A 1 143 ? -7.105 17.25 3.135 1 98.94 143 SER A O 1
ATOM 1121 N N . PRO A 1 144 ? -7.777 16.312 4.965 1 98.88 144 PRO A N 1
ATOM 1122 C CA . PRO A 1 144 ? -7.746 17.594 5.688 1 98.88 144 PRO A CA 1
ATOM 1123 C C . PRO A 1 144 ? -6.34 17.969 6.141 1 98.88 144 PRO A C 1
ATOM 1125 O O . PRO A 1 144 ? -6.117 19.109 6.582 1 98.88 144 PRO A O 1
ATOM 1128 N N . LEU A 1 145 ? -5.355 17.109 6.062 1 98.75 145 LEU A N 1
ATOM 1129 C CA . LEU A 1 145 ? -4.066 17.375 6.691 1 98.75 145 LEU A CA 1
ATOM 1130 C C . LEU A 1 145 ? -3.33 18.5 5.969 1 98.75 145 LEU A C 1
ATOM 1132 O O . LEU A 1 145 ? -2.568 19.25 6.59 1 98.75 145 LEU A O 1
ATOM 1136 N N . GLY A 1 146 ? -3.537 18.609 4.656 1 98.19 146 GLY A N 1
ATOM 1137 C CA . GLY A 1 146 ? -2.955 19.734 3.939 1 98.19 146 GLY A CA 1
ATOM 1138 C C . GLY A 1 146 ? -3.316 21.078 4.543 1 98.19 146 GLY A C 1
ATOM 1139 O O . GLY A 1 146 ? -2.492 21.984 4.57 1 98.19 146 GLY A O 1
ATOM 1140 N N . SER A 1 147 ? -4.5 21.172 5.039 1 98.19 147 SER A N 1
ATOM 1141 C CA . SER A 1 147 ? -5.004 22.406 5.637 1 98.19 147 SER A CA 1
ATOM 1142 C C . SER A 1 147 ? -4.621 22.5 7.113 1 98.19 147 SER A C 1
ATOM 1144 O O . SER A 1 147 ? -3.936 23.438 7.523 1 98.19 147 SER A O 1
ATOM 1146 N N . ILE A 1 148 ? -4.859 21.5 7.895 1 97.62 148 ILE A N 1
ATOM 1147 C CA . ILE A 1 148 ? -4.848 21.672 9.344 1 97.62 148 ILE A CA 1
ATOM 1148 C C . ILE A 1 148 ? -3.436 21.453 9.883 1 97.62 148 ILE A C 1
ATOM 1150 O O . ILE A 1 148 ? -3.086 21.969 10.945 1 97.62 148 ILE A O 1
ATOM 1154 N N . VAL A 1 149 ? -2.613 20.688 9.117 1 96.06 149 VAL A N 1
ATOM 1155 C CA . VAL A 1 149 ? -1.261 20.406 9.594 1 96.06 149 VAL A CA 1
ATOM 1156 C C . VAL A 1 149 ? -0.253 21.234 8.797 1 96.06 149 VAL A C 1
ATOM 1158 O O . VAL A 1 149 ? 0.524 22 9.367 1 96.06 149 VAL A O 1
ATOM 1161 N N . PHE A 1 150 ? -0.383 21.234 7.531 1 94.06 150 PHE A N 1
ATOM 1162 C CA . PHE A 1 150 ? 0.705 21.766 6.723 1 94.06 150 PHE A CA 1
ATOM 1163 C C . PHE A 1 150 ? 0.438 23.219 6.348 1 94.06 150 PHE A C 1
ATOM 1165 O O . PHE A 1 150 ? 1.346 23.938 5.91 1 94.06 150 PHE A O 1
ATOM 1172 N N . SER A 1 151 ? -0.846 23.672 6.602 1 94.94 151 SER A N 1
ATOM 1173 C CA . SER A 1 151 ? -1.177 25.078 6.379 1 94.94 151 SER A CA 1
ATOM 1174 C C . SER A 1 151 ? -1.491 25.781 7.695 1 94.94 151 SER A C 1
ATOM 1176 O O . SER A 1 151 ? -1.702 27 7.719 1 94.94 151 SER A O 1
ATOM 1178 N N . GLY A 1 152 ? -1.646 25.031 8.75 1 93.88 152 GLY A N 1
ATOM 1179 C CA . GLY A 1 152 ? -1.826 25.625 10.07 1 93.88 152 GLY A CA 1
ATOM 1180 C C . GLY A 1 152 ? -3.254 26.062 10.344 1 93.88 152 GLY A C 1
ATOM 1181 O O . GLY A 1 152 ? -3.508 26.828 11.266 1 93.88 152 GLY A O 1
ATOM 1182 N N . LYS A 1 153 ? -4.191 25.594 9.562 1 96.19 153 LYS A N 1
ATOM 1183 C CA . LYS A 1 153 ? -5.59 25.953 9.75 1 96.19 153 LYS A CA 1
ATOM 1184 C C . LYS A 1 153 ? -6.297 24.969 10.664 1 96.19 153 LYS A C 1
ATOM 1186 O O . LYS A 1 153 ? -7.242 24.297 10.242 1 96.19 153 LYS A O 1
ATOM 1191 N N . ARG A 1 154 ? -5.945 25 11.914 1 96.81 154 ARG A N 1
ATOM 1192 C CA . ARG A 1 154 ? -6.496 24.062 12.898 1 96.81 154 ARG A CA 1
ATOM 1193 C C . ARG A 1 154 ? -7.949 24.406 13.219 1 96.81 154 ARG A C 1
ATOM 1195 O O . ARG A 1 154 ? -8.367 25.562 13.078 1 96.81 154 ARG A O 1
ATOM 1202 N N . PRO A 1 155 ? -8.695 23.406 13.609 1 97.25 155 PRO A N 1
ATOM 1203 C CA . PRO A 1 155 ? -10.062 23.703 14.031 1 97.25 155 PRO A CA 1
ATOM 1204 C C . PRO A 1 155 ? -10.125 24.641 15.234 1 97.25 155 PRO A C 1
ATOM 1206 O O . PRO A 1 155 ? -9.273 24.578 16.125 1 97.25 155 PRO A O 1
ATOM 1209 N N . LYS A 1 156 ? -11.156 25.453 15.273 1 93 156 LYS A N 1
ATOM 1210 C CA . LYS A 1 156 ? -11.32 26.453 16.328 1 93 156 LYS A CA 1
ATOM 1211 C C . LYS A 1 156 ? -11.422 25.781 17.703 1 93 156 LYS A C 1
ATOM 1213 O O . LYS A 1 156 ? -10.953 26.328 18.703 1 93 156 LYS A O 1
ATOM 1218 N N . ASN A 1 157 ? -12.016 24.641 17.75 1 93.69 157 ASN A N 1
ATOM 1219 C CA . ASN A 1 157 ? -12.227 23.953 19.016 1 93.69 157 ASN A CA 1
ATOM 1220 C C . ASN A 1 157 ? -11.109 22.953 19.297 1 93.69 157 ASN A C 1
ATOM 1222 O O . ASN A 1 157 ? -11.258 22.062 20.141 1 93.69 157 ASN A O 1
ATOM 1226 N N . GLY A 1 158 ? -9.984 22.984 18.547 1 94.88 158 GLY A N 1
ATOM 1227 C CA . GLY A 1 158 ? -8.836 22.141 18.828 1 94.88 158 GLY A CA 1
ATOM 1228 C C . GLY A 1 158 ? -8.148 22.484 20.125 1 94.88 158 GLY A C 1
ATOM 1229 O O . GLY A 1 158 ? -8.289 23.609 20.625 1 94.88 158 GLY A O 1
ATOM 1230 N N . ALA A 1 159 ? -7.465 21.562 20.641 1 93 159 ALA A N 1
ATOM 1231 C CA . ALA A 1 159 ? -6.77 21.766 21.906 1 93 159 ALA A CA 1
ATOM 1232 C C . ALA A 1 159 ? -5.672 22.812 21.766 1 93 159 ALA A C 1
ATOM 1234 O O . ALA A 1 159 ? -5.043 22.922 20.703 1 93 159 ALA A O 1
ATOM 1235 N N . ASN A 1 160 ? -5.395 23.469 22.844 1 94.31 160 ASN A N 1
ATOM 1236 C CA . ASN A 1 160 ? -4.285 24.422 22.859 1 94.31 160 ASN A CA 1
ATOM 1237 C C . ASN A 1 160 ? -2.939 23.703 22.953 1 94.31 160 ASN A C 1
ATOM 1239 O O . ASN A 1 160 ? -2.828 22.656 23.594 1 94.31 160 ASN A O 1
ATOM 1243 N N . LEU A 1 161 ? -2.025 24.344 22.328 1 95.06 161 LEU A N 1
ATOM 1244 C CA . LEU A 1 161 ? -0.649 23.875 22.5 1 95.06 161 LEU A CA 1
ATOM 1245 C C . LEU A 1 161 ? -0.09 24.312 23.844 1 95.06 161 LEU A C 1
ATOM 1247 O O . LEU A 1 161 ? -0.487 25.344 24.391 1 95.06 161 LEU A O 1
ATOM 1251 N N . SER A 1 162 ? 0.81 23.531 24.375 1 97.25 162 SER A N 1
ATOM 1252 C CA . SER A 1 162 ? 1.538 23.984 25.562 1 97.25 162 SER A CA 1
ATOM 1253 C C . SER A 1 162 ? 2.379 25.219 25.25 1 97.25 162 SER A C 1
ATOM 1255 O O . SER A 1 162 ? 2.768 25.438 24.094 1 97.25 162 SER A O 1
ATOM 1257 N N . SER A 1 163 ? 2.656 25.969 26.25 1 97.25 163 SER A N 1
ATOM 1258 C CA . SER A 1 163 ? 3.488 27.156 26.078 1 97.25 163 SER A CA 1
ATOM 1259 C C . SER A 1 163 ? 4.855 26.797 25.516 1 97.25 163 SER A C 1
ATOM 1261 O O . SER A 1 163 ? 5.375 27.5 24.641 1 97.25 163 SER A O 1
ATOM 1263 N N . GLU A 1 164 ? 5.363 25.75 26 1 97.19 164 GLU A N 1
ATOM 1264 C CA . GLU A 1 164 ? 6.668 25.297 25.531 1 97.19 164 GLU A CA 1
ATOM 1265 C C . GLU A 1 164 ? 6.641 24.984 24.047 1 97.19 164 GLU A C 1
ATOM 1267 O O . GLU A 1 164 ? 7.52 25.422 23.297 1 97.19 164 GLU A O 1
ATOM 1272 N N . LEU A 1 165 ? 5.699 24.219 23.625 1 97.38 165 LEU A N 1
ATOM 1273 C CA . LEU A 1 165 ? 5.57 23.844 22.219 1 97.38 165 LEU A CA 1
ATOM 1274 C C . LEU A 1 165 ? 5.367 25.062 21.344 1 97.38 165 LEU A C 1
ATOM 1276 O O . LEU A 1 165 ? 5.965 25.172 20.266 1 97.38 165 LEU A O 1
ATOM 1280 N N . GLU A 1 166 ? 4.551 26 21.797 1 96.62 166 GLU A N 1
ATOM 1281 C CA . GLU A 1 166 ? 4.301 27.219 21.031 1 96.62 166 GLU A CA 1
ATOM 1282 C C . GLU A 1 166 ? 5.586 28.016 20.828 1 96.62 166 GLU A C 1
ATOM 1284 O O . GLU A 1 166 ? 5.844 28.5 19.719 1 96.62 166 GLU A O 1
ATOM 1289 N N . ILE A 1 167 ? 6.34 28.125 21.844 1 97.38 167 ILE A N 1
ATOM 1290 C CA . ILE A 1 167 ? 7.586 28.891 21.797 1 97.38 167 ILE A CA 1
ATOM 1291 C C . ILE A 1 167 ? 8.555 28.219 20.812 1 97.38 167 ILE A C 1
ATOM 1293 O O . ILE A 1 167 ? 9.148 28.891 19.969 1 97.38 167 ILE A O 1
ATOM 1297 N N . LEU A 1 168 ? 8.664 26.938 20.891 1 97.31 168 LEU A N 1
ATOM 1298 C CA . LEU A 1 168 ? 9.602 26.203 20.047 1 97.31 168 LEU A CA 1
ATOM 1299 C C . LEU A 1 168 ? 9.18 26.281 18.578 1 97.31 168 LEU A C 1
ATOM 1301 O O . LEU A 1 168 ? 10.016 26.453 17.703 1 97.31 168 LEU A O 1
ATOM 1305 N N . LEU A 1 169 ? 7.875 26.188 18.328 1 96.38 169 LEU A N 1
ATOM 1306 C CA . LEU A 1 169 ? 7.371 26.25 16.953 1 96.38 169 LEU A CA 1
ATOM 1307 C C . LEU A 1 169 ? 7.629 27.625 16.344 1 96.38 169 LEU A C 1
ATOM 1309 O O . LEU A 1 169 ? 7.875 27.734 15.141 1 96.38 169 LEU A O 1
ATOM 1313 N N . LYS A 1 170 ? 7.57 28.641 17.156 1 96 170 LYS A N 1
ATOM 1314 C CA . LYS A 1 170 ? 7.82 30 16.688 1 96 170 LYS A CA 1
ATOM 1315 C C . LYS A 1 170 ? 9.312 30.25 16.5 1 96 170 LYS A C 1
ATOM 1317 O O . LYS A 1 170 ? 9.727 30.844 15.5 1 96 170 LYS A O 1
ATOM 1322 N N . LYS A 1 171 ? 10.078 29.812 17.422 1 97.06 171 LYS A N 1
ATOM 1323 C CA . LYS A 1 171 ? 11.516 30.078 17.438 1 97.06 171 LYS A CA 1
ATOM 1324 C C . LYS A 1 171 ? 12.219 29.266 16.344 1 97.06 171 LYS A C 1
ATOM 1326 O O . LYS A 1 171 ? 13.148 29.766 15.703 1 97.06 171 LYS A O 1
ATOM 1331 N N . TYR A 1 172 ? 11.789 28.047 16.188 1 96.81 172 TYR A N 1
ATOM 1332 C CA . TYR A 1 172 ? 12.422 27.141 15.227 1 96.81 172 TYR A CA 1
ATOM 1333 C C . TYR A 1 172 ? 11.477 26.812 14.078 1 96.81 172 TYR A C 1
ATOM 1335 O O . TYR A 1 172 ? 11.25 25.641 13.773 1 96.81 172 TYR A O 1
ATOM 1343 N N . LYS A 1 173 ? 11.016 27.891 13.43 1 93.81 173 LYS A N 1
ATOM 1344 C CA . LYS A 1 173 ? 9.953 27.797 12.422 1 93.81 173 LYS A CA 1
ATOM 1345 C C . LYS A 1 173 ? 10.484 27.188 11.125 1 93.81 173 LYS A C 1
ATOM 1347 O O . LYS A 1 173 ? 9.719 26.672 10.312 1 93.81 173 LYS A O 1
ATOM 1352 N N . PHE A 1 174 ? 11.789 27.219 10.914 1 94.5 174 PHE A N 1
ATOM 1353 C CA . PHE A 1 174 ? 12.375 26.688 9.688 1 94.5 174 PHE A CA 1
ATOM 1354 C C . PHE A 1 174 ? 12.695 25.203 9.836 1 94.5 174 PHE A C 1
ATOM 1356 O O . PHE A 1 174 ? 13.812 24.766 9.547 1 94.5 174 PHE A O 1
ATOM 1363 N N . ASP A 1 175 ? 11.727 24.453 10.328 1 95.62 175 ASP A N 1
ATOM 1364 C CA . ASP A 1 175 ? 11.773 23 10.477 1 95.62 175 ASP A CA 1
ATOM 1365 C C . ASP A 1 175 ? 10.906 22.312 9.422 1 95.62 175 ASP A C 1
ATOM 1367 O O . ASP A 1 175 ? 9.711 22.109 9.641 1 95.62 175 ASP A O 1
ATOM 1371 N N . PHE A 1 176 ? 11.516 21.797 8.32 1 94.38 176 PHE A N 1
ATOM 1372 C CA . PHE A 1 176 ? 10.727 21.438 7.145 1 94.38 176 PHE A CA 1
ATOM 1373 C C . PHE A 1 176 ? 10.758 19.938 6.902 1 94.38 176 PHE A C 1
ATOM 1375 O O . PHE A 1 176 ? 9.836 19.375 6.309 1 94.38 176 PHE A O 1
ATOM 1382 N N . HIS A 1 177 ? 11.797 19.281 7.273 1 97 177 HIS A N 1
ATOM 1383 C CA . HIS A 1 177 ? 11.969 17.891 6.898 1 97 177 HIS A CA 1
ATOM 1384 C C . HIS A 1 177 ? 12.922 17.172 7.848 1 97 177 HIS A C 1
ATOM 1386 O O . HIS A 1 177 ? 14.094 17.547 7.945 1 97 177 HIS A O 1
ATOM 1392 N N . ALA A 1 178 ? 12.398 16.188 8.492 1 97.75 178 ALA A N 1
ATOM 1393 C CA . ALA A 1 178 ? 13.188 15.367 9.422 1 97.75 178 ALA A CA 1
ATOM 1394 C C . ALA A 1 178 ? 13.82 16.234 10.508 1 97.75 178 ALA A C 1
ATOM 1396 O O . ALA A 1 178 ? 14.93 15.953 10.961 1 97.75 178 ALA A O 1
ATOM 1397 N N . GLY A 1 179 ? 13.227 17.359 10.805 1 97.94 179 GLY A N 1
ATOM 1398 C CA . GLY A 1 179 ? 13.688 18.219 11.883 1 97.94 179 GLY A CA 1
ATOM 1399 C C . GLY A 1 179 ? 13.188 17.797 13.25 1 97.94 179 GLY A C 1
ATOM 1400 O O . GLY A 1 179 ? 12.922 16.609 13.469 1 97.94 179 GLY A O 1
ATOM 1401 N N . TRP A 1 180 ? 13.055 18.734 14.125 1 98.19 180 TRP A N 1
ATOM 1402 C CA . TRP A 1 180 ? 12.742 18.375 15.508 1 98.19 180 TRP A CA 1
ATOM 1403 C C . TRP A 1 180 ? 11.289 17.922 15.633 1 98.19 180 TRP A C 1
ATOM 1405 O O . TRP A 1 180 ? 10.977 17.047 16.438 1 98.19 180 TRP A O 1
ATOM 1415 N N . VAL A 1 181 ? 10.398 18.406 14.82 1 98.38 181 VAL A N 1
ATOM 1416 C CA . VAL A 1 181 ? 8.984 18.062 14.93 1 98.38 181 VAL A CA 1
ATOM 1417 C C . VAL A 1 181 ? 8.773 16.594 14.57 1 98.38 181 VAL A C 1
ATOM 1419 O O . VAL A 1 181 ? 8.281 15.812 15.391 1 98.38 181 VAL A O 1
ATOM 1422 N N . GLU A 1 182 ? 9.219 16.203 13.383 1 98.62 182 GLU A N 1
ATOM 1423 C CA . GLU A 1 182 ? 9.031 14.828 12.945 1 98.62 182 GLU A CA 1
ATOM 1424 C C . GLU A 1 182 ? 9.828 13.859 13.812 1 98.62 182 GLU A C 1
ATOM 1426 O O . GLU A 1 182 ? 9.336 12.781 14.156 1 98.62 182 GLU A O 1
ATOM 1431 N N . THR A 1 183 ? 11.008 14.266 14.141 1 98.69 183 THR A N 1
ATOM 1432 C CA . THR A 1 183 ? 11.844 13.414 14.984 1 98.69 183 THR A CA 1
ATOM 1433 C C . THR A 1 183 ? 11.188 13.188 16.344 1 98.69 183 THR A C 1
ATOM 1435 O O . THR A 1 183 ? 11.141 12.062 16.828 1 98.69 183 THR A O 1
ATOM 1438 N N . SER A 1 184 ? 10.672 14.242 16.922 1 98.75 184 SER A N 1
ATOM 1439 C CA . SER A 1 184 ? 9.984 14.117 18.203 1 98.75 184 SER A CA 1
ATOM 1440 C C . SER A 1 184 ? 8.789 13.18 18.109 1 98.75 184 SER A C 1
ATOM 1442 O O . SER A 1 184 ? 8.586 12.336 18.984 1 98.75 184 SER A O 1
ATOM 1444 N N . MET A 1 185 ? 8.047 13.359 17.031 1 98.81 185 MET A N 1
ATOM 1445 C CA . MET A 1 185 ? 6.852 12.547 16.844 1 98.81 185 MET A CA 1
ATOM 1446 C C . MET A 1 185 ? 7.207 11.07 16.703 1 98.81 185 MET A C 1
ATOM 1448 O O . MET A 1 185 ? 6.531 10.211 17.281 1 98.81 185 MET A O 1
ATOM 1452 N N . ILE A 1 186 ? 8.25 10.727 15.977 1 98.81 186 ILE A N 1
ATOM 1453 C CA . ILE A 1 186 ? 8.672 9.344 15.797 1 98.81 186 ILE A CA 1
ATOM 1454 C C . ILE A 1 186 ? 9.25 8.805 17.109 1 98.81 186 ILE A C 1
ATOM 1456 O O . ILE A 1 186 ? 8.969 7.66 17.484 1 98.81 186 ILE A O 1
ATOM 1460 N N . MET A 1 187 ? 9.984 9.641 17.859 1 98.5 187 MET A N 1
ATOM 1461 C CA . MET A 1 187 ? 10.516 9.227 19.141 1 98.5 187 MET A CA 1
ATOM 1462 C C . MET A 1 187 ? 9.391 8.812 20.094 1 98.5 187 MET A C 1
ATOM 1464 O O . MET A 1 187 ? 9.523 7.84 20.844 1 98.5 187 MET A O 1
ATOM 1468 N N . ALA A 1 188 ? 8.344 9.508 20.016 1 98.69 188 ALA A N 1
ATOM 1469 C CA . ALA A 1 188 ? 7.223 9.258 20.906 1 98.69 188 ALA A CA 1
ATOM 1470 C C . ALA A 1 188 ? 6.574 7.91 20.625 1 98.69 188 ALA A C 1
ATOM 1472 O O . ALA A 1 188 ? 6.082 7.238 21.531 1 98.69 188 ALA A O 1
ATOM 1473 N N . GLU A 1 189 ? 6.59 7.52 19.359 1 98.12 189 GLU A N 1
ATOM 1474 C CA . GLU A 1 189 ? 5.797 6.367 18.953 1 98.12 189 GLU A CA 1
ATOM 1475 C C . GLU A 1 189 ? 6.691 5.172 18.609 1 98.12 189 GLU A C 1
ATOM 1477 O O . GLU A 1 189 ? 6.281 4.023 18.781 1 98.12 189 GLU A O 1
ATOM 1482 N N . LYS A 1 190 ? 7.867 5.449 18.094 1 97.81 190 LYS A N 1
ATOM 1483 C CA . LYS A 1 190 ? 8.758 4.414 17.578 1 97.81 190 LYS A CA 1
ATOM 1484 C C . LYS A 1 190 ? 10.211 4.691 17.953 1 97.81 190 LYS A C 1
ATOM 1486 O O . LYS A 1 190 ? 11.086 4.73 17.094 1 97.81 190 LYS A O 1
ATOM 1491 N N . GLN A 1 191 ? 10.438 4.859 19.219 1 97.75 191 GLN A N 1
ATOM 1492 C CA . GLN A 1 191 ? 11.766 5.191 19.734 1 97.75 191 GLN A CA 1
ATOM 1493 C C . GLN A 1 191 ? 12.805 4.191 19.234 1 97.75 191 GLN A C 1
ATOM 1495 O O . GLN A 1 191 ? 13.953 4.559 18.984 1 97.75 191 GLN A O 1
ATOM 1500 N N . GLU A 1 192 ? 12.406 2.996 19.062 1 97.75 192 GLU A N 1
ATOM 1501 C CA . GLU A 1 192 ? 13.32 1.918 18.688 1 97.75 192 GLU A CA 1
ATOM 1502 C C . GLU A 1 192 ? 13.805 2.076 17.25 1 97.75 192 GLU A C 1
ATOM 1504 O O . GLU A 1 192 ? 14.773 1.437 16.844 1 97.75 192 GLU A O 1
ATOM 1509 N N . LEU A 1 193 ? 13.211 2.963 16.516 1 97.94 193 LEU A N 1
ATOM 1510 C CA . LEU A 1 193 ? 13.562 3.1 15.102 1 97.94 193 LEU A CA 1
ATOM 1511 C C . LEU A 1 193 ? 14.477 4.297 14.875 1 97.94 193 LEU A C 1
ATOM 1513 O O . LEU A 1 193 ? 14.844 4.602 13.742 1 97.94 193 LEU A O 1
ATOM 1517 N N . ILE A 1 194 ? 14.828 4.98 15.93 1 97.56 194 ILE A N 1
ATOM 1518 C CA . ILE A 1 194 ? 15.836 6.031 15.812 1 97.56 194 ILE A CA 1
ATOM 1519 C C . ILE A 1 194 ? 17.203 5.406 15.555 1 97.56 194 ILE A C 1
ATOM 1521 O O . ILE A 1 194 ? 17.672 4.574 16.344 1 97.56 194 ILE A O 1
ATOM 1525 N N . LYS A 1 195 ? 17.922 5.742 14.516 1 90.19 195 LYS A N 1
ATOM 1526 C CA . LYS A 1 195 ? 19.016 4.957 13.961 1 90.19 195 LYS A CA 1
ATOM 1527 C C . LYS A 1 195 ? 20.375 5.566 14.336 1 90.19 195 LYS A C 1
ATOM 1529 O O . LYS A 1 195 ? 21.406 4.902 14.25 1 90.19 195 LYS A O 1
ATOM 1534 N N . SER A 1 196 ? 20.453 6.809 14.617 1 89.38 196 SER A N 1
ATOM 1535 C CA . SER A 1 196 ? 21.719 7.473 14.906 1 89.38 196 SER A CA 1
ATOM 1536 C C . SER A 1 196 ? 21.562 8.492 16.031 1 89.38 196 SER A C 1
ATOM 1538 O O . SER A 1 196 ? 20.453 8.797 16.453 1 89.38 196 SER A O 1
ATOM 1540 N N . ASP A 1 197 ? 22.734 8.938 16.375 1 92.5 197 ASP A N 1
ATOM 1541 C CA . ASP A 1 197 ? 22.75 9.953 17.422 1 92.5 197 ASP A CA 1
ATOM 1542 C C . ASP A 1 197 ? 22.219 11.289 16.891 1 92.5 197 ASP A C 1
ATOM 1544 O O . ASP A 1 197 ? 22.875 11.961 16.094 1 92.5 197 ASP A O 1
ATOM 1548 N N . ILE A 1 198 ? 21.156 11.617 17.406 1 94.06 198 ILE A N 1
ATOM 1549 C CA . ILE A 1 198 ? 20.453 12.82 16.969 1 94.06 198 ILE A CA 1
ATOM 1550 C C . ILE A 1 198 ? 21.312 14.055 17.266 1 94.06 198 ILE A C 1
ATOM 1552 O O . ILE A 1 198 ? 21.297 15.023 16.516 1 94.06 198 ILE A O 1
ATOM 1556 N N . LEU A 1 199 ? 22.078 13.953 18.297 1 93.19 199 LEU A N 1
ATOM 1557 C CA . LEU A 1 199 ? 22.875 15.094 18.734 1 93.19 199 LEU A CA 1
ATOM 1558 C C . LEU A 1 199 ? 24.016 15.375 17.766 1 93.19 199 LEU A C 1
ATOM 1560 O O . LEU A 1 199 ? 24.609 16.453 17.797 1 93.19 199 LEU A O 1
ATOM 1564 N N . SER A 1 200 ? 24.297 14.43 16.906 1 93.44 200 SER A N 1
ATOM 1565 C CA . SER A 1 200 ? 25.359 14.602 15.922 1 93.44 200 SER A CA 1
ATOM 1566 C C . SER A 1 200 ? 24.844 15.234 14.633 1 93.44 200 SER A C 1
ATOM 1568 O O . SER A 1 200 ? 25.625 15.617 13.766 1 93.44 200 SER A O 1
ATOM 1570 N N . MET A 1 201 ? 23.5 15.344 14.508 1 95.38 201 MET A N 1
ATOM 1571 C CA . MET A 1 201 ? 22.922 15.938 13.305 1 95.38 201 MET A CA 1
ATOM 1572 C C . MET A 1 201 ? 23.031 17.453 13.344 1 95.38 201 MET A C 1
ATOM 1574 O O . MET A 1 201 ? 22.562 18.094 14.281 1 95.38 201 MET A O 1
ATOM 1578 N N . PRO A 1 202 ? 23.625 18.094 12.367 1 96.69 202 PRO A N 1
ATOM 1579 C CA . PRO A 1 202 ? 23.719 19.547 12.375 1 96.69 202 PRO A CA 1
ATOM 1580 C C . PRO A 1 202 ? 22.359 20.234 12.156 1 96.69 202 PRO A C 1
ATOM 1582 O O . PRO A 1 202 ? 21.438 19.609 11.609 1 96.69 202 PRO A O 1
ATOM 1585 N N . ASP A 1 203 ? 22.266 21.5 12.648 1 97.12 203 ASP A N 1
ATOM 1586 C CA . ASP A 1 203 ? 21.141 22.328 12.227 1 97.12 203 ASP A CA 1
ATOM 1587 C C . ASP A 1 203 ? 21.297 22.781 10.781 1 97.12 203 ASP A C 1
ATOM 1589 O O . ASP A 1 203 ? 22.359 23.266 10.383 1 97.12 203 ASP A O 1
ATOM 1593 N N . ILE A 1 204 ? 20.312 22.562 9.961 1 96.88 204 ILE A N 1
ATOM 1594 C CA . ILE A 1 204 ? 20.312 23.016 8.578 1 96.88 204 ILE A CA 1
ATOM 1595 C C . ILE A 1 204 ? 19.094 23.891 8.32 1 96.88 204 ILE A C 1
ATOM 1597 O O . ILE A 1 204 ? 17.969 23.391 8.234 1 96.88 204 ILE A O 1
ATOM 1601 N N . GLU A 1 205 ? 19.344 25.109 8.109 1 92.69 205 GLU A N 1
ATOM 1602 C CA . GLU A 1 205 ? 18.266 26.062 7.992 1 92.69 205 GLU A CA 1
ATOM 1603 C C . GLU A 1 205 ? 18.078 26.516 6.543 1 92.69 205 GLU A C 1
ATOM 1605 O O . GLU A 1 205 ? 19.047 26.719 5.82 1 92.69 205 GLU A O 1
ATOM 1610 N N . VAL A 1 206 ? 16.812 26.531 6.176 1 91.19 206 VAL A N 1
ATOM 1611 C CA . VAL A 1 206 ? 16.391 27.141 4.922 1 91.19 206 VAL A CA 1
ATOM 1612 C C . VAL A 1 206 ? 15.203 28.062 5.168 1 91.19 206 VAL A C 1
ATOM 1614 O O . VAL A 1 206 ? 14.328 27.766 5.984 1 91.19 206 VAL A O 1
ATOM 1617 N N . THR A 1 207 ? 15.234 29.188 4.434 1 89.62 207 THR A N 1
ATOM 1618 C CA . THR A 1 207 ? 14.117 30.109 4.566 1 89.62 207 THR A CA 1
ATOM 1619 C C . THR A 1 207 ? 12.969 29.703 3.652 1 89.62 207 THR A C 1
ATOM 1621 O O . THR A 1 207 ? 13.133 28.844 2.785 1 89.62 207 THR A O 1
ATOM 1624 N N . ASP A 1 208 ? 11.82 30.328 3.912 1 86.44 208 ASP A N 1
ATOM 1625 C CA . ASP A 1 208 ? 10.664 30.109 3.047 1 86.44 208 ASP A CA 1
ATOM 1626 C C . ASP A 1 208 ? 11 30.422 1.591 1 86.44 208 ASP A C 1
ATOM 1628 O O . ASP A 1 208 ? 10.578 29.703 0.683 1 86.44 208 ASP A O 1
ATOM 1632 N N . ARG A 1 209 ? 11.797 31.438 1.371 1 86.31 209 ARG A N 1
ATOM 1633 C CA . ARG A 1 209 ? 12.195 31.844 0.029 1 86.31 209 ARG A CA 1
ATOM 1634 C C . ARG A 1 209 ? 13.094 30.797 -0.618 1 86.31 209 ARG A C 1
ATOM 1636 O O . ARG A 1 209 ? 12.938 30.484 -1.802 1 86.31 209 ARG A O 1
ATOM 1643 N N . GLU A 1 210 ? 13.906 30.266 0.198 1 87.69 210 GLU A N 1
ATOM 1644 C CA . GLU A 1 210 ? 14.836 29.266 -0.307 1 87.69 210 GLU A CA 1
ATOM 1645 C C . GLU A 1 210 ? 14.117 27.953 -0.641 1 87.69 210 GLU A C 1
ATOM 1647 O O . GLU A 1 210 ? 14.539 27.219 -1.538 1 87.69 210 GLU A O 1
ATOM 1652 N N . MET A 1 211 ? 13.039 27.766 0.014 1 86.56 211 MET A N 1
ATOM 1653 C CA . MET A 1 211 ? 12.281 26.531 -0.169 1 86.56 211 MET A CA 1
ATOM 1654 C C . MET A 1 211 ? 11.547 26.531 -1.507 1 86.56 211 MET A C 1
ATOM 1656 O O . MET A 1 211 ? 11.102 25.484 -1.981 1 86.56 211 MET A O 1
ATOM 1660 N N . ILE A 1 212 ? 11.5 27.641 -2.088 1 82.56 212 ILE A N 1
ATOM 1661 C CA . ILE A 1 212 ? 10.836 27.781 -3.379 1 82.56 212 ILE A CA 1
ATOM 1662 C C . ILE A 1 212 ? 11.766 27.297 -4.492 1 82.56 212 ILE A C 1
ATOM 1664 O O . ILE A 1 212 ? 11.305 26.875 -5.551 1 82.56 212 ILE A O 1
ATOM 1668 N N . ASN A 1 213 ? 13.062 27.344 -4.184 1 86.88 213 ASN A N 1
ATOM 1669 C CA . ASN A 1 213 ? 14.07 26.969 -5.168 1 86.88 213 ASN A CA 1
ATOM 1670 C C . ASN A 1 213 ? 14.609 25.562 -4.898 1 86.88 213 ASN A C 1
ATOM 1672 O O . ASN A 1 213 ? 15.43 25.375 -3.996 1 86.88 213 ASN A O 1
ATOM 1676 N N . PRO A 1 214 ? 14.297 24.656 -5.695 1 87 214 PRO A N 1
ATOM 1677 C CA . PRO A 1 214 ? 14.719 23.266 -5.477 1 87 214 PRO A CA 1
ATOM 1678 C C . PRO A 1 214 ? 16.234 23.109 -5.473 1 87 214 PRO A C 1
ATOM 1680 O O . PRO A 1 214 ? 16.781 22.297 -4.727 1 87 214 PRO A O 1
ATOM 1683 N N . SER A 1 215 ? 16.875 23.875 -6.25 1 89.12 215 SER A N 1
ATOM 1684 C CA . SER A 1 215 ? 18.328 23.766 -6.305 1 89.12 215 SER A CA 1
ATOM 1685 C C . SER A 1 215 ? 18.953 24.094 -4.957 1 89.12 215 SER A C 1
ATOM 1687 O O . SER A 1 215 ? 19.953 23.484 -4.559 1 89.12 215 SER A O 1
ATOM 1689 N N . VAL A 1 216 ? 18.297 24.969 -4.324 1 89.31 216 VAL A N 1
ATOM 1690 C CA . VAL A 1 216 ? 18.844 25.422 -3.057 1 89.31 216 VAL A CA 1
ATOM 1691 C C . VAL A 1 216 ? 18.594 24.391 -1.971 1 89.31 216 VAL A C 1
ATOM 1693 O O . VAL A 1 216 ? 19.531 23.938 -1.309 1 89.31 216 VAL A O 1
ATOM 1696 N N . TYR A 1 217 ? 17.359 23.969 -1.804 1 88.12 217 TYR A N 1
ATOM 1697 C CA . TYR A 1 217 ? 17.109 23.078 -0.672 1 88.12 217 TYR A CA 1
ATOM 1698 C C . TYR A 1 217 ? 17.672 21.688 -0.931 1 88.12 217 TYR A C 1
ATOM 1700 O O . TYR A 1 217 ? 18.062 20.984 0.007 1 88.12 217 TYR A O 1
ATOM 1708 N N . LEU A 1 218 ? 17.828 21.312 -2.156 1 89.81 218 LEU A N 1
ATOM 1709 C CA . LEU A 1 218 ? 18.406 20.016 -2.453 1 89.81 218 LEU A CA 1
ATOM 1710 C C . LEU A 1 218 ? 19.906 20 -2.152 1 89.81 218 LEU A C 1
ATOM 1712 O O . LEU A 1 218 ? 20.438 19 -1.679 1 89.81 218 LEU A O 1
ATOM 1716 N N . LYS A 1 219 ? 20.5 21.109 -2.484 1 91.19 219 LYS A N 1
ATOM 1717 C CA . LYS A 1 219 ? 21.922 21.219 -2.145 1 91.19 219 LYS A CA 1
ATOM 1718 C C . LYS A 1 219 ? 22.125 21.172 -0.634 1 91.19 219 LYS A C 1
ATOM 1720 O O . LYS A 1 219 ? 23.031 20.469 -0.147 1 91.19 219 LYS A O 1
ATOM 1725 N N . LYS A 1 220 ? 21.297 21.797 0.051 1 92.06 220 LYS A N 1
ATOM 1726 C CA . LYS A 1 220 ? 21.438 21.891 1.501 1 92.06 220 LYS A CA 1
ATOM 1727 C C . LYS A 1 220 ? 21.109 20.562 2.174 1 92.06 220 LYS A C 1
ATOM 1729 O O . LYS A 1 220 ? 21.656 20.234 3.232 1 92.06 220 LYS A O 1
ATOM 1734 N N . THR A 1 221 ? 20.266 19.812 1.542 1 92.62 221 THR A N 1
ATOM 1735 C CA . THR A 1 221 ? 19.828 18.547 2.139 1 92.62 221 THR A CA 1
ATOM 1736 C C . THR A 1 221 ? 20.734 17.406 1.713 1 92.62 221 THR A C 1
ATOM 1738 O O . THR A 1 221 ? 20.688 16.312 2.299 1 92.62 221 THR A O 1
ATOM 1741 N N . ALA A 1 222 ? 21.578 17.547 0.767 1 91.06 222 ALA A N 1
ATOM 1742 C CA . ALA A 1 222 ? 22.25 16.484 0.022 1 91.06 222 ALA A CA 1
ATOM 1743 C C . ALA A 1 222 ? 23.078 15.586 0.953 1 91.06 222 ALA A C 1
ATOM 1745 O O . ALA A 1 222 ? 23.094 14.367 0.793 1 91.06 222 ALA A O 1
ATOM 1746 N N . GLU A 1 223 ? 23.656 16.156 1.914 1 92.62 223 GLU A N 1
ATOM 1747 C CA . GLU A 1 223 ? 24.562 15.375 2.756 1 92.62 223 GLU A CA 1
ATOM 1748 C C . GLU A 1 223 ? 23.797 14.672 3.877 1 92.62 223 GLU A C 1
ATOM 1750 O O . GLU A 1 223 ? 23.969 13.469 4.094 1 92.62 223 GLU A O 1
ATOM 1755 N N . TRP A 1 224 ? 22.859 15.344 4.477 1 95.19 224 TRP A N 1
ATOM 1756 C CA . TRP A 1 224 ? 22.281 14.852 5.727 1 95.19 224 TRP A CA 1
ATOM 1757 C C . TRP A 1 224 ? 20.844 14.422 5.527 1 95.19 224 TRP A C 1
ATOM 1759 O O . TRP A 1 224 ? 20.328 13.586 6.273 1 95.19 224 TRP A O 1
ATOM 1769 N N . GLY A 1 225 ? 20.156 15.031 4.566 1 96.19 225 GLY A N 1
ATOM 1770 C CA . GLY A 1 225 ? 18.812 14.594 4.23 1 96.19 225 GLY A CA 1
ATOM 1771 C C . GLY A 1 225 ? 17.734 15.266 5.07 1 96.19 225 GLY A C 1
ATOM 1772 O O . GLY A 1 225 ? 16.594 14.812 5.098 1 96.19 225 GLY A O 1
ATOM 1773 N N . HIS A 1 226 ? 18.109 16.344 5.879 1 97.12 226 HIS A N 1
ATOM 1774 C CA . HIS A 1 226 ? 17.094 17.047 6.633 1 97.12 226 HIS A CA 1
ATOM 1775 C C . HIS A 1 226 ? 17.219 18.562 6.469 1 97.12 226 HIS A C 1
ATOM 1777 O O . HIS A 1 226 ? 18.234 19.047 5.961 1 97.12 226 HIS A O 1
ATOM 1783 N N . LEU A 1 227 ? 16.203 19.25 6.746 1 96.75 227 LEU A N 1
ATOM 1784 C CA . LEU A 1 227 ? 16.094 20.688 6.863 1 96.75 227 LEU A CA 1
ATOM 1785 C C . LEU A 1 227 ? 15.414 21.094 8.172 1 96.75 227 LEU A C 1
ATOM 1787 O O . LEU A 1 227 ? 14.188 20.984 8.305 1 96.75 227 LEU A O 1
ATOM 1791 N N . GLY A 1 228 ? 16.203 21.516 9.133 1 97.44 228 GLY A N 1
ATOM 1792 C CA . GLY A 1 228 ? 15.656 21.875 10.438 1 97.44 228 GLY A CA 1
ATOM 1793 C C . GLY A 1 228 ? 16.625 21.594 11.57 1 97.44 228 GLY A C 1
ATOM 1794 O O . GLY A 1 228 ? 17.828 21.797 11.438 1 97.44 228 GLY A O 1
ATOM 1795 N N . TYR A 1 229 ? 15.969 21.203 12.766 1 97.75 229 TYR A N 1
ATOM 1796 C CA . TYR A 1 229 ? 16.719 21.188 14.016 1 97.75 229 TYR A CA 1
ATOM 1797 C C . TYR A 1 229 ? 16.531 19.875 14.75 1 97.75 229 TYR A C 1
ATOM 1799 O O . TYR A 1 229 ? 16 19.844 15.867 1 97.75 229 TYR A O 1
ATOM 1807 N N . PRO A 1 230 ? 17.125 18.797 14.266 1 97.94 230 PRO A N 1
ATOM 1808 C CA . PRO A 1 230 ? 16.875 17.5 14.883 1 97.94 230 PRO A CA 1
ATOM 1809 C C . PRO A 1 230 ? 17.297 17.453 16.359 1 97.94 230 PRO A C 1
ATOM 1811 O O . PRO A 1 230 ? 16.688 16.719 17.156 1 97.94 230 PRO A O 1
ATOM 1814 N N . LYS A 1 231 ? 18.203 18.25 16.812 1 97.25 231 LYS A N 1
ATOM 1815 C CA . LYS A 1 231 ? 18.766 18.203 18.156 1 97.25 231 LYS A CA 1
ATOM 1816 C C . LYS A 1 231 ? 17.75 18.609 19.203 1 97.25 231 LYS A C 1
ATOM 1818 O O . LYS A 1 231 ? 17.906 18.312 20.391 1 97.25 231 LYS A O 1
ATOM 1823 N N . LEU A 1 232 ? 16.75 19.281 18.75 1 97.44 232 LEU A N 1
ATOM 1824 C CA . LEU A 1 232 ? 15.758 19.812 19.688 1 97.44 232 LEU A CA 1
ATOM 1825 C C . LEU A 1 232 ? 14.68 18.766 19.953 1 97.44 232 LEU A C 1
ATOM 1827 O O . LEU A 1 232 ? 13.773 19 20.766 1 97.44 232 LEU A O 1
ATOM 1831 N N . SER A 1 233 ? 14.773 17.625 19.344 1 97.62 233 SER A N 1
ATOM 1832 C CA . SER A 1 233 ? 13.703 16.641 19.422 1 97.62 233 SER A CA 1
ATOM 1833 C C . SER A 1 233 ? 13.539 16.109 20.844 1 97.62 233 SER A C 1
ATOM 1835 O O . SER A 1 233 ? 14.516 16 21.578 1 97.62 233 SER A O 1
ATOM 1837 N N . ASN A 1 234 ? 12.328 15.812 21.109 1 95.88 234 ASN A N 1
ATOM 1838 C CA . ASN A 1 234 ? 11.891 15.375 22.438 1 95.88 234 ASN A CA 1
ATOM 1839 C C . ASN A 1 234 ? 10.633 14.508 22.359 1 95.88 234 ASN A C 1
ATOM 1841 O O . ASN A 1 234 ? 9.617 14.938 21.812 1 95.88 234 ASN A O 1
ATOM 1845 N N . PRO A 1 235 ? 10.719 13.266 23.016 1 97.88 235 PRO A N 1
ATOM 1846 C CA . PRO A 1 235 ? 9.562 12.383 22.875 1 97.88 235 PRO A CA 1
ATOM 1847 C C . PRO A 1 235 ? 8.312 12.93 23.547 1 97.88 235 PRO A C 1
ATOM 1849 O O . PRO A 1 235 ? 7.195 12.68 23.094 1 97.88 235 PRO A O 1
ATOM 1852 N N . GLU A 1 236 ? 8.438 13.68 24.625 1 98.25 236 GLU A N 1
ATOM 1853 C CA . GLU A 1 236 ? 7.277 14.273 25.281 1 98.25 236 GLU A CA 1
ATOM 1854 C C . GLU A 1 236 ? 6.59 15.289 24.375 1 98.25 236 GLU A C 1
ATOM 1856 O O . GLU A 1 236 ? 5.363 15.312 24.266 1 98.25 236 GLU A O 1
ATOM 1861 N N . LEU A 1 237 ? 7.41 16.125 23.75 1 98 237 LEU A N 1
ATOM 1862 C CA . LEU A 1 237 ? 6.855 17.062 22.766 1 98 237 LEU A CA 1
ATOM 1863 C C . LEU A 1 237 ? 6.234 16.297 21.594 1 98 237 LEU A C 1
ATOM 1865 O O . LEU A 1 237 ? 5.207 16.719 21.047 1 98 237 LEU A O 1
ATOM 1869 N N . GLY A 1 238 ? 6.891 15.211 21.203 1 98.69 238 GLY A N 1
ATOM 1870 C CA . GLY A 1 238 ? 6.348 14.359 20.156 1 98.69 238 GLY A CA 1
ATOM 1871 C C . GLY A 1 238 ? 4.965 13.82 20.484 1 98.69 238 GLY A C 1
ATOM 1872 O O . GLY A 1 238 ? 4.09 13.781 19.609 1 98.69 238 GLY A O 1
ATOM 1873 N N . ASN A 1 239 ? 4.848 13.398 21.703 1 98.62 239 ASN A N 1
ATOM 1874 C CA . ASN A 1 239 ? 3.543 12.922 22.156 1 98.62 239 ASN A CA 1
ATOM 1875 C C . ASN A 1 239 ? 2.484 14.016 22.062 1 98.62 239 ASN A C 1
ATOM 1877 O O . ASN A 1 239 ? 1.364 13.766 21.625 1 98.62 239 ASN A O 1
ATOM 1881 N N . GLU A 1 240 ? 2.84 15.188 22.531 1 98.62 240 GLU A N 1
ATOM 1882 C CA . GLU A 1 240 ? 1.911 16.312 22.453 1 98.62 240 GLU A CA 1
ATOM 1883 C C . GLU A 1 240 ? 1.542 16.625 21 1 98.62 240 GLU A C 1
ATOM 1885 O O . GLU A 1 240 ? 0.367 16.828 20.688 1 98.62 240 GLU A O 1
ATOM 1890 N N . LEU A 1 241 ? 2.486 16.672 20.172 1 98.62 241 LEU A N 1
ATOM 1891 C CA . LEU A 1 241 ? 2.277 16.969 18.766 1 98.62 241 LEU A CA 1
ATOM 1892 C C . LEU A 1 241 ? 1.379 15.93 18.109 1 98.62 241 LEU A C 1
ATOM 1894 O O . LEU A 1 241 ? 0.43 16.281 17.406 1 98.62 241 LEU A O 1
ATOM 1898 N N . ASN A 1 242 ? 1.671 14.625 18.312 1 98.81 242 ASN A N 1
ATOM 1899 C CA . ASN A 1 242 ? 0.85 13.547 17.781 1 98.81 242 ASN A CA 1
ATOM 1900 C C . ASN A 1 242 ? -0.587 13.625 18.281 1 98.81 242 ASN A C 1
ATOM 1902 O O . ASN A 1 242 ? -1.532 13.453 17.516 1 98.81 242 ASN A O 1
ATOM 1906 N N . ASN A 1 243 ? -0.718 13.891 19.531 1 98.62 243 ASN A N 1
ATOM 1907 C CA . ASN A 1 243 ? -2.047 13.969 20.125 1 98.62 243 ASN A CA 1
ATOM 1908 C C . ASN A 1 243 ? -2.85 15.141 19.562 1 98.62 243 ASN A C 1
ATOM 1910 O O . ASN A 1 243 ? -4.039 15 19.281 1 98.62 243 ASN A O 1
ATOM 1914 N N . ILE A 1 244 ? -2.223 16.266 19.422 1 98.31 244 ILE A N 1
ATOM 1915 C CA . ILE A 1 244 ? -2.9 17.453 18.891 1 98.31 244 ILE A CA 1
ATOM 1916 C C . ILE A 1 244 ? -3.326 17.203 17.453 1 98.31 244 ILE A C 1
ATOM 1918 O O . ILE A 1 244 ? -4.465 17.5 17.078 1 98.31 244 ILE A O 1
ATOM 1922 N N . THR A 1 245 ? -2.439 16.656 16.641 1 98.62 245 THR A N 1
ATOM 1923 C CA . THR A 1 245 ? -2.744 16.359 15.25 1 98.62 245 THR A CA 1
ATOM 1924 C C . THR A 1 245 ? -3.918 15.391 15.148 1 98.62 245 THR A C 1
ATOM 1926 O O . THR A 1 245 ? -4.852 15.617 14.375 1 98.62 245 THR A O 1
ATOM 1929 N N . SER A 1 246 ? -3.908 14.352 15.969 1 98.75 246 SER A N 1
ATOM 1930 C CA . SER A 1 246 ? -4.949 13.328 15.945 1 98.75 246 SER A CA 1
ATOM 1931 C C . SER A 1 246 ? -6.281 13.891 16.438 1 98.75 246 SER A C 1
ATOM 1933 O O . SER A 1 246 ? -7.34 13.547 15.898 1 98.75 246 SER A O 1
ATOM 1935 N N . SER A 1 247 ? -6.18 14.727 17.469 1 98.69 247 SER A N 1
ATOM 1936 C CA . SER A 1 247 ? -7.391 15.344 17.984 1 98.69 247 SER A CA 1
ATOM 1937 C C . SER A 1 247 ? -8.016 16.281 16.969 1 98.69 247 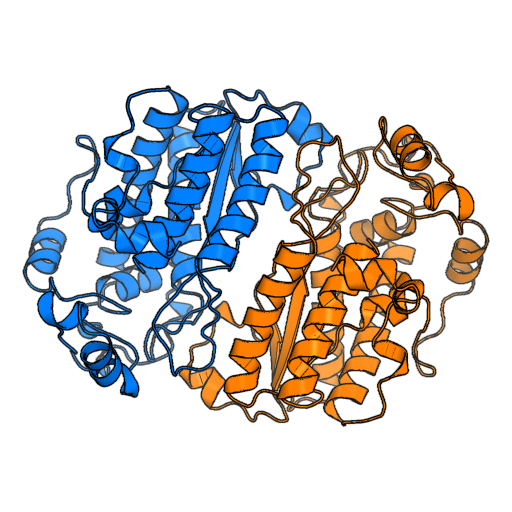SER A C 1
ATOM 1939 O O . SER A 1 247 ? -9.234 16.281 16.781 1 98.69 247 SER A O 1
ATOM 1941 N N . ASP A 1 248 ? -7.191 17.094 16.344 1 98.75 248 ASP A N 1
ATOM 1942 C CA . ASP A 1 248 ? -7.691 17.969 15.297 1 98.75 248 ASP A CA 1
ATOM 1943 C C . ASP A 1 248 ? -8.32 17.156 14.164 1 98.75 248 ASP A C 1
ATOM 1945 O O . ASP A 1 248 ? -9.383 17.516 13.648 1 98.75 248 ASP A O 1
ATOM 1949 N N . LEU A 1 249 ? -7.672 16.062 13.75 1 98.88 249 LEU A N 1
ATOM 1950 C CA . LEU A 1 249 ? -8.219 15.195 12.719 1 98.88 249 LEU A CA 1
ATOM 1951 C C . LEU A 1 249 ? -9.578 14.641 13.133 1 98.88 249 LEU A C 1
ATOM 1953 O O . LEU A 1 249 ? -10.523 14.641 12.344 1 98.88 249 LEU A O 1
ATOM 1957 N N . ALA A 1 250 ? -9.688 14.211 14.328 1 98.88 250 ALA A N 1
ATOM 1958 C CA . ALA A 1 250 ? -10.945 13.656 14.836 1 98.88 250 ALA A CA 1
ATOM 1959 C C . ALA A 1 250 ? -12.062 14.695 14.781 1 98.88 250 ALA A C 1
ATOM 1961 O O . ALA A 1 250 ? -13.195 14.375 14.414 1 98.88 250 ALA A O 1
ATOM 1962 N N . ILE A 1 251 ? -11.719 15.93 15.156 1 98.62 251 ILE A N 1
ATOM 1963 C CA . ILE A 1 251 ? -12.703 17.016 15.125 1 98.62 251 ILE A CA 1
ATOM 1964 C C . ILE A 1 251 ? -13.195 17.219 13.695 1 98.62 251 ILE A C 1
ATOM 1966 O O . ILE A 1 251 ? -14.406 17.297 13.453 1 98.62 251 ILE A O 1
ATOM 1970 N N . VAL A 1 252 ? -12.281 17.266 12.75 1 98.69 252 VAL A N 1
ATOM 1971 C CA . VAL A 1 252 ? -12.633 17.469 11.352 1 98.69 252 VAL A CA 1
ATOM 1972 C C . VAL A 1 252 ? -13.492 16.312 10.852 1 98.69 252 VAL A C 1
ATOM 1974 O O . VAL A 1 252 ? -14.477 16.516 10.141 1 98.69 252 VAL A O 1
ATOM 1977 N N . VAL A 1 253 ? -13.133 15.102 11.211 1 98.75 253 VAL A N 1
ATOM 1978 C CA . VAL A 1 253 ? -13.875 13.922 10.781 1 98.75 253 VAL A CA 1
ATOM 1979 C C . VAL A 1 253 ? -15.297 13.977 11.336 1 98.75 253 VAL A C 1
ATOM 1981 O O . VAL A 1 253 ? -16.25 13.664 10.625 1 98.75 253 VAL A O 1
ATOM 1984 N N . GLU A 1 254 ? -15.469 14.367 12.586 1 98.19 254 GLU A N 1
ATOM 1985 C CA . GLU A 1 254 ? -16.797 14.492 13.172 1 98.19 254 GLU A CA 1
ATOM 1986 C C . GLU A 1 254 ? -17.641 15.516 12.422 1 98.19 254 GLU A C 1
ATOM 1988 O O . GLU A 1 254 ? -18.812 15.266 12.117 1 98.19 254 GLU A O 1
ATOM 1993 N N . GLU A 1 255 ? -17 16.641 12.164 1 97.94 255 GLU A N 1
ATOM 1994 C CA . GLU A 1 255 ? -17.719 17.656 11.406 1 97.94 255 GLU A CA 1
ATOM 1995 C C . GLU A 1 255 ? -18.094 17.156 10.016 1 97.94 255 GLU A 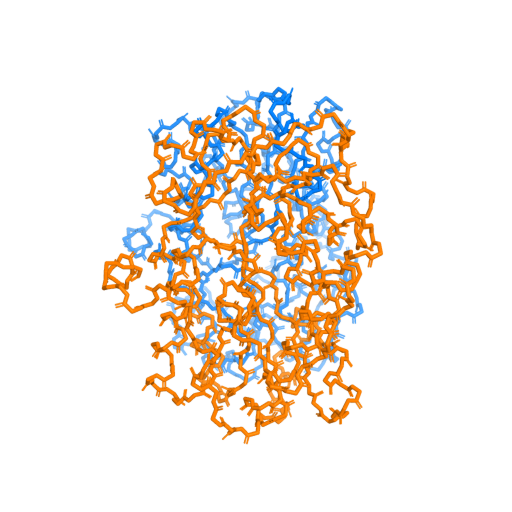C 1
ATOM 1997 O O . GLU A 1 255 ? -19.203 17.422 9.531 1 97.94 255 GLU A O 1
ATOM 2002 N N . PHE A 1 256 ? -17.25 16.422 9.422 1 98.62 256 PHE A N 1
ATOM 2003 C CA . PHE A 1 256 ? -17.469 15.883 8.078 1 98.62 256 PHE A CA 1
ATOM 2004 C C . PHE A 1 256 ? -18.625 14.891 8.078 1 98.62 256 PHE A C 1
ATOM 2006 O O . PHE A 1 256 ? -19.516 14.945 7.223 1 98.62 256 PHE A O 1
ATOM 2013 N N . ILE A 1 257 ? -18.609 13.938 9.023 1 97.5 257 ILE A N 1
ATOM 2014 C CA . ILE A 1 257 ? -19.641 12.898 9.094 1 97.5 257 ILE A CA 1
ATOM 2015 C C . ILE A 1 257 ? -21 13.539 9.391 1 97.5 257 ILE A C 1
ATOM 2017 O O . ILE A 1 257 ? -22.031 13.031 8.961 1 97.5 257 ILE A O 1
ATOM 2021 N N . GLU A 1 258 ? -20.984 14.711 10.102 1 96.75 258 GLU A N 1
ATOM 2022 C CA . GLU A 1 258 ? -22.203 15.414 10.453 1 96.75 258 GLU A CA 1
ATOM 2023 C C . GLU A 1 258 ? -22.641 16.359 9.336 1 96.75 258 GLU A C 1
ATOM 2025 O O . GLU A 1 258 ? -23.609 17.094 9.477 1 96.75 258 GLU A O 1
ATOM 2030 N N . LYS A 1 259 ? -21.891 16.422 8.281 1 95.81 259 LYS A N 1
ATOM 2031 C CA . LYS A 1 259 ? -22.172 17.203 7.082 1 95.81 259 LYS A CA 1
ATOM 2032 C C . LYS A 1 259 ? -22.188 18.703 7.391 1 95.81 259 LYS A C 1
ATOM 2034 O O . LYS A 1 259 ? -23.016 19.438 6.855 1 95.81 259 LYS A O 1
ATOM 2039 N N . LYS A 1 260 ? -21.312 19 8.289 1 96.44 260 LYS A N 1
ATOM 2040 C CA . LYS A 1 260 ? -21.062 20.422 8.516 1 96.44 260 LYS A CA 1
ATOM 2041 C C . LYS A 1 260 ? -20.156 21 7.426 1 96.44 260 LYS A C 1
ATOM 2043 O O . LYS A 1 260 ? -19.625 20.266 6.59 1 96.44 260 LYS A O 1
ATOM 2048 N N . ASP A 1 261 ? -20.031 22.297 7.492 1 94.62 261 ASP A N 1
ATOM 2049 C CA . ASP A 1 261 ? -19.156 22.969 6.527 1 94.62 261 ASP A CA 1
ATOM 2050 C C . ASP A 1 261 ? -17.688 22.672 6.809 1 94.62 261 ASP A C 1
ATOM 2052 O O . ASP A 1 261 ? -17.172 23.031 7.863 1 94.62 261 ASP A O 1
ATOM 2056 N N . CYS A 1 262 ? -17.016 22 5.906 1 96.25 262 CYS A N 1
ATOM 2057 C CA . CYS A 1 262 ? -15.617 21.609 6.062 1 96.25 262 CYS A CA 1
ATOM 2058 C C . CYS A 1 262 ? -14.742 22.281 5.012 1 96.25 262 CYS A C 1
ATOM 2060 O O . CYS A 1 262 ? -13.633 21.812 4.727 1 96.25 262 CYS A O 1
ATOM 2062 N N . ASP A 1 263 ? -15.195 23.359 4.43 1 96.44 263 ASP A N 1
ATOM 2063 C CA . ASP A 1 263 ? -14.492 24.016 3.322 1 96.44 263 ASP A CA 1
ATOM 2064 C C . ASP A 1 263 ? -13.086 24.438 3.74 1 96.44 263 ASP A C 1
ATOM 2066 O O . ASP A 1 263 ? -12.141 24.328 2.961 1 96.44 263 ASP A O 1
ATOM 2070 N N . MET A 1 264 ? -12.969 24.891 4.922 1 96.69 264 MET A N 1
ATOM 2071 C CA . MET A 1 264 ? -11.688 25.422 5.367 1 96.69 264 MET A CA 1
ATOM 2072 C C . MET A 1 264 ? -10.648 24.312 5.484 1 96.69 264 MET A C 1
ATOM 2074 O O . MET A 1 264 ? -9.453 24.578 5.578 1 96.69 264 MET A O 1
ATOM 2078 N N . TYR A 1 265 ? -11.055 23 5.492 1 98.06 265 TYR A N 1
ATOM 2079 C CA . TYR A 1 265 ? -10.141 21.891 5.711 1 98.06 265 TYR A CA 1
ATOM 2080 C C . TYR A 1 265 ? -9.758 21.234 4.391 1 98.06 265 TYR A C 1
ATOM 2082 O O . TYR A 1 265 ? -8.969 20.281 4.367 1 98.06 265 TYR A O 1
ATOM 2090 N N . LYS A 1 266 ? -10.203 21.734 3.295 1 97.88 266 LYS A N 1
ATOM 2091 C CA . LYS A 1 266 ? -10.188 20.969 2.057 1 97.88 266 LYS A CA 1
ATOM 2092 C C . LYS A 1 266 ? -8.867 21.141 1.314 1 97.88 266 LYS A C 1
ATOM 2094 O O . LYS A 1 266 ? -8.477 20.281 0.515 1 97.88 266 LYS A O 1
ATOM 2099 N N . HIS A 1 267 ? -8.211 22.297 1.643 1 98 267 HIS A N 1
ATOM 2100 C CA . HIS A 1 267 ? -7.137 22.547 0.691 1 98 267 HIS A CA 1
ATOM 2101 C C . HIS A 1 267 ? -5.887 23.062 1.397 1 98 267 HIS A C 1
ATOM 2103 O O . HIS A 1 267 ? -5.98 23.859 2.334 1 98 267 HIS A O 1
ATOM 2109 N N . HIS A 1 268 ? -4.719 22.562 0.961 1 97.81 268 HIS A N 1
ATOM 2110 C CA . HIS A 1 268 ? -3.416 23.156 1.242 1 97.81 268 HIS A CA 1
ATOM 2111 C C . HIS A 1 268 ? -3.367 24.625 0.815 1 97.81 268 HIS A C 1
ATOM 2113 O O . HIS A 1 268 ? -4.023 25.016 -0.154 1 97.81 268 HIS A O 1
ATOM 2119 N N . PHE A 1 269 ? -2.596 25.406 1.439 1 95.31 269 PHE A N 1
ATOM 2120 C CA . PHE A 1 269 ? -2.605 26.844 1.165 1 95.31 269 PHE A CA 1
ATOM 2121 C C . PHE A 1 269 ? -2.105 27.125 -0.246 1 95.31 269 PHE A C 1
ATOM 2123 O O . PHE A 1 269 ? -2.463 28.156 -0.843 1 95.31 269 PHE A O 1
ATOM 2130 N N . LEU A 1 270 ? -1.352 26.25 -0.885 1 94.56 270 LEU A N 1
ATOM 2131 C CA . LEU A 1 270 ? -0.803 26.453 -2.221 1 94.56 270 LEU A CA 1
ATOM 2132 C C . LEU A 1 270 ? -1.797 26.016 -3.291 1 94.56 270 LEU A C 1
ATOM 2134 O O . LEU A 1 270 ? -1.536 26.172 -4.488 1 94.56 270 LEU A O 1
ATOM 2138 N N . TRP A 1 271 ? -2.938 25.5 -2.891 1 96.12 271 TRP A N 1
ATOM 2139 C CA . TRP A 1 271 ? -3.982 25.078 -3.818 1 96.12 271 TRP A CA 1
ATOM 2140 C C . TRP A 1 271 ? -4.395 26.219 -4.738 1 96.12 271 TRP A C 1
ATOM 2142 O O . TRP A 1 271 ? -4.762 26 -5.895 1 96.12 271 TRP A O 1
ATOM 2152 N N . LYS A 1 272 ? -4.266 27.422 -4.266 1 94.5 272 LYS A N 1
ATOM 2153 C CA . LYS A 1 272 ? -4.754 28.594 -4.996 1 94.5 272 LYS A CA 1
ATOM 2154 C C . LYS A 1 272 ? -3.811 28.953 -6.137 1 94.5 272 LYS A C 1
ATOM 2156 O O . LYS A 1 272 ? -4.164 29.75 -7.012 1 94.5 272 LYS A O 1
ATOM 2161 N N . ILE A 1 273 ? -2.604 28.438 -6.121 1 93.75 273 ILE A N 1
ATOM 2162 C CA . ILE A 1 273 ? -1.639 28.688 -7.188 1 93.75 273 ILE A CA 1
ATOM 2163 C C . ILE A 1 273 ? -1.87 27.703 -8.336 1 93.75 273 ILE A C 1
ATOM 2165 O O . ILE A 1 273 ? -1.663 26.5 -8.18 1 93.75 273 ILE A O 1
ATOM 2169 N N . PRO A 1 274 ? -2.219 28.094 -9.523 1 93 274 PRO A N 1
ATOM 2170 C CA . PRO A 1 274 ? -2.711 27.266 -10.617 1 93 274 PRO A CA 1
ATOM 2171 C C . PRO A 1 274 ? -1.702 26.203 -11.055 1 93 274 PRO A C 1
ATOM 2173 O O . PRO A 1 274 ? -2.09 25.078 -11.406 1 93 274 PRO A O 1
ATOM 2176 N N . ILE A 1 275 ? -0.508 26.484 -10.984 1 90.19 275 ILE A N 1
ATOM 2177 C CA . ILE A 1 275 ? 0.505 25.562 -11.5 1 90.19 275 ILE A CA 1
ATOM 2178 C C . ILE A 1 275 ? 0.46 24.25 -10.719 1 90.19 275 ILE A C 1
ATOM 2180 O O . ILE A 1 275 ? 0.673 23.172 -11.289 1 90.19 275 ILE A O 1
ATOM 2184 N N . PHE A 1 276 ? 0.133 24.281 -9.461 1 90.44 276 PHE A N 1
ATOM 2185 C CA . PHE A 1 276 ? 0.077 23.078 -8.641 1 90.44 276 PHE A CA 1
ATOM 2186 C C . PHE A 1 276 ? -1.102 22.203 -9.047 1 90.44 276 PHE A C 1
ATOM 2188 O O . PHE A 1 276 ? -0.986 20.984 -9.086 1 90.44 276 PHE A O 1
ATOM 2195 N N . ARG A 1 277 ? -2.135 22.797 -9.453 1 91.62 277 ARG A N 1
ATOM 2196 C CA . ARG A 1 277 ? -3.316 22.047 -9.859 1 91.62 277 ARG A CA 1
ATOM 2197 C C . ARG A 1 277 ? -3.152 21.484 -11.266 1 91.62 277 ARG A C 1
ATOM 2199 O O . ARG A 1 277 ? -3.646 20.391 -11.57 1 91.62 277 ARG A O 1
ATOM 2206 N N . ILE A 1 278 ? -2.424 22.172 -12.078 1 88.38 278 ILE A N 1
ATOM 2207 C CA . ILE A 1 278 ? -2.221 21.766 -13.461 1 88.38 278 ILE A CA 1
ATOM 2208 C C . ILE A 1 278 ? -1.297 20.547 -13.508 1 88.38 278 ILE A C 1
ATOM 2210 O O . ILE A 1 278 ? -1.529 19.609 -14.281 1 88.38 278 ILE A O 1
ATOM 2214 N N . LEU A 1 279 ? -0.397 20.484 -12.617 1 87.06 279 LEU A N 1
ATOM 2215 C CA . LEU A 1 279 ? 0.633 19.453 -12.633 1 87.06 279 LEU A CA 1
ATOM 2216 C C . LEU A 1 279 ? 0.174 18.219 -11.875 1 87.06 279 LEU A C 1
ATOM 2218 O O . LEU A 1 279 ? 0.882 17.203 -11.836 1 87.06 279 LEU A O 1
ATOM 2222 N N . THR A 1 280 ? -0.968 18.297 -11.289 1 90.31 280 THR A N 1
ATOM 2223 C CA . THR A 1 280 ? -1.441 17.172 -10.484 1 90.31 280 THR A CA 1
ATOM 2224 C C . THR A 1 280 ? -2.664 16.531 -11.125 1 90.31 280 THR A C 1
ATOM 2226 O O . THR A 1 280 ? -3.383 17.172 -11.898 1 90.31 280 THR A O 1
ATOM 2229 N N . MET B 1 1 ? 15.023 -11.18 7.848 1 97.19 1 MET B N 1
ATOM 2230 C CA . MET B 1 1 ? 14.234 -10.336 6.957 1 97.19 1 MET B CA 1
ATOM 2231 C C . MET B 1 1 ? 14.234 -8.891 7.441 1 97.19 1 MET B C 1
ATOM 2233 O O . MET B 1 1 ? 13.984 -8.617 8.617 1 97.19 1 MET B O 1
ATOM 2237 N N . ILE B 1 2 ? 14.555 -7.996 6.57 1 98.44 2 ILE B N 1
ATOM 2238 C CA . ILE B 1 2 ? 14.594 -6.566 6.859 1 98.44 2 ILE B CA 1
ATOM 2239 C C . ILE B 1 2 ? 13.305 -5.91 6.367 1 98.44 2 ILE B C 1
ATOM 2241 O O . ILE B 1 2 ? 12.844 -6.188 5.258 1 98.44 2 ILE B O 1
ATOM 2245 N N . ASN B 1 3 ? 12.664 -5.16 7.18 1 98.75 3 ASN B N 1
ATOM 2246 C CA . ASN B 1 3 ? 11.562 -4.309 6.754 1 98.75 3 ASN B CA 1
ATOM 2247 C C . ASN B 1 3 ? 12.055 -2.953 6.258 1 98.75 3 ASN B C 1
ATOM 2249 O O . ASN B 1 3 ? 12.664 -2.195 7.016 1 98.75 3 ASN B O 1
ATOM 2253 N N . LEU B 1 4 ? 11.75 -2.646 5.031 1 98.94 4 LEU B N 1
ATOM 2254 C CA . LEU B 1 4 ? 12.266 -1.42 4.434 1 98.94 4 LEU B CA 1
ATOM 2255 C C . LEU B 1 4 ? 11.883 -0.204 5.27 1 98.94 4 LEU B C 1
ATOM 2257 O O . LEU B 1 4 ? 12.68 0.725 5.426 1 98.94 4 LEU B O 1
ATOM 2261 N N . LEU B 1 5 ? 10.695 -0.205 5.812 1 98.88 5 LEU B N 1
ATOM 2262 C CA . LEU B 1 5 ? 10.172 0.95 6.535 1 98.88 5 LEU B CA 1
ATOM 2263 C C . LEU B 1 5 ? 10.977 1.215 7.801 1 98.88 5 LEU B C 1
ATOM 2265 O O . LEU B 1 5 ? 10.961 2.328 8.328 1 98.88 5 LEU B O 1
ATOM 2269 N N . ASP B 1 6 ? 11.742 0.238 8.258 1 98.75 6 ASP B N 1
ATOM 2270 C CA . ASP B 1 6 ? 12.344 0.319 9.586 1 98.75 6 ASP B CA 1
ATOM 2271 C C . ASP B 1 6 ? 13.805 0.766 9.492 1 98.75 6 ASP B C 1
ATOM 2273 O O . ASP B 1 6 ? 14.445 1.01 10.516 1 98.75 6 ASP B O 1
ATOM 2277 N N . ILE B 1 7 ? 14.32 0.863 8.312 1 98.62 7 ILE B N 1
ATOM 2278 C CA . ILE B 1 7 ? 15.727 1.215 8.195 1 98.62 7 ILE B CA 1
ATOM 2279 C C . ILE B 1 7 ? 15.859 2.629 7.633 1 98.62 7 ILE B C 1
ATOM 2281 O O . ILE B 1 7 ? 14.891 3.197 7.129 1 98.62 7 ILE B O 1
ATOM 2285 N N . SER B 1 8 ? 17.016 3.229 7.777 1 98.31 8 SER B N 1
ATOM 2286 C CA . SER B 1 8 ? 17.312 4.535 7.199 1 98.31 8 SER B CA 1
ATOM 2287 C C . SER B 1 8 ? 17.906 4.398 5.805 1 98.31 8 SER B C 1
ATOM 2289 O O . SER B 1 8 ? 18.328 3.312 5.41 1 98.31 8 SER B O 1
ATOM 2291 N N . TRP B 1 9 ? 17.906 5.488 5.105 1 98.12 9 TRP B N 1
ATOM 2292 C CA . TRP B 1 9 ? 18.531 5.461 3.785 1 98.12 9 TRP B CA 1
ATOM 2293 C C . TRP B 1 9 ? 20.016 5.176 3.887 1 98.12 9 TRP B C 1
ATOM 2295 O O . TRP B 1 9 ? 20.609 4.562 2.992 1 98.12 9 TRP B O 1
ATOM 2305 N N . CYS B 1 10 ? 20.703 5.57 4.992 1 97.56 10 CYS B N 1
ATOM 2306 C CA . CYS B 1 10 ? 22.109 5.312 5.211 1 97.56 10 CYS B CA 1
ATOM 2307 C C . CYS B 1 10 ? 22.391 3.816 5.324 1 97.56 10 CYS B C 1
ATOM 2309 O O . CYS B 1 10 ? 23.359 3.311 4.758 1 97.56 10 CYS B O 1
ATOM 2311 N N . GLU B 1 11 ? 21.516 3.148 6.07 1 98.25 11 GLU B N 1
ATOM 2312 C CA . GLU B 1 11 ? 21.641 1.699 6.199 1 98.25 11 GLU B CA 1
ATOM 2313 C C . GLU B 1 11 ? 21.469 1.01 4.848 1 98.25 11 GLU B C 1
ATOM 2315 O O . GLU B 1 11 ? 22.234 0.103 4.508 1 98.25 11 GLU B O 1
ATOM 2320 N N . LEU B 1 12 ? 20.484 1.438 4.074 1 98.62 12 LEU B N 1
ATOM 2321 C CA . LEU B 1 12 ? 20.25 0.857 2.758 1 98.62 12 LEU B CA 1
ATOM 2322 C C . LEU B 1 12 ? 21.422 1.117 1.827 1 98.62 12 LEU B C 1
ATOM 2324 O O . LEU B 1 12 ? 21.844 0.228 1.078 1 98.62 12 LEU B O 1
ATOM 2328 N N . GLU B 1 13 ? 21.953 2.303 1.891 1 97.94 13 GLU B N 1
ATOM 2329 C CA . GLU B 1 13 ? 23.062 2.711 1.036 1 97.94 13 GLU B CA 1
ATOM 2330 C C . GLU B 1 13 ? 24.281 1.818 1.251 1 97.94 13 GLU B C 1
ATOM 2332 O O . GLU B 1 13 ? 25.031 1.543 0.311 1 97.94 13 GLU B O 1
ATOM 2337 N N . LYS B 1 14 ? 24.453 1.326 2.4 1 97.81 14 LYS B N 1
ATOM 2338 C CA . LYS B 1 14 ? 25.641 0.556 2.768 1 97.81 14 LYS B CA 1
ATOM 2339 C C . LYS B 1 14 ? 25.516 -0.897 2.322 1 97.81 14 LYS B C 1
ATOM 2341 O O . LYS B 1 14 ? 26.5 -1.64 2.316 1 97.81 14 LYS B O 1
ATOM 2346 N N . MET B 1 15 ? 24.344 -1.291 1.972 1 98.31 15 MET B N 1
ATOM 2347 C CA . MET B 1 15 ? 24.141 -2.688 1.604 1 98.31 15 MET B CA 1
ATOM 2348 C C . MET B 1 15 ? 24.703 -2.977 0.219 1 98.31 15 MET B C 1
ATOM 2350 O O . MET B 1 15 ? 24.438 -2.24 -0.732 1 98.31 15 MET B O 1
ATOM 2354 N N . PRO B 1 16 ? 25.453 -4.082 0.125 1 98.31 16 PRO B N 1
ATOM 2355 C CA . PRO B 1 16 ? 25.953 -4.445 -1.204 1 98.31 16 PRO B CA 1
ATOM 2356 C C . PRO B 1 16 ? 24.828 -4.734 -2.195 1 98.31 16 PRO B C 1
ATOM 2358 O O . PRO B 1 16 ? 23.922 -5.52 -1.896 1 98.31 16 PRO B O 1
ATOM 2361 N N . ARG B 1 17 ? 24.859 -4.148 -3.309 1 97.75 17 ARG B N 1
ATOM 2362 C CA . ARG B 1 17 ? 23.797 -4.242 -4.301 1 97.75 17 ARG B CA 1
ATOM 2363 C C . ARG B 1 17 ? 23.578 -5.684 -4.742 1 97.75 17 ARG B C 1
ATOM 2365 O O . ARG B 1 17 ? 22.453 -6.133 -4.891 1 97.75 17 ARG B O 1
ATOM 2372 N N . SER B 1 18 ? 24.641 -6.441 -4.852 1 96.19 18 SER B N 1
ATOM 2373 C CA . SER B 1 18 ? 24.562 -7.812 -5.348 1 96.19 18 SER B CA 1
ATOM 2374 C C . SER B 1 18 ? 23.953 -8.742 -4.309 1 96.19 18 SER B C 1
ATOM 2376 O O . SER B 1 18 ? 23.484 -9.828 -4.645 1 96.19 18 SER B O 1
ATOM 2378 N N . GLU B 1 19 ? 23.922 -8.281 -3.068 1 97.69 19 GLU B N 1
ATOM 2379 C CA . GLU B 1 19 ? 23.438 -9.133 -1.979 1 97.69 19 GLU B CA 1
ATOM 2380 C C . GLU B 1 19 ? 22.141 -8.594 -1.396 1 97.69 19 GLU B C 1
ATOM 2382 O O . GLU B 1 19 ? 21.688 -9.047 -0.337 1 97.69 19 GLU B O 1
ATOM 2387 N N . THR B 1 20 ? 21.594 -7.602 -1.998 1 98.75 20 THR B N 1
ATOM 2388 C CA . THR B 1 20 ? 20.344 -7.008 -1.528 1 98.75 20 THR B CA 1
ATOM 2389 C C . THR B 1 20 ? 19.188 -7.379 -2.453 1 98.75 20 THR B C 1
ATOM 2391 O O . THR B 1 20 ? 19.25 -7.152 -3.662 1 98.75 20 THR B O 1
ATOM 2394 N N . VAL B 1 21 ? 18.172 -8.023 -1.928 1 98.94 21 VAL B N 1
ATOM 2395 C CA . VAL B 1 21 ? 17.016 -8.477 -2.691 1 98.94 21 VAL B CA 1
ATOM 2396 C C . VAL B 1 21 ? 15.742 -7.863 -2.113 1 98.94 21 VAL B C 1
ATOM 2398 O O . VAL B 1 21 ? 15.484 -7.969 -0.912 1 98.94 21 VAL B O 1
ATOM 2401 N N . PHE B 1 22 ? 14.992 -7.195 -2.943 1 98.94 22 PHE B N 1
ATOM 2402 C CA . PHE B 1 22 ? 13.734 -6.586 -2.527 1 98.94 22 PHE B CA 1
ATOM 2403 C C . PHE B 1 22 ? 12.555 -7.488 -2.883 1 98.94 22 PHE B C 1
ATOM 2405 O O . PHE B 1 22 ? 12.531 -8.094 -3.957 1 98.94 22 PHE B O 1
ATOM 2412 N N . PHE B 1 23 ? 11.602 -7.566 -2.008 1 99 23 PHE B N 1
ATOM 2413 C CA . PHE B 1 23 ? 10.336 -8.258 -2.242 1 99 23 PHE B CA 1
ATOM 2414 C C . PHE B 1 23 ? 9.164 -7.281 -2.186 1 99 23 PHE B C 1
ATOM 2416 O O . PHE B 1 23 ? 8.867 -6.723 -1.127 1 99 23 PHE B O 1
ATOM 2423 N N . GLN B 1 24 ? 8.516 -7.066 -3.299 1 98.94 24 GLN B N 1
ATOM 2424 C CA . GLN B 1 24 ? 7.352 -6.191 -3.42 1 98.94 24 GLN B CA 1
ATOM 2425 C C . GLN B 1 24 ? 6.074 -6.992 -3.637 1 98.94 24 GLN B C 1
ATOM 2427 O O . GLN B 1 24 ? 5.801 -7.445 -4.75 1 98.94 24 GLN B O 1
ATOM 2432 N N . VAL B 1 25 ? 5.328 -7.125 -2.598 1 98.94 25 VAL B N 1
ATOM 2433 C CA . VAL B 1 25 ? 4 -7.715 -2.746 1 98.94 25 VAL B CA 1
ATOM 2434 C C . VAL B 1 25 ? 3.047 -6.691 -3.355 1 98.94 25 VAL B C 1
ATOM 2436 O O . VAL B 1 25 ? 3.006 -5.539 -2.922 1 98.94 25 VAL B O 1
ATOM 2439 N N . ILE B 1 26 ? 2.33 -7.047 -4.395 1 98.94 26 ILE B N 1
ATOM 2440 C CA . ILE B 1 26 ? 1.331 -6.207 -5.043 1 98.94 26 ILE B CA 1
ATOM 2441 C C . ILE B 1 26 ? 0.058 -7.012 -5.289 1 98.94 26 ILE B C 1
ATOM 2443 O O . ILE B 1 26 ? 0.086 -8.039 -5.977 1 98.94 26 ILE B O 1
ATOM 2447 N N . ALA B 1 27 ? -0.998 -6.641 -4.66 1 98.88 27 ALA B N 1
ATOM 2448 C CA . ALA B 1 27 ? -2.258 -7.383 -4.68 1 98.88 27 ALA B CA 1
ATOM 2449 C C . ALA B 1 27 ? -3.43 -6.48 -4.301 1 98.88 27 ALA B C 1
ATOM 2451 O O . ALA B 1 27 ? -3.24 -5.445 -3.656 1 98.88 27 ALA B O 1
ATOM 2452 N N . PRO B 1 28 ? -4.652 -6.848 -4.691 1 98.75 28 PRO B N 1
ATOM 2453 C CA . PRO B 1 28 ? -5.824 -6.023 -4.383 1 98.75 28 PRO B CA 1
ATOM 2454 C C . PRO B 1 28 ? -6.426 -6.336 -3.018 1 98.75 28 PRO B C 1
ATOM 2456 O O . PRO B 1 28 ? -6.125 -7.383 -2.432 1 98.75 28 PRO B O 1
ATOM 2459 N N . VAL B 1 29 ? -7.16 -5.363 -2.51 1 98.81 29 VAL B N 1
ATOM 2460 C CA . VAL B 1 29 ? -8.281 -5.664 -1.623 1 98.81 29 VAL B CA 1
ATOM 2461 C C . VAL B 1 29 ? -9.461 -6.176 -2.441 1 98.81 29 VAL B C 1
ATOM 2463 O O . VAL B 1 29 ? -9.945 -5.488 -3.344 1 98.81 29 VAL B O 1
ATOM 2466 N N . GLU B 1 30 ? -9.922 -7.395 -2.145 1 98.75 30 GLU B N 1
ATOM 2467 C CA . GLU B 1 30 ? -10.914 -8.008 -3.023 1 98.75 30 GLU B CA 1
ATOM 2468 C C . GLU B 1 30 ? -11.797 -8.992 -2.26 1 98.75 30 GLU B C 1
ATOM 2470 O O . GLU B 1 30 ? -11.328 -9.664 -1.338 1 98.75 30 GLU B O 1
ATOM 2475 N N . GLU B 1 31 ? -12.992 -9.062 -2.732 1 98.25 31 GLU B N 1
ATOM 2476 C CA . GLU B 1 31 ? -13.906 -10.047 -2.172 1 98.25 31 GLU B CA 1
ATOM 2477 C C . GLU B 1 31 ? -13.438 -11.469 -2.467 1 98.25 31 GLU B C 1
ATOM 2479 O O . GLU B 1 31 ? -12.875 -11.734 -3.531 1 98.25 31 GLU B O 1
ATOM 2484 N N . HIS B 1 32 ? -13.648 -12.391 -1.558 1 98.19 32 HIS B N 1
ATOM 2485 C CA . HIS B 1 32 ? -13.375 -13.812 -1.713 1 98.19 32 HIS B CA 1
ATOM 2486 C C . HIS B 1 32 ? -14.453 -14.656 -1.046 1 98.19 32 HIS B C 1
ATOM 2488 O O . HIS B 1 32 ? -14.164 -15.422 -0.118 1 98.19 32 HIS B O 1
ATOM 2494 N N . SER B 1 33 ? -15.648 -14.555 -1.617 1 97.81 33 SER B N 1
ATOM 2495 C CA . SER B 1 33 ? -16.812 -15.273 -1.127 1 97.81 33 SER B CA 1
ATOM 2496 C C . SER B 1 33 ? -17.234 -14.781 0.256 1 97.81 33 SER B C 1
ATOM 2498 O O . SER B 1 33 ? -16.781 -13.727 0.706 1 97.81 33 SER B O 1
ATOM 2500 N N . HIS B 1 34 ? -18.156 -15.477 0.905 1 97.81 34 HIS B N 1
ATOM 2501 C CA . HIS B 1 34 ? -18.688 -15.078 2.207 1 97.81 34 HIS B CA 1
ATOM 2502 C C . HIS B 1 34 ? -17.688 -15.406 3.322 1 97.81 34 HIS B C 1
ATOM 2504 O O . HIS B 1 34 ? -17.734 -14.789 4.391 1 97.81 34 HIS B O 1
ATOM 2510 N N . HIS B 1 35 ? -16.766 -16.281 3.023 1 98.25 35 HIS B N 1
ATOM 2511 C CA . HIS B 1 35 ? -16.047 -16.906 4.137 1 98.25 35 HIS B CA 1
ATOM 2512 C C . HIS B 1 35 ? -14.617 -16.391 4.23 1 98.25 35 HIS B C 1
ATOM 2514 O O . HIS B 1 35 ? -13.945 -16.594 5.242 1 98.25 35 HIS B O 1
ATOM 2520 N N . LEU B 1 36 ? -14.102 -15.75 3.275 1 98.62 36 LEU B N 1
ATOM 2521 C CA . LEU B 1 36 ? -12.734 -15.25 3.326 1 98.62 36 LEU B CA 1
ATOM 2522 C C . LEU B 1 36 ? -12.711 -13.734 3.459 1 98.62 36 LEU B C 1
ATOM 2524 O O . LEU B 1 36 ? -13.648 -13.055 3.039 1 98.62 36 LEU B O 1
ATOM 2528 N N . PRO B 1 37 ? -11.688 -13.219 3.998 1 98.69 37 PRO B N 1
ATOM 2529 C CA . PRO B 1 37 ? -11.578 -11.766 4.18 1 98.69 37 PRO B CA 1
ATOM 2530 C C . PRO B 1 37 ? -11.188 -11.039 2.895 1 98.69 37 PRO B C 1
ATOM 2532 O O . PRO B 1 37 ? -10.664 -11.656 1.965 1 98.69 37 PRO B O 1
ATOM 2535 N N . LEU B 1 38 ? -11.336 -9.742 2.914 1 98.81 38 LEU B N 1
ATOM 2536 C CA . LEU B 1 38 ? -11.016 -8.867 1.788 1 98.81 38 LEU B CA 1
ATOM 2537 C C . LEU B 1 38 ? -9.516 -8.836 1.535 1 98.81 38 LEU B C 1
ATOM 2539 O O . LEU B 1 38 ? -9.07 -8.469 0.444 1 98.81 38 LEU B O 1
ATOM 2543 N N . GLY B 1 39 ? -8.695 -9.203 2.482 1 98.88 39 GLY B N 1
ATOM 2544 C CA . GLY B 1 39 ? -7.25 -9.133 2.373 1 98.88 39 GLY B CA 1
ATOM 2545 C C . GLY B 1 39 ? -6.625 -10.414 1.861 1 98.88 39 GLY B C 1
ATOM 2546 O O . GLY B 1 39 ? -5.402 -10.57 1.898 1 98.88 39 GLY B O 1
ATOM 2547 N N . THR B 1 40 ? -7.387 -11.359 1.33 1 98.88 40 THR B N 1
ATOM 2548 C CA . THR B 1 40 ? -6.945 -12.711 1.001 1 98.88 40 THR B CA 1
ATOM 2549 C C . THR B 1 40 ? -5.719 -12.664 0.094 1 98.88 40 THR B C 1
ATOM 2551 O O . THR B 1 40 ? -4.676 -13.242 0.423 1 98.88 40 THR B O 1
ATOM 2554 N N . ASP B 1 41 ? -5.781 -11.945 -0.994 1 98.88 41 ASP B N 1
ATOM 2555 C CA . ASP B 1 41 ? -4.672 -11.906 -1.939 1 98.88 41 ASP B CA 1
ATOM 2556 C C . ASP B 1 41 ? -3.424 -11.312 -1.294 1 98.88 41 ASP B C 1
ATOM 2558 O O . ASP B 1 41 ? -2.309 -11.781 -1.534 1 98.88 41 ASP B O 1
ATOM 2562 N N . ILE B 1 42 ? -3.621 -10.312 -0.505 1 98.94 42 ILE B N 1
ATOM 2563 C CA . ILE B 1 42 ? -2.514 -9.641 0.162 1 98.94 42 ILE B CA 1
ATOM 2564 C C . ILE B 1 42 ? -1.872 -10.578 1.18 1 98.94 42 ILE B C 1
ATOM 2566 O O . ILE B 1 42 ? -0.647 -10.711 1.227 1 98.94 42 ILE B O 1
ATOM 2570 N N . PHE B 1 43 ? -2.697 -11.266 1.946 1 98.88 43 PHE B N 1
ATOM 2571 C CA . PHE B 1 43 ? -2.197 -12.188 2.961 1 98.88 43 PHE B CA 1
ATOM 2572 C C . PHE B 1 43 ? -1.392 -13.312 2.32 1 98.88 43 PHE B C 1
ATOM 2574 O O . PHE B 1 43 ? -0.339 -13.695 2.832 1 98.88 43 PHE B O 1
ATOM 2581 N N . LEU B 1 44 ? -1.887 -13.789 1.266 1 98.88 44 LEU B N 1
ATOM 2582 C CA . LEU B 1 44 ? -1.176 -14.859 0.583 1 98.88 44 LEU B CA 1
ATOM 2583 C C . LEU B 1 44 ? 0.175 -14.375 0.065 1 98.88 44 LEU B C 1
ATOM 2585 O O . LEU B 1 44 ? 1.192 -15.047 0.252 1 98.88 44 LEU B O 1
ATOM 2589 N N . GLY B 1 45 ? 0.179 -13.234 -0.595 1 98.94 45 GLY B N 1
ATOM 2590 C CA . GLY B 1 45 ? 1.434 -12.672 -1.07 1 98.94 45 GLY B CA 1
ATOM 2591 C C . GLY B 1 45 ? 2.457 -12.477 0.033 1 98.94 45 GLY B C 1
ATOM 2592 O O . GLY B 1 45 ? 3.633 -12.805 -0.141 1 98.94 45 GLY B O 1
ATOM 2593 N N . GLU B 1 46 ? 2.02 -11.945 1.142 1 98.88 46 GLU B N 1
ATOM 2594 C CA . GLU B 1 46 ? 2.908 -11.75 2.283 1 98.88 46 GLU B CA 1
ATOM 2595 C C . GLU B 1 46 ? 3.449 -13.086 2.797 1 98.88 46 GLU B C 1
ATOM 2597 O O . GLU B 1 46 ? 4.641 -13.203 3.1 1 98.88 46 GLU B O 1
ATOM 2602 N N . THR B 1 47 ? 2.561 -14.023 2.893 1 98.88 47 THR B N 1
ATOM 2603 C CA . THR B 1 47 ? 2.953 -15.352 3.363 1 98.88 47 THR B CA 1
ATOM 2604 C C . THR B 1 47 ? 4.031 -15.945 2.463 1 98.88 47 THR B C 1
ATOM 2606 O O . THR B 1 47 ? 5.066 -16.406 2.945 1 98.88 47 THR B O 1
ATOM 2609 N N . TRP B 1 48 ? 3.811 -15.898 1.193 1 98.94 48 TRP B N 1
ATOM 2610 C CA . TRP B 1 48 ? 4.738 -16.5 0.243 1 98.94 48 TRP B CA 1
ATOM 2611 C C . TRP B 1 48 ? 6.078 -15.781 0.249 1 98.94 48 TRP B C 1
ATOM 2613 O O . TRP B 1 48 ? 7.133 -16.406 0.23 1 98.94 48 TRP B O 1
ATOM 2623 N N . ALA B 1 49 ? 6.031 -14.484 0.273 1 98.94 49 ALA B N 1
ATOM 2624 C CA . ALA B 1 49 ? 7.262 -13.695 0.306 1 98.94 49 ALA B CA 1
ATOM 2625 C C . ALA B 1 49 ? 8.062 -13.984 1.57 1 98.94 49 ALA B C 1
ATOM 2627 O O . ALA B 1 49 ? 9.266 -14.25 1.502 1 98.94 49 ALA B O 1
ATOM 2628 N N . LYS B 1 50 ? 7.41 -13.969 2.721 1 98.88 50 LYS B N 1
ATOM 2629 C CA . LYS B 1 50 ? 8.094 -14.164 3.996 1 98.88 50 LYS B CA 1
ATOM 2630 C C . LYS B 1 50 ? 8.703 -15.562 4.078 1 98.88 50 LYS B C 1
ATOM 2632 O O . LYS B 1 50 ? 9.844 -15.727 4.508 1 98.88 50 LYS B O 1
ATOM 2637 N N . LYS B 1 51 ? 7.934 -16.547 3.68 1 98.81 51 LYS B N 1
ATOM 2638 C CA . LYS B 1 51 ? 8.445 -17.922 3.701 1 98.81 51 LYS B CA 1
ATOM 2639 C C . LYS B 1 51 ? 9.609 -18.078 2.725 1 98.81 51 LYS B C 1
ATOM 2641 O O . LYS B 1 51 ? 10.594 -18.766 3.031 1 98.81 51 LYS B O 1
ATOM 2646 N N . ALA B 1 52 ? 9.492 -17.469 1.533 1 98.94 52 ALA B N 1
ATOM 2647 C CA . ALA B 1 52 ? 10.586 -17.531 0.567 1 98.94 52 ALA B CA 1
ATOM 2648 C C . ALA B 1 52 ? 11.836 -16.859 1.122 1 98.94 52 ALA B C 1
ATOM 2650 O O . ALA B 1 52 ? 12.945 -17.375 0.968 1 98.94 52 ALA B O 1
ATOM 2651 N N . ILE B 1 53 ? 11.68 -15.727 1.76 1 98.88 53 ILE B N 1
ATOM 2652 C CA . ILE B 1 53 ? 12.797 -15 2.352 1 98.88 53 ILE B CA 1
ATOM 2653 C C . ILE B 1 53 ? 13.484 -15.875 3.4 1 98.88 53 ILE B C 1
ATOM 2655 O O . ILE B 1 53 ? 14.719 -15.953 3.438 1 98.88 53 ILE B O 1
ATOM 2659 N N . ASN B 1 54 ? 12.695 -16.531 4.215 1 98.69 54 ASN B N 1
ATOM 2660 C CA . ASN B 1 54 ? 13.258 -17.406 5.23 1 98.69 54 ASN B CA 1
ATOM 2661 C C . ASN B 1 54 ? 14.117 -18.5 4.602 1 98.69 54 ASN B C 1
ATOM 2663 O O . ASN B 1 54 ? 15.203 -18.812 5.105 1 98.69 54 ASN B O 1
ATOM 2667 N N . ILE B 1 55 ? 13.641 -19.078 3.559 1 98.56 55 ILE B N 1
ATOM 2668 C CA . ILE B 1 55 ? 14.367 -20.109 2.854 1 98.56 55 ILE B CA 1
ATOM 2669 C C . ILE B 1 55 ? 15.672 -19.547 2.295 1 98.56 55 ILE B C 1
ATOM 2671 O O . ILE B 1 55 ? 16.734 -20.141 2.461 1 98.56 55 ILE B O 1
ATOM 2675 N N . LEU B 1 56 ? 15.594 -18.391 1.672 1 98.75 56 LEU B N 1
ATOM 2676 C CA . LEU B 1 56 ? 16.734 -17.766 1.029 1 98.75 56 LEU B CA 1
ATOM 2677 C C . LEU B 1 56 ? 17.812 -17.422 2.055 1 98.75 56 LEU B C 1
ATOM 2679 O O . LEU B 1 56 ? 19 -17.656 1.822 1 98.75 56 LEU B O 1
ATOM 2683 N N . GLU B 1 57 ? 17.391 -16.875 3.168 1 98 57 GLU B N 1
ATOM 2684 C CA . GLU B 1 57 ? 18.344 -16.438 4.188 1 98 57 GLU B CA 1
ATOM 2685 C C . GLU B 1 57 ? 19.016 -17.641 4.855 1 98 57 GLU B C 1
ATOM 2687 O O . GLU B 1 57 ? 20.156 -17.547 5.293 1 98 57 GLU B O 1
ATOM 2692 N N . LYS B 1 58 ? 18.328 -18.75 4.926 1 98 58 LYS B N 1
ATOM 2693 C CA . LYS B 1 58 ? 18.938 -19.984 5.41 1 98 58 LYS B CA 1
ATOM 2694 C C . LYS B 1 58 ? 19.984 -20.516 4.426 1 98 58 LYS B C 1
ATOM 2696 O O . LYS B 1 58 ? 21.062 -20.938 4.832 1 98 58 LYS B O 1
ATOM 2701 N N . ASN B 1 59 ? 19.672 -20.438 3.174 1 97.44 59 ASN B N 1
ATOM 2702 C CA . ASN B 1 59 ? 20.547 -20.953 2.127 1 97.44 59 ASN B CA 1
ATOM 2703 C C . ASN B 1 59 ? 21.719 -20.031 1.866 1 97.44 59 ASN B C 1
ATOM 2705 O O . ASN B 1 59 ? 22.812 -20.484 1.504 1 97.44 59 ASN B O 1
ATOM 2709 N N . LYS B 1 60 ? 21.5 -18.734 1.979 1 97.19 60 LYS B N 1
ATOM 2710 C CA . LYS B 1 60 ? 22.484 -17.703 1.722 1 97.19 60 LYS B CA 1
ATOM 2711 C C . LYS B 1 60 ? 22.453 -16.625 2.812 1 97.19 60 LYS B C 1
ATOM 2713 O O . LYS B 1 60 ? 21.922 -15.539 2.604 1 97.19 60 LYS B O 1
ATOM 2718 N N . PRO B 1 61 ? 23.203 -16.828 3.844 1 96 61 PRO B N 1
ATOM 2719 C CA . PRO B 1 61 ? 23.109 -15.984 5.035 1 96 61 PRO B CA 1
ATOM 2720 C C . PRO B 1 61 ? 23.609 -14.562 4.793 1 96 61 PRO B C 1
ATOM 2722 O O . PRO B 1 61 ? 23.297 -13.656 5.57 1 96 61 PRO B O 1
ATOM 2725 N N . ASN B 1 62 ? 24.312 -14.289 3.693 1 96 62 ASN B N 1
ATOM 2726 C CA . ASN B 1 62 ? 24.844 -12.961 3.42 1 96 62 ASN B CA 1
ATOM 2727 C C . ASN B 1 62 ? 23.844 -12.094 2.676 1 96 62 ASN B C 1
ATOM 2729 O O . ASN B 1 62 ? 24.062 -10.891 2.492 1 96 62 ASN B O 1
ATOM 2733 N N . LEU B 1 63 ? 22.703 -12.68 2.307 1 97.62 63 LEU B N 1
ATOM 2734 C CA . LEU B 1 63 ? 21.688 -11.945 1.549 1 97.62 63 LEU B CA 1
ATOM 2735 C C . LEU B 1 63 ? 20.922 -11 2.457 1 97.62 63 LEU B C 1
ATOM 2737 O O . LEU B 1 63 ? 20.531 -11.375 3.564 1 97.62 63 LEU B O 1
ATOM 2741 N N . ASN B 1 64 ? 20.781 -9.766 2.066 1 98.19 64 ASN B N 1
ATOM 2742 C CA . ASN B 1 64 ? 19.828 -8.828 2.656 1 98.19 64 ASN B CA 1
ATOM 2743 C C . ASN B 1 64 ? 18.469 -8.875 1.942 1 98.19 64 ASN B C 1
ATOM 2745 O O . ASN B 1 64 ? 18.297 -8.258 0.893 1 98.19 64 ASN B O 1
ATOM 2749 N N . CYS B 1 65 ? 17.609 -9.641 2.48 1 98.88 65 CYS B N 1
ATOM 2750 C CA . CYS B 1 65 ? 16.266 -9.672 1.924 1 98.88 65 CYS B CA 1
ATOM 2751 C C . CYS B 1 65 ? 15.383 -8.602 2.557 1 98.88 65 CYS B C 1
ATOM 2753 O O . CYS B 1 65 ? 15.188 -8.586 3.773 1 98.88 65 CYS B O 1
ATOM 2755 N N . ILE B 1 66 ? 14.867 -7.699 1.762 1 98.94 66 ILE B N 1
ATOM 2756 C CA . ILE B 1 66 ? 14.109 -6.543 2.229 1 98.94 66 ILE B CA 1
ATOM 2757 C C . ILE B 1 66 ? 12.648 -6.68 1.814 1 98.94 66 ILE B C 1
ATOM 2759 O O . ILE B 1 66 ? 12.344 -6.816 0.628 1 98.94 66 ILE B O 1
ATOM 2763 N N . MET B 1 67 ? 11.789 -6.707 2.762 1 98.94 67 MET B N 1
ATOM 2764 C CA . MET B 1 67 ? 10.359 -6.621 2.506 1 98.94 67 MET B CA 1
ATOM 2765 C C . MET B 1 67 ? 9.922 -5.176 2.303 1 98.94 67 MET B C 1
ATOM 2767 O O . MET B 1 67 ? 10.078 -4.344 3.201 1 98.94 67 MET B O 1
ATOM 2771 N N . MET B 1 68 ? 9.398 -4.922 1.16 1 98.81 68 MET B N 1
ATOM 2772 C CA . MET B 1 68 ? 8.812 -3.619 0.849 1 98.81 68 MET B CA 1
ATOM 2773 C C . MET B 1 68 ? 7.414 -3.496 1.435 1 98.81 68 MET B C 1
ATOM 2775 O O . MET B 1 68 ? 6.77 -4.504 1.732 1 98.81 68 MET B O 1
ATOM 2779 N N . PRO B 1 69 ? 6.941 -2.232 1.713 1 98.81 69 PRO B N 1
ATOM 2780 C CA . PRO B 1 69 ? 5.52 -2.158 2.064 1 98.81 69 PRO B CA 1
ATOM 2781 C C . PRO B 1 69 ? 4.613 -2.736 0.98 1 98.81 69 PRO B C 1
ATOM 2783 O O . PRO B 1 69 ? 4.895 -2.584 -0.211 1 98.81 69 PRO B O 1
ATOM 2786 N N . ILE B 1 70 ? 3.543 -3.361 1.409 1 98.75 70 ILE B N 1
ATOM 2787 C CA . ILE B 1 70 ? 2.576 -3.91 0.464 1 98.75 70 ILE B CA 1
ATOM 2788 C C . ILE B 1 70 ? 2.059 -2.799 -0.448 1 98.75 70 ILE B C 1
ATOM 2790 O O . ILE B 1 70 ? 1.829 -1.674 0.002 1 98.75 70 ILE B O 1
ATOM 2794 N N . LEU B 1 71 ? 1.983 -3.088 -1.659 1 98.81 71 LEU B N 1
ATOM 2795 C CA . LEU B 1 71 ? 1.327 -2.199 -2.613 1 98.81 71 LEU B CA 1
ATOM 2796 C C . LEU B 1 71 ? -0.085 -2.686 -2.924 1 98.81 71 LEU B C 1
ATOM 2798 O O . LEU B 1 71 ? -0.274 -3.539 -3.795 1 98.81 71 LEU B O 1
ATOM 2802 N N . PRO B 1 72 ? -1.118 -2.135 -2.223 1 98.81 72 PRO B N 1
ATOM 2803 C CA . PRO B 1 72 ? -2.492 -2.6 -2.428 1 98.81 72 PRO B CA 1
ATOM 2804 C C . PRO B 1 72 ? -3.15 -1.973 -3.654 1 98.81 72 PRO B C 1
ATOM 2806 O O . PRO B 1 72 ? -4.238 -1.4 -3.549 1 98.81 72 PRO B O 1
ATOM 2809 N N . VAL B 1 73 ? -2.51 -2.113 -4.809 1 98.69 73 VAL B N 1
ATOM 2810 C CA . VAL B 1 73 ? -2.936 -1.599 -6.109 1 98.69 73 VAL B CA 1
ATOM 2811 C C . VAL B 1 73 ? -2.988 -2.736 -7.125 1 98.69 73 VAL B C 1
ATOM 2813 O O . VAL B 1 73 ? -2.016 -3.48 -7.285 1 98.69 73 VAL B O 1
ATOM 2816 N N . ALA B 1 74 ? -4.117 -2.865 -7.754 1 98.75 74 ALA B N 1
ATOM 2817 C CA . ALA B 1 74 ? -4.238 -4 -8.664 1 98.75 74 ALA B CA 1
ATOM 2818 C C . ALA B 1 74 ? -5.375 -3.783 -9.664 1 98.75 74 ALA B C 1
ATOM 2820 O O . ALA B 1 74 ? -6.34 -3.072 -9.367 1 98.75 74 ALA B O 1
ATOM 2821 N N . ALA B 1 75 ? -5.207 -4.414 -10.789 1 97.81 75 ALA B N 1
ATOM 2822 C CA . ALA B 1 75 ? -6.336 -4.598 -11.703 1 97.81 75 ALA B CA 1
ATOM 2823 C C . ALA B 1 75 ? -7.18 -5.801 -11.289 1 97.81 75 ALA B C 1
ATOM 2825 O O . ALA B 1 75 ? -6.668 -6.746 -10.68 1 97.81 75 ALA B O 1
ATOM 2826 N N . GLY B 1 76 ? -8.438 -5.73 -11.516 1 94.56 76 GLY B N 1
ATOM 2827 C CA . GLY B 1 76 ? -9.328 -6.82 -11.172 1 94.56 76 GLY B CA 1
ATOM 2828 C C . GLY B 1 76 ? -10.641 -6.785 -11.945 1 94.56 76 GLY B C 1
ATOM 2829 O O . GLY B 1 76 ? -10.953 -5.785 -12.594 1 94.56 76 GLY B O 1
ATOM 2830 N N . SER B 1 77 ? -11.352 -7.871 -11.812 1 89.69 77 SER B N 1
ATOM 2831 C CA . SER B 1 77 ? -12.539 -8 -12.648 1 89.69 77 SER B CA 1
ATOM 2832 C C . SER B 1 77 ? -13.742 -8.453 -11.836 1 89.69 77 SER B C 1
ATOM 2834 O O . SER B 1 77 ? -14.852 -8.562 -12.359 1 89.69 77 SER B O 1
ATOM 2836 N N . MET B 1 78 ? -13.516 -8.773 -10.602 1 89.06 78 MET B N 1
ATOM 2837 C CA . MET B 1 78 ? -14.633 -9.203 -9.766 1 89.06 78 MET B CA 1
ATOM 2838 C C . MET B 1 78 ? -15.438 -8.008 -9.273 1 89.06 78 MET B C 1
ATOM 2840 O O . MET B 1 78 ? -15.242 -7.535 -8.156 1 89.06 78 MET B O 1
ATOM 2844 N N . LYS B 1 79 ? -16.406 -7.645 -10.055 1 87.25 79 LYS B N 1
ATOM 2845 C CA . LYS B 1 79 ? -17.156 -6.426 -9.781 1 87.25 79 LYS B CA 1
ATOM 2846 C C . LYS B 1 79 ? -18.469 -6.738 -9.062 1 87.25 79 LYS B C 1
ATOM 2848 O O . LYS B 1 79 ? -18.922 -7.883 -9.062 1 87.25 79 LYS B O 1
ATOM 2853 N N . GLY B 1 80 ? -18.953 -5.715 -8.383 1 91.75 80 GLY B N 1
ATOM 2854 C CA . GLY B 1 80 ? -20.297 -5.824 -7.812 1 91.75 80 GLY B CA 1
ATOM 2855 C C . GLY B 1 80 ? -20.281 -6.129 -6.324 1 91.75 80 GLY B C 1
ATOM 2856 O O . GLY B 1 80 ? -21.328 -6.387 -5.73 1 91.75 80 GLY B O 1
ATOM 2857 N N . PHE B 1 81 ? -19.141 -6.129 -5.754 1 96.12 81 PHE B N 1
ATOM 2858 C CA . PHE B 1 81 ? -19.016 -6.422 -4.332 1 96.12 81 PHE B CA 1
ATOM 2859 C C . PHE B 1 81 ? -18.359 -5.258 -3.596 1 96.12 81 PHE B C 1
ATOM 2861 O O . PHE B 1 81 ? -17.312 -4.754 -4.02 1 96.12 81 PHE B O 1
ATOM 2868 N N . PRO B 1 82 ? -18.984 -4.809 -2.492 1 97.25 82 PRO B N 1
ATOM 2869 C CA . PRO B 1 82 ? -18.312 -3.754 -1.732 1 97.25 82 PRO B CA 1
ATOM 2870 C C . PRO B 1 82 ? -16.969 -4.211 -1.157 1 97.25 82 PRO B C 1
ATOM 2872 O O . PRO B 1 82 ? -16.844 -5.359 -0.727 1 97.25 82 PRO B O 1
ATOM 2875 N N . GLY B 1 83 ? -16 -3.346 -1.218 1 97 83 GLY B N 1
ATOM 2876 C CA . GLY B 1 83 ? -14.711 -3.627 -0.616 1 97 83 GLY B CA 1
ATOM 2877 C C . GLY B 1 83 ? -13.641 -3.971 -1.634 1 97 83 GLY B C 1
ATOM 2878 O O . GLY B 1 83 ? -12.445 -3.947 -1.321 1 97 83 GLY B O 1
ATOM 2879 N N . CYS B 1 84 ? -14.078 -4.332 -2.836 1 98.06 84 CYS B N 1
ATOM 2880 C CA . CYS B 1 84 ? -13.086 -4.516 -3.893 1 98.06 84 CYS B CA 1
ATOM 2881 C C . CYS B 1 84 ? -12.492 -3.178 -4.32 1 98.06 84 CYS B C 1
ATOM 2883 O O . CYS B 1 84 ? -13.227 -2.254 -4.68 1 98.06 84 CYS B O 1
ATOM 2885 N N . LEU B 1 85 ? -11.234 -3.094 -4.277 1 98.44 85 LEU B N 1
ATOM 2886 C CA . LEU B 1 85 ? -10.523 -1.885 -4.684 1 98.44 85 LEU B CA 1
ATOM 2887 C C . LEU B 1 85 ? -9.602 -2.166 -5.863 1 98.44 85 LEU B C 1
ATOM 2889 O O . LEU B 1 85 ? -8.516 -2.725 -5.691 1 98.44 85 LEU B O 1
ATOM 2893 N N . TYR B 1 86 ? -10.062 -1.727 -7.086 1 98.06 86 TYR B N 1
ATOM 2894 C CA . TYR B 1 86 ? -9.289 -1.974 -8.297 1 98.06 86 TYR B CA 1
ATOM 2895 C C . TYR B 1 86 ? -8.859 -0.665 -8.945 1 98.06 86 TYR B C 1
ATOM 2897 O O . TYR B 1 86 ? -9.492 0.373 -8.75 1 98.06 86 TYR B O 1
ATOM 2905 N N . GLN B 1 87 ? -7.797 -0.703 -9.617 1 98.12 87 GLN B N 1
ATOM 2906 C CA . GLN B 1 87 ? -7.316 0.361 -10.492 1 98.12 87 GLN B CA 1
ATOM 2907 C C . GLN B 1 87 ? -7.23 -0.113 -11.938 1 98.12 87 GLN B C 1
ATOM 2909 O O . GLN B 1 87 ? -7.281 -1.315 -12.211 1 98.12 87 GLN B O 1
ATOM 2914 N N . ARG B 1 88 ? -7.191 0.887 -12.828 1 97.62 88 ARG B N 1
ATOM 2915 C CA . ARG B 1 88 ? -6.91 0.522 -14.211 1 97.62 88 ARG B CA 1
ATOM 2916 C C . ARG B 1 88 ? -5.531 -0.116 -14.336 1 97.62 88 ARG B C 1
ATOM 2918 O O . ARG B 1 88 ? -4.578 0.318 -13.688 1 97.62 88 ARG B O 1
ATOM 2925 N N . ALA B 1 89 ? -5.426 -1.16 -15.25 1 98.31 89 ALA B N 1
ATOM 2926 C CA . ALA B 1 89 ? -4.18 -1.897 -15.43 1 98.31 89 ALA B CA 1
ATOM 2927 C C . ALA B 1 89 ? -3.027 -0.952 -15.758 1 98.31 89 ALA B C 1
ATOM 2929 O O . ALA B 1 89 ? -1.924 -1.097 -15.227 1 98.31 89 ALA B O 1
ATOM 2930 N N . LYS B 1 90 ? -3.244 0.026 -16.609 1 98.12 90 LYS B N 1
ATOM 2931 C CA . LYS B 1 90 ? -2.205 0.97 -17.016 1 98.12 90 LYS B CA 1
ATOM 2932 C C . LYS B 1 90 ? -1.702 1.776 -15.82 1 98.12 90 LYS B C 1
ATOM 2934 O O . LYS B 1 90 ? -0.511 2.08 -15.727 1 98.12 90 LYS B O 1
ATOM 2939 N N . ASP B 1 91 ? -2.629 2.162 -14.914 1 98.44 91 ASP B N 1
ATOM 2940 C CA . ASP B 1 91 ? -2.24 2.922 -13.734 1 98.44 91 ASP B CA 1
ATOM 2941 C C . ASP B 1 91 ? -1.457 2.049 -12.75 1 98.44 91 ASP B C 1
ATOM 2943 O O . ASP B 1 91 ? -0.502 2.512 -12.125 1 98.44 91 ASP B O 1
ATOM 2947 N N . VAL B 1 92 ? -1.856 0.759 -12.633 1 98.81 92 VAL B N 1
ATOM 2948 C CA . VAL B 1 92 ? -1.106 -0.196 -11.82 1 98.81 92 VAL B CA 1
ATOM 2949 C C . VAL B 1 92 ? 0.327 -0.298 -12.336 1 98.81 92 VAL B C 1
ATOM 2951 O O . VAL B 1 92 ? 1.281 -0.205 -11.562 1 98.81 92 VAL B O 1
ATOM 2954 N N . ARG B 1 93 ? 0.451 -0.46 -13.609 1 98.81 93 ARG B N 1
ATOM 2955 C CA . ARG B 1 93 ? 1.761 -0.569 -14.242 1 98.81 93 ARG B CA 1
ATOM 2956 C C . ARG B 1 93 ? 2.617 0.657 -13.945 1 98.81 93 ARG B C 1
ATOM 2958 O O . ARG B 1 93 ? 3.793 0.531 -13.594 1 98.81 93 ARG B O 1
ATOM 2965 N N . LYS B 1 94 ? 2.043 1.854 -14.07 1 98.75 94 LYS B N 1
ATOM 2966 C CA . LYS B 1 94 ? 2.791 3.094 -13.875 1 98.75 94 LYS B CA 1
ATOM 2967 C C . LYS B 1 94 ? 3.301 3.209 -12.438 1 98.75 94 LYS B C 1
ATOM 2969 O O . LYS B 1 94 ? 4.438 3.625 -12.211 1 98.75 94 LYS B O 1
ATOM 2974 N N . VAL B 1 95 ? 2.477 2.818 -11.523 1 98.75 95 VAL B N 1
ATOM 2975 C CA . VAL B 1 95 ? 2.846 2.916 -10.117 1 98.75 95 VAL B CA 1
ATOM 2976 C C . VAL B 1 95 ? 3.977 1.936 -9.812 1 98.75 95 VAL B C 1
ATOM 2978 O O . VAL B 1 95 ? 4.977 2.305 -9.188 1 98.75 95 VAL B O 1
ATOM 2981 N N . LEU B 1 96 ? 3.799 0.734 -10.273 1 98.94 96 LEU B N 1
ATOM 2982 C CA . LEU B 1 96 ? 4.852 -0.247 -10.031 1 98.94 96 LEU B CA 1
ATOM 2983 C C . LEU B 1 96 ? 6.137 0.146 -10.75 1 98.94 96 LEU B C 1
ATOM 2985 O O . LEU B 1 96 ? 7.23 0.008 -10.195 1 98.94 96 LEU B O 1
ATOM 2989 N N . TYR B 1 97 ? 6.016 0.607 -11.984 1 98.88 97 TYR B N 1
ATOM 2990 C CA . TYR B 1 97 ? 7.188 1.051 -12.727 1 98.88 97 TYR B CA 1
ATOM 2991 C C . TYR B 1 97 ? 7.984 2.076 -11.93 1 98.88 97 TYR B C 1
ATOM 2993 O O . TYR B 1 97 ? 9.211 2.008 -11.875 1 98.88 97 TYR B O 1
ATOM 3001 N N . SER B 1 98 ? 7.293 3 -11.344 1 98.69 98 SER B N 1
ATOM 3002 C CA . SER B 1 98 ? 7.961 4.031 -10.562 1 98.69 98 SER B CA 1
ATOM 3003 C C . SER B 1 98 ? 8.711 3.428 -9.383 1 98.69 98 SER B C 1
ATOM 3005 O O . SER B 1 98 ? 9.828 3.85 -9.062 1 98.69 98 SER B O 1
ATOM 3007 N N . VAL B 1 99 ? 8.102 2.465 -8.68 1 98.75 99 VAL B N 1
ATOM 3008 C CA . VAL B 1 99 ? 8.758 1.793 -7.559 1 98.75 99 VAL B CA 1
ATOM 3009 C C . VAL B 1 99 ? 10.055 1.137 -8.039 1 98.75 99 VAL B C 1
ATOM 3011 O O . VAL B 1 99 ? 11.117 1.338 -7.441 1 98.75 99 VAL B O 1
ATOM 3014 N N . LEU B 1 100 ? 9.961 0.432 -9.148 1 98.88 100 LEU B N 1
ATOM 3015 C CA . LEU B 1 100 ? 11.102 -0.29 -9.688 1 98.88 100 LEU B CA 1
ATOM 3016 C C . LEU B 1 100 ? 12.195 0.679 -10.141 1 98.88 100 LEU B C 1
ATOM 3018 O O . LEU B 1 100 ? 13.375 0.459 -9.867 1 98.88 100 LEU B O 1
ATOM 3022 N N . GLN B 1 101 ? 11.773 1.723 -10.758 1 98.62 101 GLN B N 1
ATOM 3023 C CA . GLN B 1 101 ? 12.719 2.711 -11.266 1 98.62 101 GLN B CA 1
ATOM 3024 C C . GLN B 1 101 ? 13.469 3.396 -10.133 1 98.62 101 GLN B C 1
ATOM 3026 O O . GLN B 1 101 ? 14.672 3.654 -10.234 1 98.62 101 GLN B O 1
ATOM 3031 N N . ASN B 1 102 ? 12.758 3.691 -9.055 1 98.5 102 ASN B N 1
ATOM 3032 C CA . ASN B 1 102 ? 13.367 4.344 -7.902 1 98.5 102 ASN B CA 1
ATOM 3033 C C . ASN B 1 102 ? 14.477 3.488 -7.297 1 98.5 102 ASN B C 1
ATOM 3035 O O . ASN B 1 102 ? 15.469 4.016 -6.785 1 98.5 102 ASN B O 1
ATOM 3039 N N . LEU B 1 103 ? 14.336 2.178 -7.352 1 98.75 103 LEU B N 1
ATOM 3040 C CA . LEU B 1 103 ? 15.352 1.273 -6.816 1 98.75 103 LEU B CA 1
ATOM 3041 C C . LEU B 1 103 ? 16.484 1.073 -7.812 1 98.75 103 LEU B C 1
ATOM 3043 O O . LEU B 1 103 ? 17.656 1.168 -7.453 1 98.75 103 LEU B O 1
ATOM 3047 N N . ALA B 1 104 ? 16.141 0.882 -9.078 1 98.62 104 ALA B N 1
ATOM 3048 C CA . ALA B 1 104 ? 17.109 0.579 -10.117 1 98.62 104 ALA B CA 1
ATOM 3049 C C . ALA B 1 104 ? 18.078 1.747 -10.32 1 98.62 104 ALA B C 1
ATOM 3051 O O . ALA B 1 104 ? 19.266 1.544 -10.586 1 98.62 104 ALA B O 1
ATOM 3052 N N . GLN B 1 105 ? 17.594 2.949 -10.203 1 97.56 105 GLN B N 1
ATOM 3053 C CA . GLN B 1 105 ? 18.422 4.129 -10.445 1 97.56 105 GLN B CA 1
ATOM 3054 C C . GLN B 1 105 ? 19.547 4.23 -9.43 1 97.56 105 GLN B C 1
ATOM 3056 O O . GLN B 1 105 ? 20.562 4.891 -9.68 1 97.56 105 GLN B O 1
ATOM 3061 N N . PHE B 1 106 ? 19.422 3.539 -8.305 1 97.75 106 PHE B N 1
ATOM 3062 C CA . PHE B 1 106 ? 20.453 3.561 -7.277 1 97.75 106 PHE B CA 1
ATOM 3063 C C . PHE B 1 106 ? 21.297 2.299 -7.34 1 97.75 106 PHE B C 1
ATOM 3065 O O . PHE B 1 106 ? 22.016 1.971 -6.383 1 97.75 106 PHE B O 1
ATOM 3072 N N . GLY B 1 107 ? 21.078 1.526 -8.359 1 98.19 107 GLY B N 1
ATOM 3073 C CA . GLY B 1 107 ? 21.984 0.419 -8.641 1 98.19 107 GLY B CA 1
ATOM 3074 C C . GLY B 1 107 ? 21.484 -0.905 -8.086 1 98.19 107 GLY B C 1
ATOM 3075 O O . GLY B 1 107 ? 22.188 -1.918 -8.172 1 98.19 107 GLY B O 1
ATOM 3076 N N . PHE B 1 108 ? 20.312 -0.937 -7.496 1 98.62 108 PHE B N 1
ATOM 3077 C CA . PHE B 1 108 ? 19.781 -2.207 -7.023 1 98.62 108 PHE B CA 1
ATOM 3078 C C . PHE B 1 108 ? 19.344 -3.082 -8.195 1 98.62 108 PHE B C 1
ATOM 3080 O O . PHE B 1 108 ? 18.766 -2.586 -9.164 1 98.62 108 PHE B O 1
ATOM 3087 N N . GLN B 1 109 ? 19.594 -4.402 -8.047 1 98.38 109 GLN B N 1
ATOM 3088 C CA . GLN B 1 109 ? 19.484 -5.223 -9.242 1 98.38 109 GLN B CA 1
ATOM 3089 C C . GLN B 1 109 ? 18.641 -6.473 -8.984 1 98.38 109 GLN B C 1
ATOM 3091 O O . GLN B 1 109 ? 18.531 -7.34 -9.852 1 98.38 109 GLN B O 1
ATOM 3096 N N . ASN B 1 110 ? 18.203 -6.684 -7.809 1 98.81 110 ASN B N 1
ATOM 3097 C CA . ASN B 1 110 ? 17.406 -7.855 -7.445 1 98.81 110 ASN B CA 1
ATOM 3098 C C . ASN B 1 110 ? 16.062 -7.461 -6.828 1 98.81 110 ASN B C 1
ATOM 3100 O O . ASN B 1 110 ? 15.938 -7.402 -5.605 1 98.81 110 ASN B O 1
ATOM 3104 N N . ILE B 1 111 ? 15.07 -7.234 -7.703 1 98.94 111 ILE B N 1
ATOM 3105 C CA . ILE B 1 111 ? 13.742 -6.824 -7.246 1 98.94 111 ILE B CA 1
ATOM 3106 C C . ILE B 1 111 ? 12.719 -7.887 -7.625 1 98.94 111 ILE B C 1
ATOM 3108 O O . ILE B 1 111 ? 12.453 -8.109 -8.805 1 98.94 111 ILE B O 1
ATOM 3112 N N . ILE B 1 112 ? 12.164 -8.523 -6.648 1 99 112 ILE B N 1
ATOM 3113 C CA . ILE B 1 112 ? 11.195 -9.594 -6.832 1 99 112 ILE B CA 1
ATOM 3114 C C . ILE B 1 112 ? 9.781 -9.062 -6.582 1 99 112 ILE B C 1
ATOM 3116 O O . ILE B 1 112 ? 9.461 -8.641 -5.469 1 99 112 ILE B O 1
ATOM 3120 N N . VAL B 1 113 ? 9 -9.07 -7.629 1 99 113 VAL B N 1
ATOM 3121 C CA . VAL B 1 113 ? 7.602 -8.672 -7.492 1 99 113 VAL B CA 1
ATOM 3122 C C . VAL B 1 113 ? 6.738 -9.898 -7.211 1 99 113 VAL B C 1
ATOM 3124 O O . VAL B 1 113 ? 6.773 -10.875 -7.965 1 99 113 VAL B O 1
ATOM 3127 N N . VAL B 1 114 ? 6.023 -9.852 -6.137 1 98.94 114 VAL B N 1
ATOM 3128 C CA . VAL B 1 114 ? 5.129 -10.922 -5.719 1 98.94 114 VAL B CA 1
ATOM 3129 C C . VAL B 1 114 ? 3.68 -10.531 -6 1 98.94 114 VAL B C 1
ATOM 3131 O O . VAL B 1 114 ? 2.986 -10.016 -5.117 1 98.94 114 VAL B O 1
ATOM 3134 N N . ALA B 1 115 ? 3.25 -10.781 -7.195 1 98.94 115 ALA B N 1
ATOM 3135 C CA . ALA B 1 115 ? 1.884 -10.492 -7.629 1 98.94 115 ALA B CA 1
ATOM 3136 C C . ALA B 1 115 ? 0.946 -11.648 -7.27 1 98.94 115 ALA B C 1
ATOM 3138 O O . ALA B 1 115 ? 0.714 -12.539 -8.086 1 98.94 115 ALA B O 1
ATOM 3139 N N . SER B 1 116 ? 0.311 -11.539 -6.148 1 98.81 116 SER B N 1
ATOM 3140 C CA . SER B 1 116 ? -0.412 -12.664 -5.57 1 98.81 116 SER B CA 1
ATOM 3141 C C . SER B 1 116 ? -1.899 -12.594 -5.902 1 98.81 116 SER B C 1
ATOM 3143 O O . SER B 1 116 ? -2.734 -13.086 -5.137 1 98.81 116 SER B O 1
ATOM 3145 N N . HIS B 1 117 ? -2.23 -11.953 -6.93 1 98.19 117 HIS B N 1
ATOM 3146 C CA . HIS B 1 117 ? -3.582 -11.852 -7.465 1 98.19 117 HIS B CA 1
ATOM 3147 C C . HIS B 1 117 ? -3.699 -12.586 -8.805 1 98.19 117 HIS B C 1
ATOM 3149 O O . HIS B 1 117 ? -2.881 -12.375 -9.703 1 98.19 117 HIS B O 1
ATOM 3155 N N . GLY B 1 118 ? -4.672 -13.406 -9.023 1 96.31 118 GLY B N 1
ATOM 3156 C CA . GLY B 1 118 ? -4.719 -14.32 -10.148 1 96.31 118 GLY B CA 1
ATOM 3157 C C . GLY B 1 118 ? -5.297 -13.695 -11.406 1 96.31 118 GLY B C 1
ATOM 3158 O O . GLY B 1 118 ? -5.285 -14.312 -12.477 1 96.31 118 GLY B O 1
ATOM 3159 N N . ASP B 1 119 ? -5.738 -12.469 -11.367 1 95.75 119 ASP B N 1
ATOM 3160 C CA . ASP B 1 119 ? -6.305 -11.812 -12.539 1 95.75 119 ASP B CA 1
ATOM 3161 C C . ASP B 1 119 ? -5.254 -11.656 -13.641 1 95.75 119 ASP B C 1
ATOM 3163 O O . ASP B 1 119 ? -4.172 -11.117 -13.398 1 95.75 119 ASP B O 1
ATOM 3167 N N . PRO B 1 120 ? -5.586 -12.117 -14.828 1 95.12 120 PRO B N 1
ATOM 3168 C CA . PRO B 1 120 ? -4.586 -12.07 -15.898 1 95.12 120 PRO B CA 1
ATOM 3169 C C . PRO B 1 120 ? -4.141 -10.641 -16.234 1 95.12 120 PRO B C 1
ATOM 3171 O O . PRO B 1 120 ? -2.959 -10.406 -16.484 1 95.12 120 PRO B O 1
ATOM 3174 N N . MET B 1 121 ? -5.078 -9.75 -16.234 1 96 121 MET B N 1
ATOM 3175 C CA . MET B 1 121 ? -4.719 -8.367 -16.531 1 96 121 MET B CA 1
ATOM 3176 C C . MET B 1 121 ? -3.76 -7.816 -15.484 1 96 121 MET B C 1
ATOM 3178 O O . MET B 1 121 ? -2.844 -7.059 -15.812 1 96 121 MET B O 1
ATOM 3182 N N . HIS B 1 122 ? -3.984 -8.164 -14.273 1 98.25 122 HIS B N 1
ATOM 3183 C CA . HIS B 1 122 ? -3.076 -7.758 -13.203 1 98.25 122 HIS B CA 1
ATOM 3184 C C . HIS B 1 122 ? -1.689 -8.359 -13.398 1 98.25 122 HIS B C 1
ATOM 3186 O O . HIS B 1 122 ? -0.684 -7.652 -13.328 1 98.25 122 HIS B O 1
ATOM 3192 N N . GLN B 1 123 ? -1.65 -9.625 -13.664 1 98.5 123 GLN B N 1
ATOM 3193 C CA . GLN B 1 123 ? -0.369 -10.289 -13.867 1 98.5 123 GLN B CA 1
ATOM 3194 C C . GLN B 1 123 ? 0.41 -9.648 -15.008 1 98.5 123 GLN B C 1
ATOM 3196 O O . GLN B 1 123 ? 1.594 -9.336 -14.859 1 98.5 123 GLN B O 1
ATOM 3201 N N . ILE B 1 124 ? -0.252 -9.391 -16.078 1 98.5 124 ILE B N 1
ATOM 3202 C CA . ILE B 1 124 ? 0.417 -8.953 -17.297 1 98.5 124 ILE B CA 1
ATOM 3203 C C . ILE B 1 124 ? 0.871 -7.504 -17.141 1 98.5 124 ILE B C 1
ATOM 3205 O O . ILE B 1 124 ? 1.959 -7.137 -17.578 1 98.5 124 ILE B O 1
ATOM 3209 N N . CYS B 1 125 ? 0.092 -6.66 -16.484 1 98.62 125 CYS B N 1
ATOM 3210 C CA . CYS B 1 125 ? 0.525 -5.277 -16.312 1 98.62 125 CYS B CA 1
ATOM 3211 C C . CYS B 1 125 ? 1.729 -5.195 -15.391 1 98.62 125 CYS B C 1
ATOM 3213 O O . CYS B 1 125 ? 2.607 -4.352 -15.578 1 98.62 125 CYS B O 1
ATOM 3215 N N . VAL B 1 126 ? 1.785 -6.07 -14.398 1 98.88 126 VAL B N 1
ATOM 3216 C CA . VAL B 1 126 ? 2.922 -6.145 -13.484 1 98.88 126 VAL B CA 1
ATOM 3217 C C . VAL B 1 126 ? 4.16 -6.621 -14.242 1 98.88 126 VAL B C 1
ATOM 3219 O O . VAL B 1 126 ? 5.238 -6.035 -14.109 1 98.88 126 VAL B O 1
ATOM 3222 N N . GLU B 1 127 ? 4.012 -7.617 -15.039 1 98.88 127 GLU B N 1
ATOM 3223 C CA . GLU B 1 127 ? 5.105 -8.148 -15.852 1 98.88 127 GLU B CA 1
ATOM 3224 C C . GLU B 1 127 ? 5.605 -7.109 -16.844 1 98.88 127 GLU B C 1
ATOM 3226 O O . GLU B 1 127 ? 6.809 -7.016 -17.109 1 98.88 127 GLU B O 1
ATOM 3231 N N . LYS B 1 128 ? 4.699 -6.379 -17.406 1 98.75 128 LYS B N 1
ATOM 3232 C CA . LYS B 1 128 ? 5.07 -5.32 -18.344 1 98.75 128 LYS B CA 1
ATOM 3233 C C . LYS B 1 128 ? 5.918 -4.254 -17.656 1 98.75 128 LYS B C 1
ATOM 3235 O O . LYS B 1 128 ? 6.875 -3.74 -18.234 1 98.75 128 LYS B O 1
ATOM 3240 N N . ALA B 1 129 ? 5.57 -3.869 -16.422 1 98.88 129 ALA B N 1
ATOM 3241 C CA . ALA B 1 129 ? 6.398 -2.936 -15.664 1 98.88 129 ALA B CA 1
ATOM 3242 C C . ALA B 1 129 ? 7.82 -3.467 -15.508 1 98.88 129 ALA B C 1
ATOM 3244 O O . ALA B 1 129 ? 8.789 -2.721 -15.68 1 98.88 129 ALA B O 1
ATOM 3245 N N . CYS B 1 130 ? 7.926 -4.754 -15.211 1 98.81 130 CYS B N 1
ATOM 3246 C CA . CYS B 1 130 ? 9.242 -5.375 -15.078 1 98.81 130 CYS B CA 1
ATOM 3247 C C . CYS B 1 130 ? 10 -5.32 -16.391 1 98.81 130 CYS B C 1
ATOM 3249 O O . CYS B 1 130 ? 11.188 -4.98 -16.422 1 98.81 130 CYS B O 1
ATOM 3251 N N . GLU B 1 131 ? 9.305 -5.609 -17.484 1 98.38 131 GLU B N 1
ATOM 3252 C CA . GLU B 1 131 ? 9.953 -5.566 -18.797 1 98.38 131 GLU B CA 1
ATOM 3253 C C . GLU B 1 131 ? 10.469 -4.164 -19.109 1 98.38 131 GLU B C 1
ATOM 3255 O O . GLU B 1 131 ? 11.578 -4.012 -19.625 1 98.38 131 GLU B O 1
ATOM 3260 N N . MET B 1 132 ? 9.648 -3.215 -18.859 1 98.5 132 MET B N 1
ATOM 3261 C CA . MET B 1 132 ? 10.008 -1.831 -19.156 1 98.5 132 MET B CA 1
ATOM 3262 C C . MET B 1 132 ? 11.242 -1.417 -18.359 1 98.5 132 MET B C 1
ATOM 3264 O O . MET B 1 132 ? 12.156 -0.791 -18.891 1 98.5 132 MET B O 1
ATOM 3268 N N . ILE B 1 133 ? 11.32 -1.771 -17.109 1 98.75 133 ILE B N 1
ATOM 3269 C CA . ILE B 1 133 ? 12.461 -1.416 -16.266 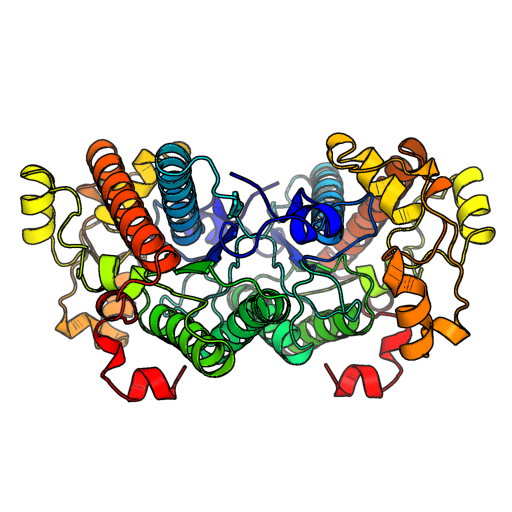1 98.75 133 ILE B CA 1
ATOM 3270 C C . ILE B 1 133 ? 13.695 -2.184 -16.719 1 98.75 133 ILE B C 1
ATOM 3272 O O . ILE B 1 133 ? 14.797 -1.628 -16.766 1 98.75 133 ILE B O 1
ATOM 3276 N N . ASN B 1 134 ? 13.516 -3.463 -17.047 1 98.5 134 ASN B N 1
ATOM 3277 C CA . ASN B 1 134 ? 14.633 -4.309 -17.469 1 98.5 134 ASN B CA 1
ATOM 3278 C C . ASN B 1 134 ? 15.227 -3.836 -18.797 1 98.5 134 ASN B C 1
ATOM 3280 O O . ASN B 1 134 ? 16.422 -3.971 -19.031 1 98.5 134 ASN B O 1
ATOM 3284 N N . SER B 1 135 ? 14.406 -3.291 -19.672 1 98.38 135 SER B N 1
ATOM 3285 C CA . SER B 1 135 ? 14.891 -2.758 -20.953 1 98.38 135 SER B CA 1
ATOM 3286 C C . SER B 1 135 ? 15.852 -1.592 -20.719 1 98.38 135 SER B C 1
ATOM 3288 O O . SER B 1 135 ? 16.75 -1.366 -21.531 1 98.38 135 SER B O 1
ATOM 3290 N N . LYS B 1 136 ? 15.695 -0.958 -19.641 1 98.25 136 LYS B N 1
ATOM 3291 C CA . LYS B 1 136 ? 16.484 0.239 -19.359 1 98.25 136 LYS B CA 1
ATOM 3292 C C . LYS B 1 136 ? 17.688 -0.084 -18.469 1 98.25 136 LYS B C 1
ATOM 3294 O O . LYS B 1 136 ? 18.75 0.509 -18.625 1 98.25 136 LYS B O 1
ATOM 3299 N N . TYR B 1 137 ? 17.547 -1.037 -17.578 1 98.12 137 TYR B N 1
ATOM 3300 C CA . TYR B 1 137 ? 18.547 -1.191 -16.531 1 98.12 137 TYR B CA 1
ATOM 3301 C C . TYR B 1 137 ? 19.141 -2.592 -16.547 1 98.12 137 TYR B C 1
ATOM 3303 O O . TYR B 1 137 ? 20.031 -2.904 -15.75 1 98.12 137 TYR B O 1
ATOM 3311 N N . GLY B 1 138 ? 18.703 -3.424 -17.516 1 96.75 138 GLY B N 1
ATOM 3312 C CA . GLY B 1 138 ? 19.047 -4.836 -17.469 1 96.75 138 GLY B CA 1
ATOM 3313 C C . GLY B 1 138 ? 18.078 -5.652 -16.625 1 96.75 138 GLY B C 1
ATOM 3314 O O . GLY B 1 138 ? 17.109 -5.121 -16.094 1 96.75 138 GLY B O 1
ATOM 3315 N N . ASP B 1 139 ? 18.266 -6.941 -16.484 1 97.31 139 ASP B N 1
ATOM 3316 C CA . ASP B 1 139 ? 17.375 -7.844 -15.773 1 97.31 139 ASP B CA 1
ATOM 3317 C C . ASP B 1 139 ? 17.453 -7.625 -14.266 1 97.31 139 ASP B C 1
ATOM 3319 O O . ASP B 1 139 ? 18.062 -8.422 -13.547 1 97.31 139 ASP B O 1
ATOM 3323 N N . VAL B 1 140 ? 16.75 -6.562 -13.828 1 98.62 140 VAL B N 1
ATOM 3324 C CA . VAL B 1 140 ? 16.875 -6.176 -12.422 1 98.62 140 VAL B CA 1
ATOM 3325 C C . VAL B 1 140 ? 15.594 -6.531 -11.672 1 98.62 140 VAL B C 1
ATOM 3327 O O . VAL B 1 140 ? 15.57 -6.543 -10.438 1 98.62 140 VAL B O 1
ATOM 3330 N N . ALA B 1 141 ? 14.5 -6.828 -12.398 1 98.88 141 ALA B N 1
ATOM 3331 C CA . ALA B 1 141 ? 13.211 -7.117 -11.766 1 98.88 141 ALA B CA 1
ATOM 3332 C C . ALA B 1 141 ? 12.539 -8.328 -12.406 1 98.88 141 ALA B C 1
ATOM 3334 O O . ALA B 1 141 ? 12.672 -8.547 -13.609 1 98.88 141 ALA B O 1
ATOM 3335 N N . ILE B 1 142 ? 11.797 -9.086 -11.617 1 98.94 142 ILE B N 1
ATOM 3336 C CA . ILE B 1 142 ? 11.047 -10.227 -12.133 1 98.94 142 ILE B CA 1
ATOM 3337 C C . ILE B 1 142 ? 9.773 -10.422 -11.32 1 98.94 142 ILE B C 1
ATOM 3339 O O . ILE B 1 142 ? 9.773 -10.211 -10.102 1 98.94 142 ILE B O 1
ATOM 3343 N N . SER B 1 143 ? 8.688 -10.734 -11.93 1 98.94 143 SER B N 1
ATOM 3344 C CA . SER B 1 143 ? 7.422 -11.141 -11.336 1 98.94 143 SER B CA 1
ATOM 3345 C C . SER B 1 143 ? 7.07 -12.578 -11.727 1 98.94 143 SER B C 1
ATOM 3347 O O . SER B 1 143 ? 6.324 -12.797 -12.68 1 98.94 143 SER B O 1
ATOM 3349 N N . PRO B 1 144 ? 7.434 -13.516 -10.953 1 98.88 144 PRO B N 1
ATOM 3350 C CA . PRO B 1 144 ? 7.43 -14.891 -11.469 1 98.88 144 PRO B CA 1
ATOM 3351 C C . PRO B 1 144 ? 6.113 -15.617 -11.203 1 98.88 144 PRO B C 1
ATOM 3353 O O . PRO B 1 144 ? 5.883 -16.703 -11.75 1 98.88 144 PRO B O 1
ATOM 3356 N N . LEU B 1 145 ? 5.215 -15.094 -10.406 1 98.75 145 LEU B N 1
ATOM 3357 C CA . LEU B 1 145 ? 4.055 -15.867 -9.969 1 98.75 145 LEU B CA 1
ATOM 3358 C C . LEU B 1 145 ? 3.09 -16.109 -11.125 1 98.75 145 LEU B C 1
ATOM 3360 O O . LEU B 1 145 ? 2.4 -17.125 -11.164 1 98.75 145 LEU B O 1
ATOM 3364 N N . GLY B 1 146 ? 3.021 -15.156 -12.055 1 98.19 146 GLY B N 1
ATOM 3365 C CA . GLY B 1 146 ? 2.207 -15.383 -13.242 1 98.19 146 GLY B CA 1
ATOM 3366 C C . GLY B 1 146 ? 2.553 -16.672 -13.961 1 98.19 146 GLY B C 1
ATOM 3367 O O . GLY B 1 146 ? 1.666 -17.359 -14.477 1 98.19 146 GLY B O 1
ATOM 3368 N N . SER B 1 147 ? 3.797 -17 -13.977 1 98.19 147 SER B N 1
ATOM 3369 C CA . SER B 1 147 ? 4.289 -18.203 -14.641 1 98.19 147 SER B CA 1
ATOM 3370 C C . SER B 1 147 ? 4.199 -19.422 -13.727 1 98.19 147 SER B C 1
ATOM 3372 O O . SER B 1 147 ? 3.525 -20.391 -14.055 1 98.19 147 SER B O 1
ATOM 3374 N N . ILE B 1 148 ? 4.68 -19.344 -12.523 1 97.56 148 ILE B N 1
ATOM 3375 C CA . ILE B 1 148 ? 4.941 -20.562 -11.758 1 97.56 148 ILE B CA 1
ATOM 3376 C C . ILE B 1 148 ? 3.686 -20.969 -10.984 1 97.56 148 ILE B C 1
ATOM 3378 O O . ILE B 1 148 ? 3.504 -22.141 -10.656 1 97.56 148 ILE B O 1
ATOM 3382 N N . VAL B 1 149 ? 2.803 -19.984 -10.695 1 95.88 149 VAL B N 1
ATOM 3383 C CA . VAL B 1 149 ? 1.604 -20.297 -9.922 1 95.88 149 VAL B CA 1
ATOM 3384 C C . VAL B 1 149 ? 0.386 -20.312 -10.844 1 95.88 149 VAL B C 1
ATOM 3386 O O . VAL B 1 149 ? -0.335 -21.312 -10.914 1 95.88 149 VAL B O 1
ATOM 3389 N N . PHE B 1 150 ? 0.265 -19.344 -11.664 1 93.81 150 PHE B N 1
ATOM 3390 C CA . PHE B 1 150 ? -1.006 -19.172 -12.352 1 93.81 150 PHE B CA 1
ATOM 3391 C C . PHE B 1 150 ? -0.952 -19.781 -13.75 1 93.81 150 PHE B C 1
ATOM 3393 O O . PHE B 1 150 ? -1.988 -19.984 -14.383 1 93.81 150 PHE B O 1
ATOM 3400 N N . SER B 1 151 ? 0.311 -20.156 -14.195 1 94.75 151 SER B N 1
ATOM 3401 C CA . SER B 1 151 ? 0.461 -20.859 -15.469 1 94.75 151 SER B CA 1
ATOM 3402 C C . SER B 1 151 ? 0.971 -22.281 -15.258 1 94.75 151 SER B C 1
ATOM 3404 O O . SER B 1 151 ? 1.074 -23.047 -16.219 1 94.75 151 SER B O 1
ATOM 3406 N N . GLY B 1 152 ? 1.405 -22.578 -14.055 1 93.88 152 GLY B N 1
ATOM 3407 C CA . GLY B 1 152 ? 1.792 -23.953 -13.727 1 93.88 152 GLY B CA 1
ATOM 3408 C C . GLY B 1 152 ? 3.199 -24.297 -14.172 1 93.88 152 GLY B C 1
ATOM 3409 O O . GLY B 1 152 ? 3.564 -25.469 -14.242 1 93.88 152 GLY B O 1
ATOM 3410 N N . LYS B 1 153 ? 3.994 -23.312 -14.492 1 96.12 153 LYS B N 1
ATOM 3411 C CA . LYS B 1 153 ? 5.367 -23.547 -14.922 1 96.12 153 LYS B CA 1
ATOM 3412 C C . LYS B 1 153 ? 6.328 -23.547 -13.742 1 96.12 153 LYS B C 1
ATOM 3414 O O . LYS B 1 153 ? 7.227 -22.703 -13.672 1 96.12 153 LYS B O 1
ATOM 3419 N N . ARG B 1 154 ? 6.234 -24.562 -12.922 1 96.88 154 ARG B N 1
ATOM 3420 C CA . ARG B 1 154 ? 7.047 -24.656 -11.711 1 96.88 154 ARG B CA 1
ATOM 3421 C C . ARG B 1 154 ? 8.492 -25 -12.055 1 96.88 154 ARG B C 1
ATOM 3423 O O . ARG B 1 154 ? 8.766 -25.578 -13.102 1 96.88 154 ARG B O 1
ATOM 3430 N N . PRO B 1 155 ? 9.398 -24.578 -11.203 1 97.25 155 PRO B N 1
ATOM 3431 C CA . PRO B 1 155 ? 10.797 -24.953 -11.43 1 97.25 155 PRO B CA 1
ATOM 3432 C C . PRO B 1 155 ? 11 -26.469 -11.414 1 97.25 155 PRO B C 1
ATOM 3434 O O . PRO B 1 155 ? 10.344 -27.188 -10.648 1 97.25 155 PRO B O 1
ATOM 3437 N N . LYS B 1 156 ? 11.945 -26.922 -12.219 1 92.88 156 LYS B N 1
ATOM 3438 C CA . LYS B 1 156 ? 12.219 -28.359 -12.352 1 92.88 156 LYS B CA 1
ATOM 3439 C C . LYS B 1 156 ? 12.648 -28.953 -11.016 1 92.88 156 LYS B C 1
ATOM 3441 O O . LYS B 1 156 ? 12.336 -30.109 -10.727 1 92.88 156 LYS B O 1
ATOM 3446 N N . ASN B 1 157 ? 13.352 -28.203 -10.234 1 93.69 157 ASN B N 1
ATOM 3447 C CA . ASN B 1 157 ? 13.867 -28.703 -8.969 1 93.69 157 ASN B CA 1
ATOM 3448 C C . ASN B 1 157 ? 12.922 -28.375 -7.812 1 93.69 157 ASN B C 1
ATOM 3450 O O . ASN B 1 157 ? 13.32 -28.438 -6.648 1 93.69 157 ASN B O 1
ATOM 3454 N N . GLY B 1 158 ? 11.688 -27.953 -8.102 1 94.81 158 GLY B N 1
ATOM 3455 C CA . GLY B 1 158 ? 10.695 -27.719 -7.055 1 94.81 158 GLY B CA 1
ATOM 3456 C C . GLY B 1 158 ? 10.25 -29 -6.379 1 94.81 158 GLY B C 1
ATOM 3457 O O . GLY B 1 158 ? 10.375 -30.094 -6.945 1 94.81 158 GLY B O 1
ATOM 3458 N N . ALA B 1 159 ? 9.758 -28.859 -5.211 1 93 159 ALA B N 1
ATOM 3459 C CA . ALA B 1 159 ? 9.305 -30.016 -4.449 1 93 159 ALA B CA 1
ATOM 3460 C C . ALA B 1 159 ? 8.109 -30.688 -5.121 1 93 159 ALA B C 1
ATOM 3462 O O . ALA B 1 159 ? 7.277 -30.016 -5.734 1 93 159 ALA B O 1
ATOM 3463 N N . ASN B 1 160 ? 7.992 -31.953 -4.898 1 94.38 160 ASN B N 1
ATOM 3464 C CA . ASN B 1 160 ? 6.832 -32.688 -5.387 1 94.38 160 ASN B CA 1
ATOM 3465 C C . ASN B 1 160 ? 5.598 -32.438 -4.527 1 94.38 160 ASN B C 1
ATOM 3467 O O . ASN B 1 160 ? 5.711 -32.25 -3.311 1 94.38 160 ASN B O 1
ATOM 3471 N N . LEU B 1 161 ? 4.52 -32.438 -5.215 1 95.12 161 LEU B N 1
ATOM 3472 C CA . LEU B 1 161 ? 3.252 -32.406 -4.496 1 95.12 161 LEU B CA 1
ATOM 3473 C C . LEU B 1 161 ? 2.938 -33.75 -3.877 1 95.12 161 LEU B C 1
ATOM 3475 O O . LEU B 1 161 ? 3.338 -34.812 -4.41 1 95.12 161 LEU B O 1
ATOM 3479 N N . SER B 1 162 ? 2.238 -33.75 -2.77 1 97.25 162 SER B N 1
ATOM 3480 C CA . SER B 1 162 ? 1.72 -35 -2.246 1 97.25 162 SER B CA 1
ATOM 3481 C C . SER B 1 162 ? 0.723 -35.625 -3.211 1 97.25 162 SER B C 1
ATOM 3483 O O . SER B 1 162 ? 0.094 -34.938 -4.008 1 97.25 162 SER B O 1
ATOM 3485 N N . SER B 1 163 ? 0.576 -36.906 -3.111 1 97.19 163 SER B N 1
ATOM 3486 C CA . SER B 1 163 ? -0.379 -37.625 -3.953 1 97.19 163 SER B CA 1
ATOM 3487 C C . SER B 1 163 ? -1.793 -37.094 -3.762 1 97.19 163 SER B C 1
ATOM 3489 O O . SER B 1 163 ? -2.537 -36.938 -4.73 1 97.19 163 SER B O 1
ATOM 3491 N N . GLU B 1 164 ? -2.09 -36.844 -2.559 1 97.12 164 GLU B N 1
ATOM 3492 C CA . GLU B 1 164 ? -3.414 -36.312 -2.24 1 97.12 164 GLU B CA 1
ATOM 3493 C C . GLU B 1 164 ? -3.654 -34.969 -2.924 1 97.12 164 GLU B C 1
ATOM 3495 O O . GLU B 1 164 ? -4.699 -34.75 -3.543 1 97.12 164 GLU B O 1
ATOM 3500 N N . LEU B 1 165 ? -2.746 -34.062 -2.803 1 97.31 165 LEU B N 1
ATOM 3501 C CA . LEU B 1 165 ? -2.867 -32.75 -3.4 1 97.31 165 LEU B CA 1
ATOM 3502 C C . LEU B 1 165 ? -2.957 -32.844 -4.922 1 97.31 165 LEU B C 1
ATOM 3504 O O . LEU B 1 165 ? -3.766 -32.156 -5.543 1 97.31 165 LEU B O 1
ATOM 3508 N N . GLU B 1 166 ? -2.156 -33.719 -5.508 1 96.56 166 GLU B N 1
ATOM 3509 C CA . GLU B 1 166 ? -2.178 -33.906 -6.957 1 96.56 166 GLU B CA 1
ATOM 3510 C C . GLU B 1 166 ? -3.551 -34.344 -7.43 1 96.56 166 GLU B C 1
ATOM 3512 O O . GLU B 1 166 ? -4.066 -33.875 -8.438 1 96.56 166 GLU B O 1
ATOM 3517 N N . ILE B 1 167 ? -4.094 -35.281 -6.746 1 97.38 167 ILE B N 1
ATOM 3518 C CA . ILE B 1 167 ? -5.395 -35.844 -7.102 1 97.38 167 ILE B CA 1
ATOM 3519 C C . ILE B 1 167 ? -6.465 -34.75 -7.012 1 97.38 167 ILE B C 1
ATOM 3521 O O . ILE B 1 167 ? -7.281 -34.625 -7.922 1 97.38 167 ILE B O 1
ATOM 3525 N N . LEU B 1 168 ? -6.441 -34.031 -5.957 1 97.25 168 LEU B N 1
ATOM 3526 C CA . LEU B 1 168 ? -7.453 -33 -5.738 1 97.25 168 LEU B CA 1
ATOM 3527 C C . LEU B 1 168 ? -7.34 -31.891 -6.789 1 97.25 168 LEU B C 1
ATOM 3529 O O . LEU B 1 168 ? -8.352 -31.406 -7.297 1 97.25 168 LEU B O 1
ATOM 3533 N N . LEU B 1 169 ? -6.113 -31.5 -7.125 1 96.38 169 LEU B N 1
ATOM 3534 C CA . LEU B 1 169 ? -5.898 -30.453 -8.117 1 96.38 169 LEU B CA 1
ATOM 3535 C C . LEU B 1 169 ? -6.406 -30.891 -9.492 1 96.38 169 LEU B C 1
ATOM 3537 O O . LEU B 1 169 ? -6.902 -30.078 -10.258 1 96.38 169 LEU B O 1
ATOM 3541 N N . LYS B 1 170 ? -6.273 -32.156 -9.773 1 95.94 170 LYS B N 1
ATOM 3542 C CA . LYS B 1 170 ? -6.738 -32.688 -11.047 1 95.94 170 LYS B CA 1
ATOM 3543 C C . LYS B 1 170 ? -8.258 -32.844 -11.062 1 95.94 170 LYS B C 1
ATOM 3545 O O . LYS B 1 170 ? -8.914 -32.531 -12.047 1 95.94 170 LYS B O 1
ATOM 3550 N N . LYS B 1 171 ? -8.773 -33.344 -10.008 1 97.06 171 LYS B N 1
ATOM 3551 C CA . LYS B 1 171 ? -10.195 -33.656 -9.914 1 97.06 171 LYS B CA 1
ATOM 3552 C C . LYS B 1 171 ? -11.023 -32.375 -9.828 1 97.06 171 LYS B C 1
ATOM 3554 O O . LYS B 1 171 ? -12.102 -32.281 -10.414 1 97.06 171 LYS B O 1
ATOM 3559 N N . TYR B 1 172 ? -10.531 -31.438 -9.094 1 96.75 172 TYR B N 1
ATOM 3560 C CA . TYR B 1 172 ? -11.258 -30.188 -8.859 1 96.75 172 TYR B CA 1
ATOM 3561 C C . TYR B 1 172 ? -10.539 -29.016 -9.5 1 96.75 172 TYR B C 1
ATOM 3563 O O . TYR B 1 172 ? -10.266 -28.016 -8.844 1 96.75 172 TYR B O 1
ATOM 3571 N N . LYS B 1 173 ? -10.32 -29.156 -10.82 1 93.69 173 LYS B N 1
ATOM 3572 C CA . LYS B 1 173 ? -9.477 -28.234 -11.57 1 93.69 173 LYS B CA 1
ATOM 3573 C C . LYS B 1 173 ? -10.195 -26.906 -11.805 1 93.69 173 LYS 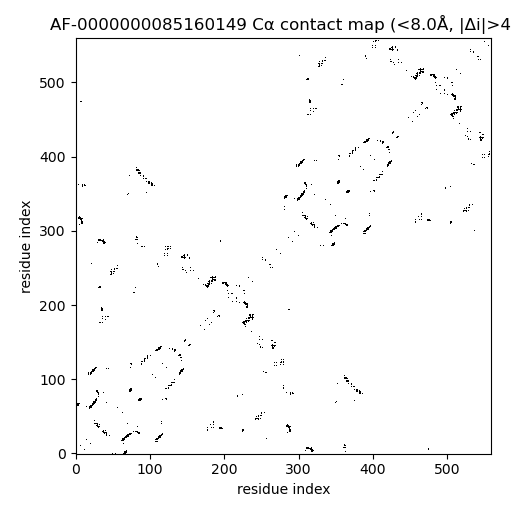B C 1
ATOM 3575 O O . LYS B 1 173 ? -9.555 -25.891 -12.062 1 93.69 173 LYS B O 1
ATOM 3580 N N . PHE B 1 174 ? -11.516 -26.875 -11.688 1 94.44 174 PHE B N 1
ATOM 3581 C CA . PHE B 1 174 ? -12.273 -25.656 -11.93 1 94.44 174 PHE B CA 1
ATOM 3582 C C . PHE B 1 174 ? -12.422 -24.844 -10.648 1 94.44 174 PHE B C 1
ATOM 3584 O O . PHE B 1 174 ? -13.531 -24.453 -10.273 1 94.44 174 PHE B O 1
ATOM 3591 N N . ASP B 1 175 ? -11.305 -24.641 -9.969 1 95.62 175 ASP B N 1
ATOM 3592 C CA . ASP B 1 175 ? -11.18 -23.844 -8.758 1 95.62 175 ASP B CA 1
ATOM 3593 C C . ASP B 1 175 ? -10.477 -22.516 -9.055 1 95.62 175 ASP B C 1
ATOM 3595 O O . ASP B 1 175 ? -9.25 -22.438 -8.992 1 95.62 175 ASP B O 1
ATOM 3599 N N . PHE B 1 176 ? -11.242 -21.406 -9.234 1 94.31 176 PHE B N 1
ATOM 3600 C CA . PHE B 1 176 ? -10.672 -20.203 -9.852 1 94.31 176 PHE B CA 1
ATOM 3601 C C . PHE B 1 176 ? -10.609 -19.062 -8.852 1 94.31 176 PHE B C 1
ATOM 3603 O O . PHE B 1 176 ? -9.773 -18.172 -8.977 1 94.31 176 PHE B O 1
ATOM 3610 N N . HIS B 1 177 ? -11.484 -19.031 -7.91 1 96.94 177 HIS B N 1
ATOM 3611 C CA . HIS B 1 177 ? -11.594 -17.859 -7.043 1 96.94 177 HIS B CA 1
ATOM 3612 C C . HIS B 1 177 ? -12.266 -18.219 -5.723 1 96.94 177 HIS B C 1
ATOM 3614 O O . HIS B 1 177 ? -13.43 -18.641 -5.711 1 96.94 177 HIS B O 1
ATOM 3620 N N . ALA B 1 178 ? -11.531 -18.016 -4.676 1 97.75 178 ALA B N 1
ATOM 3621 C CA . ALA B 1 178 ? -12.039 -18.281 -3.328 1 97.75 178 ALA B CA 1
ATOM 3622 C C . ALA B 1 178 ? -12.523 -19.719 -3.191 1 97.75 178 ALA B C 1
ATOM 3624 O O . ALA B 1 178 ? -13.484 -19.984 -2.471 1 97.75 178 ALA B O 1
ATOM 3625 N N . GLY B 1 179 ? -12 -20.609 -3.982 1 97.94 179 GLY B N 1
ATOM 3626 C CA . GLY B 1 179 ? -12.312 -22.031 -3.879 1 97.94 179 GLY B CA 1
ATOM 3627 C C . GLY B 1 179 ? -11.508 -22.734 -2.805 1 97.94 179 GLY B C 1
ATOM 3628 O O . GLY B 1 179 ? -11.094 -22.125 -1.823 1 97.94 179 GLY B O 1
ATOM 3629 N N . TRP B 1 180 ? -11.297 -24.016 -3.018 1 98.19 180 TRP B N 1
ATOM 3630 C CA . TRP B 1 180 ? -10.688 -24.797 -1.958 1 98.19 180 TRP B CA 1
ATOM 3631 C C . TRP B 1 180 ? -9.203 -24.469 -1.817 1 98.19 180 TRP B C 1
ATOM 3633 O O . TRP B 1 180 ? -8.664 -24.5 -0.711 1 98.19 180 TRP B O 1
ATOM 3643 N N . VAL B 1 181 ? -8.547 -24.078 -2.852 1 98.38 181 VAL B N 1
ATOM 3644 C CA . VAL B 1 181 ? -7.109 -23.812 -2.812 1 98.38 181 VAL B CA 1
ATOM 3645 C C . VAL B 1 181 ? -6.836 -22.562 -1.959 1 98.38 181 VAL B C 1
ATOM 3647 O O . VAL B 1 181 ? -6.129 -22.641 -0.952 1 98.38 181 VAL B O 1
ATOM 3650 N N . GLU B 1 182 ? -7.469 -21.453 -2.311 1 98.62 182 GLU B N 1
ATOM 3651 C CA . GLU B 1 182 ? -7.25 -20.219 -1.57 1 98.62 182 GLU B CA 1
ATOM 3652 C C . GLU B 1 182 ? -7.758 -20.344 -0.136 1 98.62 182 GLU B C 1
ATOM 3654 O O . GLU B 1 182 ? -7.117 -19.859 0.797 1 98.62 182 GLU B O 1
ATOM 3659 N N . THR B 1 183 ? -8.875 -20.953 -0.009 1 98.69 183 THR B N 1
ATOM 3660 C CA . THR B 1 183 ? -9.445 -21.125 1.322 1 98.69 183 THR B CA 1
ATOM 3661 C C . THR B 1 183 ? -8.516 -21.953 2.203 1 98.69 183 THR B C 1
ATOM 3663 O O . THR B 1 183 ? -8.266 -21.609 3.357 1 98.69 183 THR B O 1
ATOM 3666 N N . SER B 1 184 ? -7.996 -23.016 1.658 1 98.75 184 SER B N 1
ATOM 3667 C CA . SER B 1 184 ? -7.059 -23.859 2.404 1 98.75 184 SER B CA 1
ATOM 3668 C C . SER B 1 184 ? -5.824 -23.062 2.824 1 98.75 184 SER B C 1
ATOM 3670 O O . SER B 1 184 ? -5.371 -23.172 3.967 1 98.75 184 SER B O 1
ATOM 3672 N N . MET B 1 185 ? -5.336 -22.312 1.877 1 98.81 185 MET B N 1
ATOM 3673 C CA . MET B 1 185 ? -4.129 -21.531 2.137 1 98.81 185 MET B CA 1
ATOM 3674 C C . MET B 1 185 ? -4.367 -20.516 3.25 1 98.81 185 MET B C 1
ATOM 3676 O O . MET B 1 185 ? -3.514 -20.328 4.121 1 98.81 185 MET B O 1
ATOM 3680 N N . ILE B 1 186 ? -5.5 -19.828 3.271 1 98.81 186 ILE B N 1
ATOM 3681 C CA . ILE B 1 186 ? -5.82 -18.844 4.297 1 98.81 186 ILE B CA 1
ATOM 3682 C C . ILE B 1 186 ? -6.07 -19.547 5.629 1 98.81 186 ILE B C 1
ATOM 3684 O O . ILE B 1 186 ? -5.621 -19.078 6.68 1 98.81 186 ILE B O 1
ATOM 3688 N N . MET B 1 187 ? -6.707 -20.719 5.598 1 98.5 187 MET B N 1
ATOM 3689 C CA . MET B 1 187 ? -6.93 -21.484 6.82 1 98.5 187 MET B CA 1
ATOM 3690 C C . MET B 1 187 ? -5.605 -21.828 7.492 1 98.5 187 MET B C 1
ATOM 3692 O O . MET B 1 187 ? -5.5 -21.797 8.719 1 98.5 187 MET B O 1
ATOM 3696 N N . ALA B 1 188 ? -4.672 -22.125 6.711 1 98.69 188 ALA B N 1
ATOM 3697 C CA . ALA B 1 188 ? -3.373 -22.547 7.227 1 98.69 188 ALA B CA 1
ATOM 3698 C C . ALA B 1 188 ? -2.67 -21.406 7.949 1 98.69 188 ALA B C 1
ATOM 3700 O O . ALA B 1 188 ? -1.942 -21.625 8.914 1 98.69 188 ALA B O 1
ATOM 3701 N N . GLU B 1 189 ? -2.902 -20.188 7.469 1 98.12 189 GLU B N 1
ATOM 3702 C CA . GLU B 1 189 ? -2.102 -19.062 7.934 1 98.12 189 GLU B CA 1
ATOM 3703 C C . GLU B 1 189 ? -2.928 -18.125 8.812 1 98.12 189 GLU B C 1
ATOM 3705 O O . GLU B 1 189 ? -2.389 -17.469 9.703 1 98.12 189 GLU B O 1
ATOM 3710 N N . LYS B 1 190 ? -4.207 -18 8.516 1 97.81 190 LYS B N 1
ATOM 3711 C CA . LYS B 1 190 ? -5.086 -17.031 9.156 1 97.81 190 LYS B CA 1
ATOM 3712 C C . LYS B 1 190 ? -6.445 -17.641 9.469 1 97.81 190 LYS B C 1
ATOM 3714 O O . LYS B 1 190 ? -7.48 -17.094 9.086 1 97.81 190 LYS B O 1
ATOM 3719 N N . GLN B 1 191 ? -6.438 -18.734 10.18 1 97.69 191 GLN B N 1
ATOM 3720 C CA . GLN B 1 191 ? -7.66 -19.453 10.5 1 97.69 191 GLN B CA 1
ATOM 3721 C C . GLN B 1 191 ? -8.68 -18.547 11.172 1 97.69 191 GLN B C 1
ATOM 3723 O O . GLN B 1 191 ? -9.891 -18.703 10.961 1 97.69 191 GLN B O 1
ATOM 3728 N N . GLU B 1 192 ? -8.219 -17.609 11.898 1 97.75 192 GLU B N 1
ATOM 3729 C CA . GLU B 1 192 ? -9.078 -16.719 12.672 1 97.75 192 GLU B CA 1
ATOM 3730 C C . GLU B 1 192 ? -9.852 -15.766 11.758 1 97.75 192 GLU B C 1
ATOM 3732 O O . GLU B 1 192 ? -10.828 -15.141 12.188 1 97.75 192 GLU B O 1
ATOM 3737 N N . LEU B 1 193 ? -9.516 -15.711 10.508 1 97.94 193 LEU B N 1
ATOM 3738 C CA . LEU B 1 193 ? -10.148 -14.758 9.602 1 97.94 193 LEU B CA 1
ATOM 3739 C C . LEU B 1 193 ? -11.203 -15.438 8.734 1 97.94 193 LEU B C 1
ATOM 3741 O O . LEU B 1 193 ? -11.82 -14.805 7.883 1 97.94 193 LEU B O 1
ATOM 3745 N N . ILE B 1 194 ? -11.391 -16.703 8.93 1 97.5 194 ILE B N 1
ATOM 3746 C CA . ILE B 1 194 ? -12.492 -17.391 8.258 1 97.5 194 ILE B CA 1
ATOM 3747 C C . ILE B 1 194 ? -13.828 -16.922 8.852 1 97.5 194 ILE B C 1
ATOM 3749 O O . ILE B 1 194 ? -14.047 -17.031 10.055 1 97.5 194 ILE B O 1
ATOM 3753 N N . LYS B 1 195 ? -14.766 -16.422 8.102 1 89.94 195 LYS B N 1
ATOM 3754 C CA . LYS B 1 195 ? -15.883 -15.609 8.57 1 89.94 195 LYS B CA 1
ATOM 3755 C C . LYS B 1 195 ? -17.172 -16.422 8.602 1 89.94 195 LYS B C 1
ATOM 3757 O O . LYS B 1 195 ? -18.141 -16.031 9.258 1 89.94 195 LYS B O 1
ATOM 3762 N N . SER B 1 196 ? -17.312 -17.422 7.84 1 89.12 196 SER B N 1
ATOM 3763 C CA . SER B 1 196 ? -18.562 -18.188 7.758 1 89.12 196 SER B CA 1
ATOM 3764 C C . SER B 1 196 ? -18.281 -19.688 7.648 1 89.12 196 SER B C 1
ATOM 3766 O O . SER B 1 196 ? -17.141 -20.094 7.449 1 89.12 196 SER B O 1
ATOM 3768 N N . ASP B 1 197 ? -19.391 -20.344 7.742 1 92.38 197 ASP B N 1
ATOM 3769 C CA . ASP B 1 197 ? -19.297 -21.797 7.617 1 92.38 197 ASP B CA 1
ATOM 3770 C C . ASP B 1 197 ? -19 -22.203 6.18 1 92.38 197 ASP B C 1
ATOM 3772 O O . ASP B 1 197 ? -19.859 -22.094 5.305 1 92.38 197 ASP B O 1
ATOM 3776 N N . ILE B 1 198 ? -17.906 -22.688 6.027 1 94 198 ILE B N 1
ATOM 3777 C CA . ILE B 1 198 ? -17.422 -23.062 4.703 1 94 198 ILE B CA 1
ATOM 3778 C C . ILE B 1 198 ? -18.297 -24.172 4.125 1 94 198 ILE B C 1
ATOM 3780 O O . ILE B 1 198 ? -18.531 -24.219 2.914 1 94 198 ILE B O 1
ATOM 3784 N N . LEU B 1 199 ? -18.828 -24.953 4.992 1 93.12 199 LEU B N 1
ATOM 3785 C CA . LEU B 1 199 ? -19.625 -26.109 4.551 1 93.12 199 LEU B CA 1
ATOM 3786 C C . LEU B 1 199 ? -20.953 -25.641 3.965 1 93.12 199 LEU B C 1
ATOM 3788 O O . LEU B 1 199 ? -21.641 -26.422 3.281 1 93.12 199 LEU B O 1
ATOM 3792 N N . SER B 1 200 ? -21.312 -24.406 4.207 1 93.44 200 SER B N 1
ATOM 3793 C CA . SER B 1 200 ? -22.562 -23.875 3.689 1 93.44 200 SER B CA 1
ATOM 3794 C C . SER B 1 200 ? -22.375 -23.25 2.311 1 93.44 200 SER B C 1
ATOM 3796 O O . SER B 1 200 ? -23.344 -22.906 1.637 1 93.44 200 SER B O 1
ATOM 3798 N N . MET B 1 201 ? -21.109 -23.109 1.88 1 95.44 201 MET B N 1
ATOM 3799 C CA . MET B 1 201 ? -20.844 -22.516 0.572 1 95.44 201 MET B CA 1
ATOM 3800 C C . MET B 1 201 ? -21.078 -23.531 -0.542 1 95.44 201 MET B C 1
ATOM 3802 O O . MET B 1 201 ? -20.5 -24.625 -0.539 1 95.44 201 MET B O 1
ATOM 3806 N N . PRO B 1 202 ? -21.906 -23.234 -1.507 1 96.62 202 PRO B N 1
ATOM 3807 C CA . PRO B 1 202 ? -22.125 -24.188 -2.6 1 96.62 202 PRO B CA 1
ATOM 3808 C C . PRO B 1 202 ? -20.906 -24.328 -3.512 1 96.62 202 PRO B C 1
ATOM 3810 O O . PRO B 1 202 ? -20.062 -23.438 -3.561 1 96.62 202 PRO B O 1
ATOM 3813 N N . ASP B 1 203 ? -20.844 -25.5 -4.191 1 97.19 203 ASP B N 1
ATOM 3814 C CA . ASP B 1 203 ? -19.906 -25.609 -5.305 1 97.19 203 ASP B CA 1
ATOM 3815 C C . ASP B 1 203 ? -20.391 -24.812 -6.512 1 97.19 203 ASP B C 1
ATOM 3817 O O . ASP B 1 203 ? -21.547 -24.938 -6.918 1 97.19 203 ASP B O 1
ATOM 3821 N N . ILE B 1 204 ? -19.562 -23.953 -7.051 1 96.88 204 ILE B N 1
ATOM 3822 C CA . ILE B 1 204 ? -19.891 -23.203 -8.25 1 96.88 204 ILE B CA 1
ATOM 3823 C C . ILE B 1 204 ? -18.828 -23.453 -9.32 1 96.88 204 ILE B C 1
ATOM 3825 O O . ILE B 1 204 ? -17.703 -22.969 -9.219 1 96.88 204 ILE B O 1
ATOM 3829 N N . GLU B 1 205 ? -19.234 -24.078 -10.32 1 92.81 205 GLU B N 1
ATOM 3830 C CA . GLU B 1 205 ? -18.281 -24.516 -11.352 1 92.81 205 GLU B CA 1
ATOM 3831 C C . GLU B 1 205 ? -18.438 -23.672 -12.625 1 92.81 205 GLU B C 1
ATOM 3833 O O . GLU B 1 205 ? -19.547 -23.359 -13.023 1 92.81 205 GLU B O 1
ATOM 3838 N N . VAL B 1 206 ? -17.297 -23.281 -13.109 1 91.19 206 VAL B N 1
ATOM 3839 C CA . VAL B 1 206 ? -17.188 -22.688 -14.438 1 91.19 206 VAL B CA 1
ATOM 3840 C C . VAL B 1 206 ? -16.062 -23.359 -15.227 1 91.19 206 VAL B C 1
ATOM 3842 O O . VAL B 1 206 ? -15.023 -23.703 -14.656 1 91.19 206 VAL B O 1
ATOM 3845 N N . THR B 1 207 ? -16.328 -23.531 -16.516 1 89.69 207 THR B N 1
ATOM 3846 C CA . THR B 1 207 ? -15.305 -24.125 -17.375 1 89.69 207 THR B CA 1
ATOM 3847 C C . THR B 1 207 ? -14.32 -23.062 -17.844 1 89.69 207 THR B C 1
ATOM 3849 O O . THR B 1 207 ? -14.57 -21.859 -17.688 1 89.69 207 THR B O 1
ATOM 3852 N N . ASP B 1 208 ? -13.211 -23.562 -18.391 1 86.38 208 ASP B N 1
ATOM 3853 C CA . ASP B 1 208 ? -12.234 -22.656 -18.984 1 86.38 208 ASP B CA 1
ATOM 3854 C C . ASP B 1 208 ? -12.875 -21.766 -20.047 1 86.38 208 ASP B C 1
ATOM 3856 O O . ASP B 1 208 ? -12.57 -20.578 -20.141 1 86.38 208 ASP B O 1
ATOM 3860 N N . ARG B 1 209 ? -13.789 -22.312 -20.797 1 86.31 209 ARG B N 1
ATOM 3861 C CA . ARG B 1 209 ? -14.484 -21.578 -21.859 1 86.31 209 ARG B CA 1
ATOM 3862 C C . ARG B 1 209 ? -15.391 -20.5 -21.281 1 86.31 209 ARG B C 1
ATOM 3864 O O . ARG B 1 209 ? -15.445 -19.391 -21.797 1 86.31 209 ARG B O 1
ATOM 3871 N N . GLU B 1 210 ? -15.984 -20.859 -20.219 1 87.81 210 GLU B N 1
ATOM 3872 C CA . GLU B 1 210 ? -16.891 -19.922 -19.578 1 87.81 210 GLU B CA 1
ATOM 3873 C C . GLU B 1 210 ? -16.141 -18.766 -18.922 1 87.81 210 GLU B C 1
ATOM 3875 O O . GLU B 1 210 ? -16.656 -17.656 -18.828 1 87.81 210 GLU B O 1
ATOM 3880 N N . MET B 1 211 ? -14.93 -19.047 -18.578 1 86.44 211 MET B N 1
ATOM 3881 C CA . MET B 1 211 ? -14.109 -18.062 -17.906 1 86.44 211 MET B CA 1
ATOM 3882 C C . MET B 1 211 ? -13.656 -16.969 -18.875 1 86.44 211 MET B C 1
ATOM 3884 O O . MET B 1 211 ? -13.219 -15.898 -18.453 1 86.44 211 MET B O 1
ATOM 3888 N N . ILE B 1 212 ? -13.812 -17.234 -20.094 1 82.5 212 ILE B N 1
ATOM 3889 C CA . ILE B 1 212 ? -13.43 -16.266 -21.109 1 82.5 212 ILE B CA 1
ATOM 3890 C C . ILE B 1 212 ? -14.516 -15.203 -21.266 1 82.5 212 ILE B C 1
ATOM 3892 O O . ILE B 1 212 ? -14.242 -14.078 -21.672 1 82.5 212 ILE B O 1
ATOM 3896 N N . ASN B 1 213 ? -15.734 -15.586 -20.859 1 86.94 213 ASN B N 1
ATOM 3897 C CA . ASN B 1 213 ? -16.875 -14.688 -20.969 1 86.94 213 ASN B CA 1
ATOM 3898 C C . ASN B 1 213 ? -17.219 -14.039 -19.641 1 86.94 213 ASN B C 1
ATOM 3900 O O . ASN B 1 213 ? -17.828 -14.68 -18.766 1 86.94 213 ASN B O 1
ATOM 3904 N N . PRO B 1 214 ? -16.984 -12.82 -19.484 1 87.12 214 PRO B N 1
ATOM 3905 C CA . PRO B 1 214 ? -17.234 -12.141 -18.219 1 87.12 214 PRO B CA 1
ATOM 3906 C C . PRO B 1 214 ? -18.703 -12.188 -17.797 1 87.12 214 PRO B C 1
ATOM 3908 O O . PRO B 1 214 ? -19 -12.281 -16.594 1 87.12 214 PRO B O 1
ATOM 3911 N N . SER B 1 215 ? -19.547 -12.141 -18.734 1 89.25 215 SER B N 1
ATOM 3912 C CA . SER B 1 215 ? -20.969 -12.164 -18.406 1 89.25 215 SER B CA 1
ATOM 3913 C C . SER B 1 215 ? -21.344 -13.469 -17.703 1 89.25 215 SER B C 1
ATOM 3915 O O . SER B 1 215 ? -22.172 -13.469 -16.797 1 89.25 215 SER B O 1
ATOM 3917 N N . VAL B 1 216 ? -20.656 -14.438 -18.094 1 89.38 216 VAL B N 1
ATOM 3918 C CA . VAL B 1 216 ? -20.984 -15.75 -17.562 1 89.38 216 VAL B CA 1
ATOM 3919 C C . VAL B 1 216 ? -20.422 -15.875 -16.141 1 89.38 216 VAL B C 1
ATOM 3921 O O . VAL B 1 216 ? -21.156 -16.172 -15.195 1 89.38 216 VAL B O 1
ATOM 3924 N N . TYR B 1 217 ? -19.141 -15.625 -15.969 1 88.25 217 TYR B N 1
ATOM 3925 C CA . TYR B 1 217 ? -18.578 -15.891 -14.648 1 88.25 217 TYR B CA 1
ATOM 3926 C C . TYR B 1 217 ? -19.062 -14.852 -13.633 1 88.25 217 TYR B C 1
ATOM 3928 O O . TYR B 1 217 ? -19.172 -15.148 -12.438 1 88.25 217 TYR B O 1
ATOM 3936 N N . LEU B 1 218 ? -19.406 -13.695 -14.07 1 90.12 218 LEU B N 1
ATOM 3937 C CA . L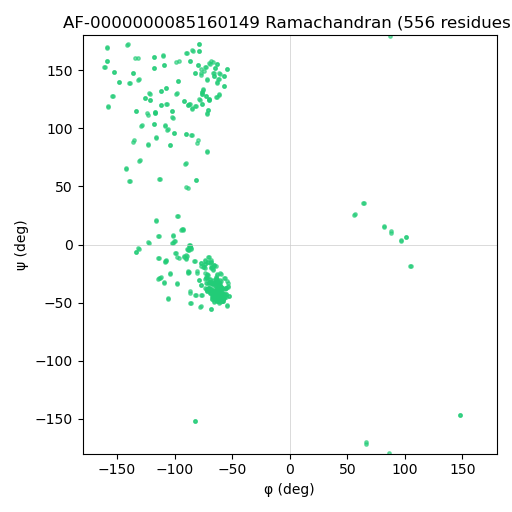EU B 1 218 ? -19.906 -12.688 -13.141 1 90.12 218 LEU B CA 1
ATOM 3938 C C . LEU B 1 218 ? -21.312 -13.047 -12.656 1 90.12 218 LEU B C 1
ATOM 3940 O O . LEU B 1 218 ? -21.641 -12.812 -11.492 1 90.12 218 LEU B O 1
ATOM 3944 N N . LYS B 1 219 ? -22.078 -13.562 -13.578 1 91.31 219 LYS B N 1
ATOM 3945 C CA . LYS B 1 219 ? -23.391 -14.016 -13.164 1 91.31 219 LYS B CA 1
ATOM 3946 C C . LYS B 1 219 ? -23.297 -15.156 -12.156 1 91.31 219 LYS B C 1
ATOM 3948 O O . LYS B 1 219 ? -24.016 -15.164 -11.148 1 91.31 219 LYS B O 1
ATOM 3953 N N . LYS B 1 220 ? -22.422 -16 -12.383 1 92.19 220 LYS B N 1
ATOM 3954 C CA . LYS B 1 220 ? -22.281 -17.188 -11.531 1 92.19 220 LYS B CA 1
ATOM 3955 C C . LYS B 1 220 ? -21.703 -16.812 -10.164 1 92.19 220 LYS B C 1
ATOM 3957 O O . LYS B 1 220 ? -21.984 -17.469 -9.164 1 92.19 220 LYS B O 1
ATOM 3962 N N . THR B 1 221 ? -20.922 -15.773 -10.156 1 92.81 221 THR B N 1
ATOM 3963 C CA . THR B 1 221 ? -20.25 -15.383 -8.922 1 92.81 221 THR B CA 1
ATOM 3964 C C . THR B 1 221 ? -21.109 -14.406 -8.125 1 92.81 221 THR B C 1
ATOM 3966 O O . THR B 1 221 ? -20.844 -14.148 -6.949 1 92.81 221 THR B O 1
ATOM 3969 N N . ALA B 1 222 ? -22.141 -13.852 -8.641 1 91.38 222 ALA B N 1
ATOM 3970 C CA . ALA B 1 222 ? -22.844 -12.664 -8.156 1 91.38 222 ALA B CA 1
ATOM 3971 C C . ALA B 1 222 ? -23.375 -12.883 -6.742 1 91.38 222 ALA B C 1
ATOM 3973 O O . ALA B 1 222 ? -23.312 -11.984 -5.902 1 91.38 222 ALA B O 1
ATOM 3974 N N . GLU B 1 223 ? -23.812 -14.031 -6.457 1 92.75 223 GLU B N 1
ATOM 3975 C CA . GLU B 1 223 ? -24.469 -14.258 -5.168 1 92.75 223 GLU B CA 1
ATOM 3976 C C . GLU B 1 223 ? -23.438 -14.594 -4.09 1 92.75 223 GLU B C 1
ATOM 3978 O O . GLU B 1 223 ? -23.453 -14 -3.008 1 92.75 223 GLU B O 1
ATOM 3983 N N . TRP B 1 224 ? -22.453 -15.383 -4.426 1 95.25 224 TRP B N 1
ATOM 3984 C CA . TRP B 1 224 ? -21.609 -15.969 -3.391 1 95.25 224 TRP B CA 1
ATOM 3985 C C . TRP B 1 224 ? -20.188 -15.406 -3.471 1 95.25 2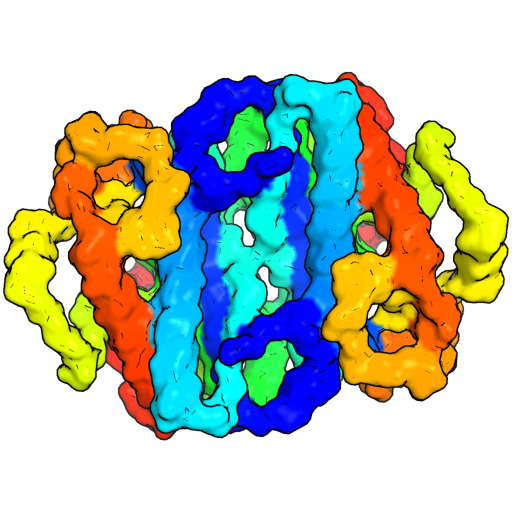24 TRP B C 1
ATOM 3987 O O . TRP B 1 224 ? -19.469 -15.391 -2.473 1 95.25 224 TRP B O 1
ATOM 3997 N N . GLY B 1 225 ? -19.766 -15.008 -4.668 1 96.19 225 GLY B N 1
ATOM 3998 C CA . GLY B 1 225 ? -18.484 -14.344 -4.805 1 96.19 225 GLY B CA 1
ATOM 3999 C C . GLY B 1 225 ? -17.328 -15.32 -5 1 96.19 225 GLY B C 1
ATOM 4000 O O . GLY B 1 225 ? -16.172 -14.953 -4.824 1 96.19 225 GLY B O 1
ATOM 4001 N N . HIS B 1 226 ? -17.656 -16.656 -5.277 1 97.12 226 HIS B N 1
ATOM 4002 C CA . HIS B 1 226 ? -16.562 -17.594 -5.551 1 97.12 226 HIS B CA 1
ATOM 4003 C C . HIS B 1 226 ? -16.875 -18.453 -6.773 1 97.12 226 HIS B C 1
ATOM 4005 O O . HIS B 1 226 ? -18 -18.453 -7.258 1 97.12 226 HIS B O 1
ATOM 4011 N N . LEU B 1 227 ? -15.883 -19 -7.328 1 96.75 227 LEU B N 1
ATOM 4012 C CA . LEU B 1 227 ? -15.883 -20.016 -8.383 1 96.75 227 LEU B CA 1
ATOM 4013 C C . LEU B 1 227 ? -15.008 -21.203 -8.008 1 96.75 227 LEU B C 1
ATOM 4015 O O . LEU B 1 227 ? -13.781 -21.109 -8.086 1 96.75 227 LEU B O 1
ATOM 4019 N N . GLY B 1 228 ? -15.617 -22.281 -7.594 1 97.44 228 GLY B N 1
ATOM 4020 C CA . GLY B 1 228 ? -14.867 -23.438 -7.164 1 97.44 228 GLY B CA 1
ATOM 4021 C C . GLY B 1 228 ? -15.555 -24.219 -6.059 1 97.44 228 GLY B C 1
ATOM 4022 O O . GLY B 1 228 ? -16.781 -24.359 -6.059 1 97.44 228 GLY B O 1
ATOM 4023 N N . TYR B 1 229 ? -14.641 -24.812 -5.145 1 97.75 229 TYR B N 1
ATOM 4024 C CA . TYR B 1 229 ? -15.133 -25.828 -4.215 1 97.75 229 TYR B CA 1
ATOM 4025 C C . TYR B 1 229 ? -14.68 -25.531 -2.793 1 97.75 229 TYR B C 1
ATOM 4027 O O . TYR B 1 229 ? -13.938 -26.312 -2.189 1 97.75 229 TYR B O 1
ATOM 4035 N N . PRO B 1 230 ? -15.242 -24.531 -2.172 1 97.94 230 PRO B N 1
ATOM 4036 C CA . PRO B 1 230 ? -14.758 -24.141 -0.843 1 97.94 230 PRO B CA 1
ATOM 4037 C C . PRO B 1 230 ? -14.875 -25.266 0.175 1 97.94 230 PRO B C 1
ATOM 4039 O O . PRO B 1 230 ? -14.07 -25.359 1.105 1 97.94 230 PRO B O 1
ATOM 4042 N N . LYS B 1 231 ? -15.742 -26.203 0.03 1 97.19 231 LYS B N 1
ATOM 4043 C CA . LYS B 1 231 ? -16.031 -27.25 1.007 1 97.19 231 LYS B CA 1
ATOM 4044 C C . LYS B 1 231 ? -14.859 -28.219 1.144 1 97.19 231 LYS B C 1
ATOM 4046 O O . LYS B 1 231 ? -14.766 -28.953 2.135 1 97.19 231 LYS B O 1
ATOM 4051 N N . LEU B 1 232 ? -14.055 -28.219 0.162 1 97.44 232 LEU B N 1
ATOM 4052 C CA . LEU B 1 232 ? -12.945 -29.172 0.14 1 97.44 232 LEU B CA 1
ATOM 4053 C C . LEU B 1 232 ? -11.734 -28.609 0.88 1 97.44 232 LEU B C 1
ATOM 4055 O O . LEU B 1 232 ? -10.719 -29.297 1.018 1 97.44 232 LEU B O 1
ATOM 4059 N N . SER B 1 233 ? -11.844 -27.438 1.384 1 97.62 233 SER B N 1
ATOM 4060 C CA . SER B 1 233 ? -10.688 -26.75 1.967 1 97.62 233 SER B CA 1
ATOM 4061 C C . SER B 1 233 ? -10.203 -27.469 3.221 1 97.62 233 SER B C 1
ATOM 4063 O O . SER B 1 233 ? -11 -28.062 3.957 1 97.62 233 SER B O 1
ATOM 4065 N N . ASN B 1 234 ? -8.93 -27.375 3.379 1 95.81 234 ASN B N 1
ATOM 4066 C CA . ASN B 1 234 ? -8.203 -28.062 4.441 1 95.81 234 ASN B CA 1
ATOM 4067 C C . ASN B 1 234 ? -6.914 -27.328 4.801 1 95.81 234 ASN B C 1
ATOM 4069 O O . ASN B 1 234 ? -6.07 -27.094 3.936 1 95.81 234 ASN B O 1
ATOM 4073 N N . PRO B 1 235 ? -6.75 -27.047 6.164 1 97.88 235 PRO B N 1
ATOM 4074 C CA . PRO B 1 235 ? -5.566 -26.266 6.52 1 97.88 235 PRO B CA 1
ATOM 4075 C C . PRO B 1 235 ? -4.262 -27.016 6.27 1 97.88 235 PRO B C 1
ATOM 4077 O O . PRO B 1 235 ? -3.238 -26.406 5.957 1 97.88 235 PRO B O 1
ATOM 4080 N N . GLU B 1 236 ? -4.246 -28.312 6.383 1 98.25 236 GLU B N 1
ATOM 4081 C CA . GLU B 1 236 ? -3.039 -29.094 6.105 1 98.25 236 GLU B CA 1
ATOM 4082 C C . GLU B 1 236 ? -2.648 -29 4.633 1 98.25 236 GLU B C 1
ATOM 4084 O O . GLU B 1 236 ? -1.472 -28.812 4.309 1 98.25 236 GLU B O 1
ATOM 4089 N N . LEU B 1 237 ? -3.643 -29.125 3.777 1 98 237 LEU B N 1
ATOM 4090 C CA . LEU B 1 237 ? -3.385 -28.922 2.355 1 98 237 LEU B CA 1
ATOM 4091 C C . LEU B 1 237 ? -2.939 -27.484 2.082 1 98 237 LEU B C 1
ATOM 4093 O O . LEU B 1 237 ? -2.08 -27.25 1.229 1 98 237 LEU B O 1
ATOM 4097 N N . GLY B 1 238 ? -3.551 -26.562 2.812 1 98.69 238 GLY B N 1
ATOM 4098 C CA . GLY B 1 238 ? -3.148 -25.156 2.705 1 98.69 238 GLY B CA 1
ATOM 4099 C C . GLY B 1 238 ? -1.686 -24.938 3.041 1 98.69 238 GLY B C 1
ATOM 4100 O O . GLY B 1 238 ? -0.998 -24.172 2.357 1 98.69 238 GLY B O 1
ATOM 4101 N N . ASN B 1 239 ? -1.291 -25.578 4.09 1 98.62 239 ASN B N 1
ATOM 4102 C CA . ASN B 1 239 ? 0.114 -25.5 4.473 1 98.62 239 ASN B CA 1
ATOM 4103 C C . ASN B 1 239 ? 1.027 -26.047 3.375 1 98.62 239 ASN B C 1
ATOM 4105 O O . ASN B 1 239 ? 2.055 -25.438 3.064 1 98.62 239 ASN B O 1
ATOM 4109 N N . GLU B 1 240 ? 0.658 -27.172 2.834 1 98.62 240 GLU B N 1
ATOM 4110 C CA . GLU B 1 240 ? 1.444 -27.75 1.749 1 98.62 240 GLU B CA 1
ATOM 4111 C C . GLU B 1 240 ? 1.491 -26.828 0.543 1 98.62 240 GLU B C 1
ATOM 4113 O O . GLU B 1 240 ? 2.559 -26.594 -0.032 1 98.62 240 GLU B O 1
ATOM 4118 N N . LEU B 1 241 ? 0.408 -26.297 0.195 1 98.56 241 LEU B N 1
ATOM 4119 C CA . LEU B 1 241 ? 0.306 -25.406 -0.951 1 98.56 241 LEU B CA 1
ATOM 4120 C C . LEU B 1 241 ? 1.151 -24.156 -0.739 1 98.56 241 LEU B C 1
ATOM 4122 O O . LEU B 1 241 ? 1.906 -23.75 -1.627 1 98.56 241 LEU B O 1
ATOM 4126 N N . ASN B 1 242 ? 1.027 -23.5 0.436 1 98.81 242 ASN B N 1
ATOM 4127 C CA . ASN B 1 242 ? 1.822 -22.312 0.76 1 98.81 242 ASN B CA 1
ATOM 4128 C C . ASN B 1 242 ? 3.316 -22.625 0.729 1 98.81 242 ASN B C 1
ATOM 4130 O O . ASN B 1 242 ? 4.105 -21.844 0.204 1 98.81 242 ASN B O 1
ATOM 4134 N N . ASN B 1 243 ? 3.662 -23.734 1.273 1 98.62 243 ASN B N 1
ATOM 4135 C CA . ASN B 1 243 ? 5.07 -24.125 1.321 1 98.62 243 ASN B CA 1
ATOM 4136 C C . ASN B 1 243 ? 5.633 -24.359 -0.076 1 98.62 243 ASN B C 1
ATOM 4138 O O . ASN B 1 243 ? 6.75 -23.953 -0.381 1 98.62 243 ASN B O 1
ATOM 4142 N N . ILE B 1 244 ? 4.891 -25.016 -0.904 1 98.31 244 ILE B N 1
ATOM 4143 C CA . ILE B 1 244 ? 5.34 -25.328 -2.26 1 98.31 244 ILE B CA 1
ATOM 4144 C C . ILE B 1 244 ? 5.492 -24.016 -3.051 1 98.31 244 ILE B C 1
ATOM 4146 O O . ILE B 1 244 ? 6.496 -23.812 -3.734 1 98.31 244 ILE B O 1
ATOM 4150 N N . THR B 1 245 ? 4.516 -23.141 -2.947 1 98.62 245 THR B N 1
ATOM 4151 C CA . THR B 1 245 ? 4.562 -21.859 -3.645 1 98.62 245 THR B CA 1
ATOM 4152 C C . THR B 1 245 ? 5.777 -21.047 -3.201 1 98.62 245 THR B C 1
ATOM 4154 O O . THR B 1 245 ? 6.512 -20.516 -4.035 1 98.62 245 THR B O 1
ATOM 4157 N N . SER B 1 246 ? 6.027 -21.016 -1.904 1 98.75 246 SER B N 1
ATOM 4158 C CA . SER B 1 246 ? 7.137 -20.25 -1.347 1 98.75 246 SER B CA 1
ATOM 4159 C C . SER B 1 246 ? 8.484 -20.844 -1.736 1 98.75 246 SER B C 1
ATOM 4161 O O . SER B 1 246 ? 9.438 -20.125 -2.023 1 98.75 246 SER B O 1
ATOM 4163 N N . SER B 1 247 ? 8.5 -22.172 -1.718 1 98.69 247 SER B N 1
ATOM 4164 C CA . SER B 1 247 ? 9.727 -22.859 -2.109 1 98.69 247 SER B CA 1
ATOM 4165 C C . SER B 1 247 ? 10.055 -22.625 -3.58 1 98.69 247 SER B C 1
ATOM 4167 O O . SER B 1 247 ? 11.203 -22.375 -3.936 1 98.69 247 SER B O 1
ATOM 4169 N N . ASP B 1 248 ? 9.055 -22.75 -4.41 1 98.75 248 ASP B N 1
ATOM 4170 C CA . ASP B 1 248 ? 9.25 -22.453 -5.824 1 98.75 248 ASP B CA 1
ATOM 4171 C C . ASP B 1 248 ? 9.711 -21.016 -6.035 1 98.75 248 ASP B C 1
ATOM 4173 O O . ASP B 1 248 ? 10.609 -20.766 -6.836 1 98.75 248 ASP B O 1
ATOM 4177 N N . LEU B 1 249 ? 9.094 -20.078 -5.328 1 98.88 249 LEU B N 1
ATOM 4178 C CA . LEU B 1 249 ? 9.5 -18.672 -5.402 1 98.88 249 LEU B CA 1
ATOM 4179 C C . LEU B 1 249 ? 10.961 -18.5 -4.992 1 98.88 249 LEU B C 1
ATOM 4181 O O . LEU B 1 249 ? 11.727 -17.812 -5.672 1 98.88 249 LEU B O 1
ATOM 4185 N N . ALA B 1 250 ? 11.359 -19.125 -3.951 1 98.88 250 ALA B N 1
ATOM 4186 C CA . ALA B 1 250 ? 12.734 -19.047 -3.469 1 98.88 250 ALA B CA 1
ATOM 4187 C C . ALA B 1 250 ? 13.719 -19.562 -4.516 1 98.88 250 ALA B C 1
ATOM 4189 O O . ALA B 1 250 ? 14.781 -18.969 -4.727 1 98.88 250 ALA B O 1
ATOM 4190 N N . ILE B 1 251 ? 13.344 -20.672 -5.156 1 98.62 251 ILE B N 1
ATOM 4191 C CA . ILE B 1 251 ? 14.195 -21.25 -6.191 1 98.62 251 ILE B CA 1
ATOM 4192 C C . ILE B 1 251 ? 14.367 -20.25 -7.332 1 98.62 251 ILE B C 1
ATOM 4194 O O . ILE B 1 251 ? 15.492 -20 -7.777 1 98.62 251 ILE B O 1
ATOM 4198 N N . VAL B 1 252 ? 13.281 -19.641 -7.77 1 98.69 252 VAL B N 1
ATOM 4199 C CA . VAL B 1 252 ? 13.336 -18.688 -8.859 1 98.69 252 VAL B CA 1
ATOM 4200 C C . VAL B 1 252 ? 14.18 -17.484 -8.453 1 98.69 252 VAL B C 1
ATOM 4202 O O . VAL B 1 252 ? 14.977 -16.969 -9.25 1 98.69 252 VAL B O 1
ATOM 4205 N N . VAL B 1 253 ? 14.016 -17 -7.246 1 98.75 253 VAL B N 1
ATOM 4206 C CA . VAL B 1 253 ? 14.766 -15.844 -6.762 1 98.75 253 VAL B CA 1
ATOM 4207 C C . VAL B 1 253 ? 16.25 -16.156 -6.742 1 98.75 253 VAL B C 1
ATOM 4209 O O . VAL B 1 253 ? 17.078 -15.336 -7.137 1 98.75 253 VAL B O 1
ATOM 4212 N N . GLU B 1 254 ? 16.641 -17.359 -6.301 1 98.19 254 GLU B N 1
ATOM 4213 C CA . GLU B 1 254 ? 18.031 -17.75 -6.297 1 98.19 254 GLU B CA 1
ATOM 4214 C C . GLU B 1 254 ? 18.609 -17.766 -7.711 1 98.19 254 GLU B C 1
ATOM 4216 O O . GLU B 1 254 ? 19.719 -17.25 -7.938 1 98.19 254 GLU B O 1
ATOM 4221 N N . GLU B 1 255 ? 17.828 -18.344 -8.586 1 97.94 255 GLU B N 1
ATOM 4222 C CA . GLU B 1 255 ? 18.281 -18.359 -9.977 1 97.94 255 GLU B CA 1
ATOM 4223 C C . GLU B 1 255 ? 18.422 -16.938 -10.516 1 97.94 255 GLU B C 1
ATOM 4225 O O . GLU B 1 255 ? 19.375 -16.641 -11.25 1 97.94 255 GLU B O 1
ATOM 4230 N N . PHE B 1 256 ? 17.547 -16.094 -10.164 1 98.62 256 PHE B N 1
ATOM 4231 C CA . PHE B 1 256 ? 17.547 -14.711 -10.633 1 98.62 256 PHE B CA 1
ATOM 4232 C C . PHE B 1 256 ? 18.766 -13.969 -10.102 1 98.62 256 PHE B C 1
ATOM 4234 O O . PHE B 1 256 ? 19.453 -13.266 -10.852 1 98.62 256 PHE B O 1
ATOM 4241 N N . ILE B 1 257 ? 19.031 -14.078 -8.789 1 97.5 257 ILE B N 1
ATOM 4242 C CA . ILE B 1 257 ? 20.141 -13.367 -8.164 1 97.5 257 ILE B CA 1
ATOM 4243 C C . ILE B 1 257 ? 21.469 -13.875 -8.734 1 97.5 257 ILE B C 1
ATOM 4245 O O . ILE B 1 257 ? 22.438 -13.125 -8.82 1 97.5 257 ILE B O 1
ATOM 4249 N N . GLU B 1 258 ? 21.484 -15.156 -9.18 1 96.75 258 GLU B N 1
ATOM 4250 C CA . GLU B 1 258 ? 22.688 -15.766 -9.75 1 96.75 258 GLU B CA 1
ATOM 4251 C C . GLU B 1 258 ? 22.797 -15.484 -11.242 1 96.75 258 GLU B C 1
ATOM 4253 O O . GLU B 1 258 ? 23.703 -15.969 -11.906 1 96.75 258 GLU B O 1
ATOM 4258 N N . LYS B 1 259 ? 21.844 -14.797 -11.797 1 95.94 259 LYS B N 1
ATOM 4259 C CA . LYS B 1 259 ? 21.812 -14.359 -13.188 1 95.94 259 LYS B CA 1
ATOM 4260 C C . LYS B 1 259 ? 21.75 -15.555 -14.141 1 95.94 259 LYS B C 1
ATOM 4262 O O . LYS B 1 259 ? 22.375 -15.539 -15.203 1 95.94 259 LYS B O 1
ATOM 4267 N N . LYS B 1 260 ? 21.031 -16.516 -13.633 1 96.5 260 LYS B N 1
ATOM 4268 C CA . LYS B 1 260 ? 20.703 -17.609 -14.531 1 96.5 260 LYS B CA 1
ATOM 4269 C C . LYS B 1 260 ? 19.562 -17.25 -15.461 1 96.5 260 LYS B C 1
ATOM 4271 O O . LYS B 1 260 ? 18.953 -16.188 -15.312 1 96.5 260 LYS B O 1
ATOM 4276 N N . ASP B 1 261 ? 19.328 -18.141 -16.406 1 94.81 261 ASP B N 1
ATOM 4277 C CA . ASP B 1 261 ? 18.219 -17.906 -17.328 1 94.81 261 ASP B CA 1
ATOM 4278 C C . ASP B 1 261 ? 16.875 -18.078 -16.641 1 94.81 261 ASP B C 1
ATOM 4280 O O . ASP B 1 261 ? 16.531 -19.156 -16.156 1 94.81 261 ASP B O 1
ATOM 4284 N N . CYS B 1 262 ? 16.094 -17.016 -16.547 1 96.44 262 CYS B N 1
ATOM 4285 C CA . CYS B 1 262 ? 14.805 -17.016 -15.875 1 96.44 262 CYS B CA 1
ATOM 4286 C C . CYS B 1 262 ? 13.68 -16.734 -16.859 1 96.44 262 CYS B C 1
ATOM 4288 O O . CYS B 1 262 ? 12.586 -16.312 -16.469 1 96.44 262 CYS B O 1
ATOM 4290 N N . ASP B 1 263 ? 13.898 -16.938 -18.141 1 96.5 263 ASP B N 1
ATOM 4291 C CA . ASP B 1 263 ? 12.938 -16.578 -19.172 1 96.5 263 ASP B CA 1
ATOM 4292 C C . ASP B 1 263 ? 11.609 -17.312 -18.969 1 96.5 263 ASP B C 1
ATOM 4294 O O . ASP B 1 263 ? 10.539 -16.734 -19.172 1 96.5 263 ASP B O 1
ATOM 4298 N N . MET B 1 264 ? 11.688 -18.5 -18.547 1 96.75 264 MET B N 1
ATOM 4299 C CA . MET B 1 264 ? 10.477 -19.312 -18.422 1 96.75 264 MET B CA 1
ATOM 4300 C C . MET B 1 264 ? 9.594 -18.781 -17.297 1 96.75 264 MET B C 1
ATOM 4302 O O . MET B 1 264 ? 8.414 -19.156 -17.203 1 96.75 264 MET B O 1
ATOM 4306 N N . TYR B 1 265 ? 10.117 -17.922 -16.391 1 98.12 265 TYR B N 1
ATOM 4307 C CA . TYR B 1 265 ? 9.375 -17.453 -15.219 1 98.12 265 TYR B CA 1
ATOM 4308 C C . TYR B 1 265 ? 8.797 -16.062 -15.453 1 98.12 265 TYR B C 1
ATOM 4310 O O . TYR B 1 265 ? 8.102 -15.516 -14.594 1 98.12 265 TYR B O 1
ATOM 4318 N N . LYS B 1 266 ? 8.961 -15.5 -16.609 1 97.94 266 LYS B N 1
ATOM 4319 C CA . LYS B 1 266 ? 8.766 -14.062 -16.766 1 97.94 266 LYS B CA 1
ATOM 4320 C C . LYS B 1 266 ? 7.312 -13.734 -17.094 1 97.94 266 LYS B C 1
ATOM 4322 O O . LYS B 1 266 ? 6.855 -12.617 -16.859 1 97.94 266 LYS B O 1
ATOM 4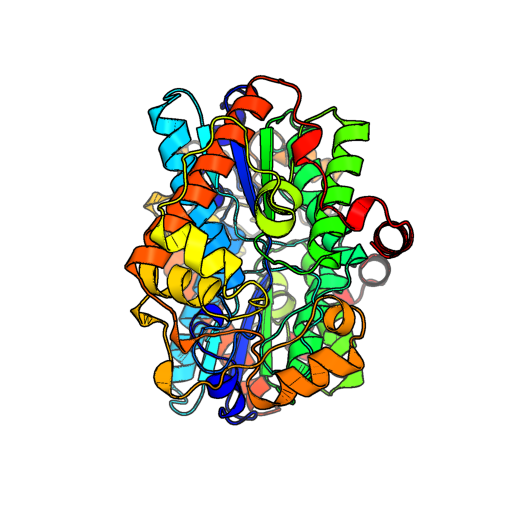327 N N . HIS B 1 267 ? 6.629 -14.805 -17.656 1 98 267 HIS B N 1
ATOM 4328 C CA . HIS B 1 267 ? 5.367 -14.344 -18.219 1 98 267 HIS B CA 1
ATOM 4329 C C . HIS B 1 267 ? 4.238 -15.32 -17.922 1 98 267 HIS B C 1
ATOM 4331 O O . HIS B 1 267 ? 4.441 -16.531 -17.969 1 98 267 HIS B O 1
ATOM 4337 N N . HIS B 1 268 ? 3.064 -14.789 -17.578 1 97.81 268 HIS B N 1
ATOM 4338 C CA . HIS B 1 268 ? 1.791 -15.5 -17.594 1 97.81 268 HIS B CA 1
ATOM 4339 C C . HIS B 1 268 ? 1.52 -16.109 -18.953 1 97.81 268 HIS B C 1
ATOM 4341 O O . HIS B 1 268 ? 1.93 -15.562 -19.984 1 97.81 268 HIS B O 1
ATOM 4347 N N . PHE B 1 269 ? 0.81 -17.172 -19.031 1 95.31 269 PHE B N 1
ATOM 4348 C CA . PHE B 1 269 ? 0.63 -17.875 -20.297 1 95.31 269 PHE B CA 1
ATOM 4349 C C . PHE B 1 269 ? -0.163 -17.031 -21.281 1 95.31 269 PHE B C 1
ATOM 4351 O O . PHE B 1 269 ? -0.032 -17.203 -22.5 1 95.31 269 PHE B O 1
ATOM 4358 N N . LEU B 1 270 ? -0.94 -16.047 -20.859 1 94.56 270 LEU B N 1
ATOM 4359 C CA . LEU B 1 270 ? -1.758 -15.211 -21.734 1 94.56 270 LEU B CA 1
ATOM 4360 C C . LEU B 1 270 ? -0.958 -14.023 -22.25 1 94.56 270 LEU B C 1
ATOM 4362 O O . LEU B 1 270 ? -1.463 -13.234 -23.062 1 94.56 270 LEU B O 1
ATOM 4366 N N . TRP B 1 271 ? 0.281 -13.898 -21.844 1 96.12 271 TRP B N 1
ATOM 4367 C CA . TRP B 1 271 ? 1.157 -12.82 -22.297 1 96.12 271 TRP B CA 1
ATOM 4368 C C . TRP B 1 271 ? 1.271 -12.82 -23.828 1 96.12 271 TRP B C 1
ATOM 4370 O O . TRP B 1 271 ? 1.416 -11.766 -24.438 1 96.12 271 TRP B O 1
ATOM 4380 N N . LYS B 1 272 ? 1.126 -13.969 -24.422 1 94.56 272 LYS B N 1
ATOM 4381 C CA . LYS B 1 272 ? 1.35 -14.117 -25.844 1 94.56 272 LYS B CA 1
ATOM 4382 C C . LYS B 1 272 ? 0.17 -13.57 -26.656 1 94.56 272 LYS B C 1
ATOM 4384 O O . LYS B 1 272 ? 0.27 -13.383 -27.859 1 94.56 272 LYS B O 1
ATOM 4389 N N . ILE B 1 273 ? -0.952 -13.359 -26 1 93.75 273 ILE B N 1
ATOM 4390 C CA . ILE B 1 273 ? -2.127 -12.797 -26.656 1 93.75 273 ILE B CA 1
ATOM 4391 C C . ILE B 1 273 ? -2.035 -11.273 -26.672 1 93.75 273 ILE B C 1
ATOM 4393 O O . ILE B 1 273 ? -2.09 -10.633 -25.609 1 93.75 273 ILE B O 1
ATOM 4397 N N . PRO B 1 274 ? -1.978 -10.586 -27.766 1 93.06 274 PRO B N 1
ATOM 4398 C CA . PRO B 1 274 ? -1.637 -9.172 -27.906 1 93.06 274 PRO B CA 1
ATOM 4399 C C . PRO B 1 274 ? -2.605 -8.25 -27.172 1 93.06 274 PRO B C 1
ATOM 4401 O O . PRO B 1 274 ? -2.191 -7.23 -26.609 1 93.06 274 PRO B O 1
ATOM 4404 N N . ILE B 1 275 ? -3.789 -8.578 -27.109 1 90.25 275 ILE B N 1
ATOM 4405 C CA . ILE B 1 275 ? -4.793 -7.695 -26.531 1 90.25 275 ILE B CA 1
ATOM 4406 C C . ILE B 1 275 ? -4.473 -7.441 -25.047 1 90.25 275 ILE B C 1
ATOM 4408 O O . ILE B 1 275 ? -4.688 -6.34 -24.547 1 90.25 275 ILE B O 1
ATOM 4412 N N . PHE B 1 276 ? -3.91 -8.398 -24.375 1 90.62 276 PHE B N 1
ATOM 4413 C CA . PHE B 1 276 ? -3.58 -8.234 -22.969 1 90.62 276 PHE B CA 1
ATOM 4414 C C . PHE B 1 276 ? -2.426 -7.258 -22.781 1 90.62 276 PHE B C 1
ATOM 4416 O O . PHE B 1 276 ? -2.43 -6.453 -21.844 1 90.62 276 PHE B O 1
ATOM 4423 N N . ARG B 1 277 ? -1.55 -7.238 -23.688 1 91.69 277 ARG B N 1
ATOM 4424 C CA . ARG B 1 277 ? -0.403 -6.34 -23.594 1 91.69 277 ARG B CA 1
ATOM 4425 C C . ARG B 1 277 ? -0.786 -4.922 -24 1 91.69 277 ARG B C 1
ATOM 4427 O O . ARG B 1 277 ? -0.25 -3.947 -23.469 1 91.69 277 ARG B O 1
ATOM 4434 N N . ILE B 1 278 ? -1.726 -4.82 -24.891 1 88.44 278 ILE B N 1
ATOM 4435 C CA . ILE B 1 278 ? -2.156 -3.52 -25.391 1 88.44 278 ILE B CA 1
ATOM 4436 C C . ILE B 1 278 ? -2.949 -2.787 -24.312 1 88.44 278 ILE B C 1
ATOM 4438 O O . ILE B 1 278 ? -2.783 -1.58 -24.125 1 88.44 278 ILE B O 1
ATOM 4442 N N . LEU B 1 279 ? -3.648 -3.514 -23.547 1 87.25 279 LEU B N 1
ATOM 4443 C CA . LEU B 1 279 ? -4.559 -2.928 -22.562 1 87.25 279 LEU B CA 1
ATOM 4444 C C . LEU B 1 279 ? -3.844 -2.666 -21.234 1 87.25 279 LEU B C 1
ATOM 4446 O O . LEU B 1 279 ? -4.43 -2.104 -20.312 1 87.25 279 LEU B O 1
ATOM 4450 N N . THR B 1 280 ? -2.619 -3.061 -21.156 1 90.25 280 THR B N 1
ATOM 4451 C CA . THR B 1 280 ? -1.893 -2.91 -19.906 1 90.25 280 THR B CA 1
ATOM 4452 C C . THR B 1 280 ? -0.758 -1.9 -20.047 1 90.25 280 THR B C 1
ATOM 4454 O O . THR B 1 280 ? -0.267 -1.671 -21.156 1 90.25 280 THR B O 1
#